Protein AF-0000000083566902 (afdb_homodimer)

Structure (mmCIF, N/CA/C/O backbone):
data_AF-0000000083566902-model_v1
#
loop_
_entity.id
_entity.type
_entity.pdbx_description
1 polymer 'Glycerophosphoryl diester phosphodiesterase'
#
loop_
_atom_site.group_PDB
_atom_site.id
_atom_site.type_symbol
_atom_site.label_atom_id
_atom_site.label_alt_id
_atom_site.label_comp_id
_atom_site.label_asym_id
_atom_site.label_entity_id
_atom_site.label_seq_id
_atom_site.pdbx_PDB_ins_code
_atom_site.Cartn_x
_atom_site.Cartn_y
_atom_site.Cartn_z
_atom_site.occupancy
_atom_site.B_iso_or_equiv
_atom_site.auth_seq_id
_atom_site.auth_comp_id
_atom_site.auth_asym_id
_atom_site.auth_atom_id
_atom_site.pdbx_PDB_model_num
ATOM 1 N N . MET A 1 1 ? -20.5 25.812 1.422 1 24.98 1 MET A N 1
ATOM 2 C CA . MET A 1 1 ? -20.891 25.234 0.144 1 24.98 1 MET A CA 1
ATOM 3 C C . MET A 1 1 ? -21.031 23.719 0.261 1 24.98 1 MET A C 1
ATOM 5 O O . MET A 1 1 ? -20.078 23.016 0.612 1 24.98 1 MET A O 1
ATOM 9 N N . TYR A 1 2 ? -22.25 23.156 0.522 1 28.8 2 TYR A N 1
ATOM 10 C CA . TYR A 1 2 ? -22.641 21.766 0.621 1 28.8 2 TYR A CA 1
ATOM 11 C C . TYR A 1 2 ? -22.219 20.984 -0.614 1 28.8 2 TYR A C 1
ATOM 13 O O . TYR A 1 2 ? -22.484 21.391 -1.744 1 28.8 2 TYR A O 1
ATOM 21 N N . ARG A 1 3 ? -21.156 20.406 -0.568 1 41.41 3 ARG A N 1
ATOM 22 C CA . ARG A 1 3 ? -20.906 19.531 -1.709 1 41.41 3 ARG A CA 1
ATOM 23 C C . ARG A 1 3 ? -22.125 18.641 -1.98 1 41.41 3 ARG A C 1
ATOM 25 O O . ARG A 1 3 ? -22.703 18.078 -1.053 1 41.41 3 ARG A O 1
ATOM 32 N N . PRO A 1 4 ? -22.609 18.672 -3.018 1 41.62 4 PRO A N 1
ATOM 33 C CA . PRO A 1 4 ? -23.656 17.703 -3.311 1 41.62 4 PRO A CA 1
ATOM 34 C C . PRO A 1 4 ? -23.281 16.281 -2.896 1 41.62 4 PRO A C 1
ATOM 36 O O . PRO A 1 4 ? -22.109 15.922 -2.896 1 41.62 4 PRO A O 1
ATOM 39 N N . SER A 1 5 ? -24.078 15.43 -2.139 1 45.94 5 SER A N 1
ATOM 40 C CA . SER A 1 5 ? -24.062 14.086 -1.563 1 45.94 5 SER A CA 1
ATOM 41 C C . SER A 1 5 ? -23.266 13.125 -2.438 1 45.94 5 SER A C 1
ATOM 43 O O . SER A 1 5 ? -22.609 12.203 -1.928 1 45.94 5 SER A O 1
ATOM 45 N N . ASN A 1 6 ? -23.234 13.227 -3.852 1 52.84 6 ASN A N 1
ATOM 46 C CA . ASN A 1 6 ? -22.781 12.195 -4.777 1 52.84 6 ASN A CA 1
ATOM 47 C C . ASN A 1 6 ? -21.391 12.492 -5.309 1 52.84 6 ASN A C 1
ATOM 49 O O . ASN A 1 6 ? -20.984 11.953 -6.34 1 52.84 6 ASN A O 1
ATOM 53 N N . SER A 1 7 ? -20.625 13.461 -4.621 1 73.81 7 SER A N 1
ATOM 54 C CA . SER A 1 7 ? -19.391 13.883 -5.258 1 73.81 7 SER A CA 1
ATOM 55 C C . SER A 1 7 ? -18.203 13.07 -4.746 1 73.81 7 SER A C 1
ATOM 57 O O . SER A 1 7 ? -18.188 12.633 -3.594 1 73.81 7 SER A O 1
ATOM 59 N N . GLN A 1 8 ? -17.297 12.602 -5.594 1 90.25 8 GLN A N 1
ATOM 60 C CA . GLN A 1 8 ? -16.047 11.922 -5.273 1 90.25 8 GLN A CA 1
ATOM 61 C C . GLN A 1 8 ? -15.18 12.773 -4.34 1 90.25 8 GLN A C 1
ATOM 63 O O . GLN A 1 8 ? -15.086 13.984 -4.508 1 90.25 8 GLN A O 1
ATOM 68 N N . PRO A 1 9 ? -14.828 12.234 -3.201 1 98.12 9 PRO A N 1
ATOM 69 C CA . PRO A 1 9 ? -13.953 12.984 -2.301 1 98.12 9 PRO A CA 1
ATOM 70 C C . PRO A 1 9 ? -12.711 13.523 -3 1 98.12 9 PRO A C 1
ATOM 72 O O . PRO A 1 9 ? -12.242 12.93 -3.977 1 98.12 9 PRO A O 1
ATOM 75 N N . ALA A 1 10 ? -12.234 14.672 -2.562 1 98.25 10 ALA A N 1
ATOM 76 C CA . ALA A 1 10 ? -10.938 15.172 -3.014 1 98.25 10 ALA A CA 1
ATOM 77 C C . ALA A 1 10 ? -9.812 14.219 -2.617 1 98.25 10 ALA A C 1
ATOM 79 O O . ALA A 1 10 ? -9.789 13.711 -1.492 1 98.25 10 ALA A O 1
ATOM 80 N N . VAL A 1 11 ? -8.922 13.961 -3.521 1 98.75 11 VAL A N 1
ATOM 81 C CA . VAL A 1 11 ? -7.785 13.109 -3.209 1 98.75 11 VAL A CA 1
ATOM 82 C C . VAL A 1 11 ? -6.594 13.969 -2.787 1 98.75 11 VAL A C 1
ATOM 84 O O . VAL A 1 11 ? -6.164 14.852 -3.531 1 98.75 11 VAL A O 1
ATOM 87 N N . ILE A 1 12 ? -6.125 13.742 -1.618 1 98.94 12 ILE A N 1
ATOM 88 C CA . ILE A 1 12 ? -5 14.453 -1.026 1 98.94 12 ILE A CA 1
ATOM 89 C C . ILE A 1 12 ? -3.789 13.523 -0.94 1 98.94 12 ILE A C 1
ATOM 91 O O . ILE A 1 12 ? -3.836 12.492 -0.266 1 98.94 12 ILE A O 1
ATOM 95 N N . ALA A 1 13 ? -2.688 13.891 -1.643 1 98.94 13 ALA A N 1
ATOM 96 C CA . ALA A 1 13 ? -1.495 13.055 -1.738 1 98.94 13 ALA A CA 1
ATOM 97 C C . ALA A 1 13 ? -0.684 13.109 -0.446 1 98.94 13 ALA A C 1
ATOM 99 O O . ALA A 1 13 ? 0.101 14.031 -0.236 1 98.94 13 ALA A O 1
ATOM 100 N N . HIS A 1 14 ? -0.835 12.109 0.378 1 98.94 14 HIS A N 1
ATOM 101 C CA . HIS A 1 14 ? -0.12 12.031 1.647 1 98.94 14 HIS A CA 1
ATOM 102 C C . HIS A 1 14 ? 1.389 12.023 1.431 1 98.94 14 HIS A C 1
ATOM 104 O O . HIS A 1 14 ? 1.937 11.07 0.868 1 98.94 14 HIS A O 1
ATOM 110 N N . ARG A 1 15 ? 2.027 13.156 1.798 1 98.94 15 ARG A N 1
ATOM 111 C CA . ARG A 1 15 ? 3.465 13.359 1.639 1 98.94 15 ARG A CA 1
ATOM 112 C C . ARG A 1 15 ? 3.891 13.148 0.189 1 98.94 15 ARG A C 1
ATOM 114 O O . ARG A 1 15 ? 4.961 12.602 -0.075 1 98.94 15 ARG A O 1
ATOM 121 N N . GLY A 1 16 ? 3.049 13.484 -0.726 1 98.81 16 GLY A N 1
ATOM 122 C CA . GLY A 1 16 ? 3.299 13.305 -2.146 1 98.81 16 GLY A CA 1
ATOM 123 C C . GLY A 1 16 ? 3.068 11.883 -2.617 1 98.81 16 GLY A C 1
ATOM 124 O O . GLY A 1 16 ? 3.773 11.391 -3.502 1 98.81 16 GLY A O 1
ATOM 125 N N . TYR A 1 17 ? 2.191 11.195 -2.055 1 98.75 17 TYR A N 1
ATOM 126 C CA . TYR A 1 17 ? 1.986 9.766 -2.262 1 98.75 17 TYR A CA 1
ATOM 127 C C . TYR A 1 17 ? 3.217 8.977 -1.838 1 98.75 17 TYR A C 1
ATOM 129 O O . TYR A 1 17 ? 3.949 8.453 -2.684 1 98.7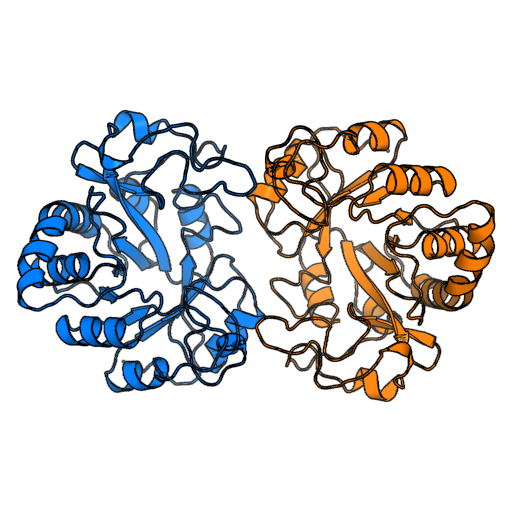5 17 TYR A O 1
ATOM 137 N N . ALA A 1 18 ? 3.287 8.68 -0.549 1 98.75 18 ALA A N 1
ATOM 138 C CA . ALA A 1 18 ? 4.477 8.078 0.045 1 98.75 18 ALA A CA 1
ATOM 139 C C . ALA A 1 18 ? 4.645 6.629 -0.406 1 98.75 18 ALA A C 1
ATOM 141 O O . ALA A 1 18 ? 5.734 6.062 -0.3 1 98.75 18 ALA A O 1
ATOM 142 N N . GLY A 1 19 ? 3.615 6.027 -0.947 1 98.69 19 GLY A N 1
ATOM 143 C CA . GLY A 1 19 ? 3.689 4.66 -1.432 1 98.69 19 GLY A CA 1
ATOM 144 C C . GLY A 1 19 ? 4.43 4.535 -2.75 1 98.69 19 GLY A C 1
ATOM 145 O O . GLY A 1 19 ? 4.938 3.461 -3.082 1 98.69 19 GLY A O 1
ATOM 146 N N . VAL A 1 20 ? 4.543 5.668 -3.562 1 98.5 20 VAL A N 1
ATOM 147 C CA . VAL A 1 20 ? 5.09 5.516 -4.906 1 98.5 20 VAL A CA 1
ATOM 148 C C . VAL A 1 20 ? 6.246 6.492 -5.105 1 98.5 20 VAL A C 1
ATOM 150 O O . VAL A 1 20 ? 6.816 6.574 -6.199 1 98.5 20 VAL A O 1
ATOM 153 N N . ALA A 1 21 ? 6.605 7.266 -4.07 1 98.44 21 ALA A N 1
ATOM 154 C CA . ALA A 1 21 ? 7.699 8.234 -4.16 1 98.44 21 ALA A CA 1
ATOM 155 C C . ALA A 1 21 ? 8.281 8.523 -2.781 1 98.44 21 ALA A C 1
ATOM 157 O O . ALA A 1 21 ? 7.637 8.281 -1.76 1 98.44 21 ALA A O 1
ATOM 158 N N . PRO A 1 22 ? 9.562 9.016 -2.758 1 98.44 22 PRO A N 1
ATOM 159 C CA . PRO A 1 22 ? 10.125 9.375 -1.453 1 98.44 22 PRO A CA 1
ATOM 160 C C . PRO A 1 22 ? 9.359 10.5 -0.771 1 98.44 22 PRO A C 1
ATOM 162 O O . PRO A 1 22 ? 9.25 11.602 -1.323 1 98.44 22 PRO A O 1
ATOM 165 N N . GLU A 1 23 ? 8.859 10.203 0.331 1 98.88 23 GLU A N 1
ATOM 166 C CA . GLU A 1 23 ? 7.949 11.086 1.056 1 98.88 23 GLU A CA 1
ATOM 167 C C . GLU A 1 23 ? 8.57 12.461 1.274 1 98.88 23 GLU A C 1
ATOM 169 O O . GLU A 1 23 ? 9.773 12.578 1.498 1 98.88 23 GLU A O 1
ATOM 174 N N . ASN A 1 24 ? 7.73 13.562 1.119 1 98.88 24 ASN A N 1
ATOM 175 C CA . ASN A 1 24 ? 8.055 14.914 1.553 1 98.88 24 ASN A CA 1
ATOM 176 C C . ASN A 1 24 ? 9.242 15.484 0.778 1 98.88 24 ASN A C 1
ATOM 178 O O . ASN A 1 24 ? 10.062 16.203 1.341 1 98.88 24 ASN A O 1
ATOM 182 N N . THR A 1 25 ? 9.336 15.094 -0.488 1 98.88 25 THR A N 1
ATOM 183 C CA . THR A 1 25 ? 10.328 15.68 -1.38 1 98.88 25 THR A CA 1
ATOM 184 C C . THR A 1 25 ? 9.656 16.516 -2.463 1 98.88 25 THR A C 1
ATOM 186 O O . THR A 1 25 ? 8.477 16.328 -2.766 1 98.88 25 THR A O 1
ATOM 189 N N . VAL A 1 26 ? 10.438 17.359 -3.057 1 98.81 26 VAL A N 1
ATOM 190 C CA . VAL A 1 26 ? 9.93 18.188 -4.145 1 98.81 26 VAL A CA 1
ATOM 191 C C . VAL A 1 26 ? 9.555 17.312 -5.332 1 98.81 26 VAL A C 1
ATOM 193 O O . VAL A 1 26 ? 8.492 17.484 -5.934 1 98.81 26 VAL A O 1
ATOM 196 N N . ALA A 1 27 ? 10.391 16.344 -5.656 1 98.5 27 ALA A N 1
ATOM 197 C CA . ALA A 1 27 ? 10.117 15.453 -6.785 1 98.5 27 ALA A CA 1
ATOM 198 C C . ALA A 1 27 ? 8.797 14.711 -6.598 1 98.5 27 ALA A C 1
ATOM 200 O O . ALA A 1 27 ? 8.008 14.586 -7.539 1 98.5 27 ALA A O 1
ATOM 201 N N . ALA A 1 28 ? 8.578 14.18 -5.387 1 98.69 28 ALA A N 1
ATOM 202 C CA . ALA A 1 28 ? 7.328 13.484 -5.098 1 98.69 28 ALA A CA 1
ATOM 203 C C . ALA A 1 28 ? 6.133 14.422 -5.27 1 98.69 28 ALA A C 1
ATOM 205 O O . ALA A 1 28 ? 5.109 14.031 -5.84 1 98.69 28 ALA A O 1
ATOM 206 N N . ALA A 1 29 ? 6.277 15.609 -4.832 1 98.62 29 ALA A N 1
ATOM 207 C CA . ALA A 1 29 ? 5.195 16.594 -4.883 1 98.62 29 ALA A CA 1
ATOM 208 C C . ALA A 1 29 ? 4.863 16.969 -6.324 1 98.62 29 ALA A C 1
ATOM 210 O O . ALA A 1 29 ? 3.691 17.031 -6.703 1 98.62 29 ALA A O 1
ATOM 211 N N . VAL A 1 30 ? 5.871 17.234 -7.059 1 98.69 30 VAL A N 1
ATOM 212 C CA . VAL A 1 30 ? 5.672 17.625 -8.453 1 98.69 30 VAL A CA 1
ATOM 213 C C . VAL A 1 30 ? 4.996 16.484 -9.211 1 98.69 30 VAL A C 1
ATOM 215 O O . VAL A 1 30 ? 4.047 16.719 -9.969 1 98.69 30 VAL A O 1
ATOM 218 N N . ARG A 1 31 ? 5.449 15.289 -9.008 1 98.12 31 ARG A N 1
ATOM 219 C CA . ARG A 1 31 ? 4.836 14.133 -9.656 1 98.12 31 ARG A CA 1
ATOM 220 C C . ARG A 1 31 ? 3.373 13.992 -9.25 1 98.12 31 ARG A C 1
ATOM 222 O O . ARG A 1 31 ? 2.521 13.68 -10.086 1 98.12 31 ARG A O 1
ATOM 229 N N . ALA A 1 32 ? 3.111 14.148 -7.977 1 98.44 32 ALA A N 1
ATOM 230 C CA . ALA A 1 32 ? 1.737 14.07 -7.488 1 98.44 32 ALA A CA 1
ATOM 231 C C . ALA A 1 32 ? 0.866 15.148 -8.125 1 98.44 32 ALA A C 1
ATOM 233 O O . ALA A 1 32 ? -0.268 14.883 -8.531 1 98.44 32 ALA A O 1
ATOM 234 N N . ALA A 1 33 ? 1.399 16.375 -8.258 1 98.56 33 ALA A N 1
ATOM 235 C CA . ALA A 1 33 ? 0.662 17.516 -8.797 1 98.56 33 ALA A CA 1
ATOM 236 C C . ALA A 1 33 ? 0.337 17.312 -10.273 1 98.56 33 ALA A C 1
ATOM 238 O O . ALA A 1 33 ? -0.617 17.891 -10.789 1 98.56 33 ALA A O 1
ATOM 239 N N . ASP A 1 34 ? 1.129 16.5 -10.914 1 97.75 34 ASP A N 1
ATOM 240 C CA . ASP A 1 34 ? 0.939 16.234 -12.344 1 97.75 34 ASP A CA 1
ATOM 241 C C . ASP A 1 34 ? -0.242 15.305 -12.578 1 97.75 34 ASP A C 1
ATOM 243 O O . ASP A 1 34 ? -0.693 15.141 -13.719 1 97.75 34 ASP A O 1
ATOM 247 N N . ARG A 1 35 ? -0.725 14.711 -11.539 1 96.94 35 ARG A N 1
ATOM 248 C CA . ARG A 1 35 ? -1.875 13.82 -11.664 1 96.94 35 ARG A CA 1
ATOM 249 C C . ARG A 1 35 ? -3.182 14.602 -11.609 1 96.94 35 ARG A C 1
ATOM 251 O O . ARG A 1 35 ? -3.416 15.359 -10.664 1 96.94 35 ARG A O 1
ATOM 258 N N . ASP A 1 36 ? -4.07 14.289 -12.453 1 94.88 36 ASP A N 1
ATOM 259 C CA . ASP A 1 36 ? -5.316 15.039 -12.578 1 94.88 36 ASP A CA 1
ATOM 260 C C . ASP A 1 36 ? -6.207 14.828 -11.352 1 94.88 36 ASP A C 1
ATOM 262 O O . ASP A 1 36 ? -6.98 15.711 -10.977 1 94.88 36 ASP A O 1
ATOM 266 N N . ASP A 1 37 ? -6.051 13.719 -10.75 1 94.5 37 ASP A N 1
ATOM 267 C CA . ASP A 1 37 ? -6.969 13.375 -9.672 1 94.5 37 ASP A CA 1
ATOM 268 C C . ASP A 1 37 ? -6.457 13.898 -8.328 1 94.5 37 ASP A C 1
ATOM 270 O O . ASP A 1 37 ? -7.141 13.781 -7.312 1 94.5 37 ASP A O 1
ATOM 274 N N . THR A 1 38 ? -5.324 14.516 -8.289 1 98.12 38 THR A N 1
ATOM 275 C CA . THR A 1 38 ? -4.762 15.031 -7.047 1 98.12 38 THR A CA 1
ATOM 276 C C . THR A 1 38 ? -5.281 16.438 -6.762 1 98.12 38 THR A C 1
ATOM 278 O O . THR A 1 38 ? -4.961 17.391 -7.488 1 98.12 38 THR A O 1
ATOM 281 N N . ALA A 1 39 ? -6.043 16.562 -5.727 1 98.44 39 ALA A N 1
ATOM 282 C CA . ALA A 1 39 ? -6.617 17.844 -5.355 1 98.44 39 ALA A CA 1
ATOM 283 C C . ALA A 1 39 ? -5.645 18.656 -4.5 1 98.44 39 ALA A C 1
ATOM 285 O O . ALA A 1 39 ? -5.57 19.875 -4.617 1 98.44 39 ALA A O 1
ATOM 286 N N . MET A 1 40 ? -4.953 18 -3.633 1 98.81 40 MET A N 1
ATOM 287 C CA . MET A 1 40 ? -4.004 18.641 -2.721 1 98.81 40 MET A CA 1
ATOM 288 C C . MET A 1 40 ? -2.809 17.734 -2.457 1 98.81 40 MET A C 1
ATOM 290 O O . MET A 1 40 ? -2.885 16.516 -2.666 1 98.81 40 MET A O 1
ATOM 294 N N . ILE A 1 41 ? -1.747 18.328 -2.072 1 98.94 41 ILE A N 1
ATOM 295 C CA . ILE A 1 41 ? -0.571 17.625 -1.562 1 98.94 41 ILE A CA 1
ATOM 296 C C . ILE A 1 41 ? -0.421 17.906 -0.066 1 98.94 41 ILE A C 1
ATOM 298 O O . ILE A 1 41 ? -0.447 19.047 0.368 1 98.94 41 ILE A O 1
ATOM 302 N N . GLU A 1 42 ? -0.392 16.859 0.674 1 98.94 42 GLU A N 1
ATOM 303 C CA . GLU A 1 42 ? -0.135 17 2.105 1 98.94 42 GLU A CA 1
ATOM 304 C C . GLU A 1 42 ? 1.357 16.891 2.408 1 98.94 42 GLU A C 1
ATOM 306 O O . GLU A 1 42 ? 2.059 16.062 1.838 1 98.94 42 GLU A O 1
ATOM 311 N N . LEU A 1 43 ? 1.898 17.734 3.227 1 98.94 43 LEU A N 1
ATOM 312 C CA . LEU A 1 43 ? 3.293 17.703 3.654 1 98.94 43 LEU A CA 1
ATOM 313 C C . LEU A 1 43 ? 3.41 18 5.145 1 98.94 43 LEU A C 1
ATOM 315 O O . LEU A 1 43 ? 2.465 18.484 5.762 1 98.94 43 LEU A O 1
ATOM 319 N N . ASP A 1 44 ? 4.59 17.656 5.734 1 98.94 44 ASP A N 1
ATOM 320 C CA . ASP A 1 44 ? 4.91 17.891 7.141 1 98.94 44 ASP A CA 1
ATOM 321 C C . ASP A 1 44 ? 5.98 18.969 7.297 1 98.94 44 ASP A C 1
ATOM 323 O O . ASP A 1 44 ? 7.02 18.906 6.629 1 98.94 44 ASP A O 1
ATOM 327 N N . VAL A 1 45 ? 5.762 19.891 8.219 1 98.94 45 VAL A N 1
ATOM 328 C CA . VAL A 1 45 ? 6.773 20.938 8.359 1 98.94 45 VAL A CA 1
ATOM 329 C C . VAL A 1 45 ? 7.27 20.984 9.797 1 98.94 45 VAL A C 1
ATOM 331 O O . VAL A 1 45 ? 6.496 20.781 10.734 1 98.94 45 VAL A O 1
ATOM 334 N N . GLN A 1 46 ? 8.523 21.219 9.938 1 98.62 46 GLN A N 1
ATOM 335 C CA . GLN A 1 46 ? 9.258 21.453 11.18 1 98.62 46 GLN A CA 1
ATOM 336 C C . GLN A 1 46 ? 10.375 22.469 10.984 1 98.62 46 GLN A C 1
ATOM 338 O O . GLN A 1 46 ? 10.766 22.75 9.852 1 98.62 46 GLN A O 1
ATOM 343 N N . PRO A 1 47 ? 10.836 23.094 12.117 1 98.88 47 PRO A N 1
ATOM 344 C CA . PRO A 1 47 ? 11.898 24.094 11.953 1 98.88 47 PRO A CA 1
ATOM 345 C C . PRO A 1 47 ? 13.289 23.484 11.883 1 98.88 47 PRO A C 1
ATOM 347 O O . PRO A 1 47 ? 13.57 22.5 12.578 1 98.88 47 PRO A O 1
ATOM 350 N N . ALA A 1 48 ? 14.117 24.031 11 1 98.94 48 ALA A N 1
ATOM 351 C CA . ALA A 1 48 ? 15.562 23.844 11.117 1 98.94 48 ALA A CA 1
ATOM 352 C C . ALA A 1 48 ? 16.109 24.562 12.344 1 98.94 48 ALA A C 1
ATOM 354 O O . ALA A 1 48 ? 15.383 25.266 13.031 1 98.94 48 ALA A O 1
ATOM 355 N N . ALA A 1 49 ? 17.406 24.422 12.562 1 98.81 49 ALA A N 1
ATOM 356 C CA . ALA A 1 49 ? 18.047 25.047 13.719 1 98.81 49 ALA A CA 1
ATOM 357 C C . ALA A 1 49 ? 17.859 26.562 13.695 1 98.81 49 ALA A C 1
ATOM 359 O O . ALA A 1 49 ? 17.719 27.203 14.742 1 98.81 49 ALA A O 1
ATOM 360 N N . CYS A 1 50 ? 17.797 27.141 12.531 1 98.69 50 CYS A N 1
ATOM 361 C CA . CYS A 1 50 ? 17.688 28.578 12.391 1 98.69 50 CYS A CA 1
ATOM 362 C C . CYS A 1 50 ? 16.219 29.016 12.375 1 98.69 50 CYS A C 1
ATOM 364 O O . CYS A 1 50 ? 15.914 30.188 12.141 1 98.69 50 CYS A O 1
ATOM 366 N N . GLY A 1 51 ? 15.281 28.031 12.461 1 98.69 51 GLY A N 1
ATOM 367 C CA . GLY A 1 51 ? 13.867 28.344 12.508 1 98.69 51 GLY A CA 1
ATOM 368 C C . GLY A 1 51 ? 13.18 28.234 11.156 1 98.69 51 GLY A C 1
ATOM 369 O O . GLY A 1 51 ? 11.953 28.266 11.078 1 98.69 51 GLY A O 1
ATOM 370 N N . THR A 1 52 ? 14.008 28.094 10.109 1 98.88 52 THR A N 1
ATOM 371 C CA . THR A 1 52 ? 13.438 27.969 8.766 1 98.88 52 THR A CA 1
ATOM 372 C C . THR A 1 52 ? 12.57 26.719 8.648 1 98.88 52 THR A C 1
ATOM 374 O O . THR A 1 52 ? 13.008 25.625 9.016 1 98.88 52 THR A O 1
ATOM 377 N N . PRO A 1 53 ? 11.305 26.875 8.18 1 98.94 53 PRO A N 1
ATOM 378 C CA . PRO A 1 53 ? 10.477 25.688 7.98 1 98.94 53 PRO A CA 1
ATOM 379 C C . PRO A 1 53 ? 11.047 24.75 6.922 1 98.94 53 PRO A C 1
ATOM 381 O O . PRO A 1 53 ? 11.383 25.188 5.816 1 98.94 53 PRO A O 1
ATOM 384 N N . VAL A 1 54 ? 11.211 23.469 7.258 1 98.94 54 VAL A N 1
ATOM 385 C CA . VAL A 1 54 ? 11.648 22.422 6.344 1 98.94 54 VAL A CA 1
ATOM 386 C C . VAL A 1 54 ? 10.609 21.297 6.301 1 98.94 54 VAL A C 1
ATOM 388 O O . VAL A 1 54 ? 9.758 21.203 7.191 1 98.94 54 VAL A O 1
ATOM 391 N N . VAL A 1 55 ? 10.594 20.547 5.223 1 98.94 55 VAL A N 1
ATOM 392 C CA . VAL A 1 55 ? 9.57 19.547 4.961 1 98.94 55 VAL A CA 1
ATOM 393 C C . VAL A 1 55 ? 10.117 18.156 5.262 1 98.94 55 VAL A C 1
ATOM 395 O O . VAL A 1 55 ? 10.906 17.609 4.488 1 98.94 55 VAL A O 1
ATOM 398 N N . ILE A 1 56 ? 9.711 17.609 6.367 1 98.94 56 ILE A N 1
ATOM 399 C CA . ILE A 1 56 ? 10.133 16.297 6.848 1 98.94 56 ILE A CA 1
ATOM 400 C C . ILE A 1 56 ? 9.195 15.836 7.965 1 98.94 56 ILE A C 1
ATOM 402 O O . ILE A 1 56 ? 8.734 16.641 8.773 1 98.94 56 ILE A O 1
ATOM 406 N N . HIS A 1 57 ? 8.938 14.562 8.031 1 98.69 57 HIS A N 1
ATOM 407 C CA . HIS A 1 57 ? 7.922 14.023 8.922 1 98.69 57 HIS A CA 1
ATOM 408 C C . HIS A 1 57 ? 8.484 13.797 10.32 1 98.69 57 HIS A C 1
ATOM 410 O O . HIS A 1 57 ? 7.922 14.289 11.305 1 98.69 57 HIS A O 1
ATOM 416 N N . ASP A 1 58 ? 9.602 13.016 10.461 1 98.38 58 ASP A N 1
ATOM 417 C CA . ASP A 1 58 ? 10.109 12.57 11.75 1 98.38 58 ASP A CA 1
ATOM 418 C C . ASP A 1 58 ? 10.961 13.656 12.414 1 98.38 58 ASP A C 1
ATOM 420 O O . ASP A 1 58 ? 11.633 14.43 11.734 1 98.38 58 ASP A O 1
ATOM 424 N N . GLU A 1 59 ? 10.953 13.633 13.695 1 98 59 GLU A N 1
ATOM 425 C CA . GLU A 1 59 ? 11.75 14.609 14.438 1 98 59 GLU A CA 1
ATOM 426 C C . GLU A 1 59 ? 13.242 14.305 14.32 1 98 59 GLU A C 1
ATOM 428 O O . GLU A 1 59 ? 14.07 15.211 14.391 1 98 59 GLU A O 1
ATOM 433 N N . HIS A 1 60 ? 13.508 13.023 14.156 1 98.38 60 HIS A N 1
ATOM 434 C CA . HIS A 1 60 ? 14.891 12.602 13.961 1 98.38 60 HIS A CA 1
ATOM 435 C C . HIS A 1 60 ? 15.188 12.352 12.484 1 98.38 60 HIS A C 1
ATOM 437 O O . HIS A 1 60 ? 14.375 11.758 11.781 1 98.38 60 HIS A O 1
ATOM 443 N N . LEU A 1 61 ? 16.359 12.75 12.078 1 98.81 61 LEU A N 1
ATOM 444 C CA . LEU A 1 61 ? 16.734 12.688 10.672 1 98.81 61 LEU A CA 1
ATOM 445 C C . LEU A 1 61 ? 16.844 11.242 10.203 1 98.81 61 LEU A C 1
ATOM 447 O O . LEU A 1 61 ? 16.578 10.945 9.031 1 98.81 61 LEU A O 1
ATOM 451 N N . GLU A 1 62 ? 17.219 10.32 11.07 1 98.19 62 GLU A N 1
ATOM 452 C CA . GLU A 1 62 ? 17.312 8.914 10.695 1 98.19 62 GLU A CA 1
ATOM 453 C C . GLU A 1 62 ? 15.938 8.258 10.695 1 98.19 62 GLU A C 1
ATOM 455 O O . GLU A 1 62 ? 15.773 7.148 10.172 1 98.19 62 GLU A O 1
ATOM 460 N N . GLY A 1 63 ? 14.977 8.891 11.242 1 97.56 63 GLY A N 1
ATOM 461 C CA . GLY A 1 63 ? 13.617 8.367 11.312 1 97.56 63 GLY A CA 1
ATOM 462 C C . GLY A 1 63 ? 13.32 7.68 12.633 1 97.56 63 GLY A C 1
ATOM 463 O O . GLY A 1 63 ? 14.227 7.184 13.297 1 97.56 63 GLY A O 1
ATOM 464 N N . THR A 1 64 ? 12.078 7.711 12.984 1 93.25 64 THR A N 1
ATOM 465 C CA . THR A 1 64 ? 11.633 7 14.18 1 93.25 64 THR A CA 1
ATOM 466 C C . THR A 1 64 ? 11.57 5.496 13.922 1 93.25 64 THR A C 1
ATOM 468 O O . THR A 1 64 ? 11.695 4.699 14.852 1 93.25 64 THR A O 1
ATOM 471 N N . ARG A 1 65 ? 11.297 5.176 12.719 1 93.62 65 ARG A N 1
ATOM 472 C CA . ARG A 1 65 ? 11.328 3.795 12.242 1 93.62 65 ARG A CA 1
ATOM 473 C C . ARG A 1 65 ? 11.859 3.721 10.812 1 93.62 65 ARG A C 1
ATOM 475 O O . ARG A 1 65 ? 11.719 4.676 10.047 1 93.62 65 ARG A O 1
ATOM 482 N N . PRO A 1 66 ? 12.445 2.588 10.57 1 95.56 66 PRO A N 1
ATOM 483 C CA . PRO A 1 66 ? 12.898 2.441 9.188 1 95.56 66 PRO A CA 1
ATOM 484 C C . PRO A 1 66 ? 11.75 2.357 8.188 1 95.56 66 PRO A C 1
ATOM 486 O O . PRO A 1 66 ? 10.656 1.902 8.531 1 95.56 66 PRO A O 1
ATOM 489 N N . ARG A 1 67 ? 12.008 2.869 7.004 1 97.56 67 ARG A N 1
ATOM 490 C CA . ARG A 1 67 ? 11.133 2.668 5.859 1 97.56 67 ARG A CA 1
ATOM 491 C C . ARG A 1 67 ? 11.688 1.599 4.922 1 97.56 67 ARG A C 1
ATOM 493 O O . ARG A 1 67 ? 12.68 1.827 4.234 1 97.56 67 ARG A O 1
ATOM 500 N N . ASP A 1 68 ? 11.055 0.448 4.926 1 97.12 68 ASP A N 1
ATOM 501 C CA . ASP A 1 68 ? 11.539 -0.656 4.105 1 97.12 68 ASP A CA 1
ATOM 502 C C . ASP A 1 68 ? 13.008 -0.951 4.395 1 97.12 68 ASP A C 1
ATOM 504 O O . ASP A 1 68 ? 13.805 -1.128 3.469 1 97.12 68 ASP A O 1
ATOM 508 N N . GLY A 1 69 ? 13.375 -0.86 5.617 1 96.81 69 GLY A N 1
ATOM 509 C CA . GLY A 1 69 ? 14.727 -1.188 6.043 1 96.81 69 GLY A CA 1
ATOM 510 C C . GLY A 1 69 ? 15.695 -0.026 5.906 1 96.81 69 GLY A C 1
ATOM 511 O O . GLY A 1 69 ? 16.844 -0.125 6.316 1 96.81 69 GLY A O 1
ATOM 512 N N . ARG A 1 70 ? 15.227 1.127 5.398 1 97.69 70 ARG A N 1
ATOM 513 C CA . ARG A 1 70 ? 16.078 2.297 5.211 1 97.69 70 ARG A CA 1
ATOM 514 C C . ARG A 1 70 ? 15.781 3.365 6.258 1 97.69 70 ARG A C 1
ATOM 516 O O . ARG A 1 70 ? 14.633 3.543 6.664 1 97.69 70 ARG A O 1
ATOM 523 N N . PRO A 1 71 ? 16.906 4.051 6.633 1 98.12 71 PRO A N 1
ATOM 524 C CA . PRO A 1 71 ? 16.641 5.262 7.414 1 98.12 71 PRO A CA 1
ATOM 525 C C . PRO A 1 71 ? 15.953 6.352 6.586 1 98.12 71 PRO A C 1
ATOM 527 O O . PRO A 1 71 ? 15.984 6.309 5.355 1 98.12 71 PRO A O 1
ATOM 530 N N . LEU A 1 72 ? 15.336 7.27 7.254 1 98.75 72 LEU A N 1
ATOM 531 C CA . LEU A 1 72 ? 14.641 8.352 6.57 1 98.75 72 LEU A CA 1
ATOM 532 C C . LEU A 1 72 ? 15.617 9.203 5.77 1 98.75 72 LEU A C 1
ATOM 534 O O . LEU A 1 72 ? 15.32 9.609 4.645 1 98.75 72 LEU A O 1
ATOM 538 N N . THR A 1 73 ? 16.703 9.508 6.336 1 98.81 73 THR A N 1
ATOM 539 C CA . THR A 1 73 ? 17.797 10.18 5.641 1 98.81 73 THR A CA 1
ATOM 540 C C . THR A 1 73 ? 19.141 9.547 6 1 98.81 73 THR A C 1
ATOM 542 O O . THR A 1 73 ? 19.203 8.625 6.809 1 98.81 73 THR A O 1
ATOM 545 N N . ASP A 1 74 ? 20.234 10.078 5.363 1 98.56 74 ASP A N 1
ATOM 546 C CA . ASP A 1 74 ? 21.578 9.578 5.637 1 98.56 74 ASP A CA 1
ATOM 547 C C . ASP A 1 74 ? 22.234 10.367 6.766 1 98.56 74 ASP A C 1
ATOM 549 O O . ASP A 1 74 ? 23.453 10.281 6.961 1 98.56 74 ASP A O 1
ATOM 553 N N . ALA A 1 75 ? 21.438 11.172 7.469 1 98.62 75 ALA A N 1
ATOM 554 C CA . ALA A 1 75 ? 21.922 11.93 8.617 1 98.62 75 ALA A CA 1
ATOM 555 C C . ALA A 1 75 ? 21.234 11.5 9.898 1 98.62 75 ALA A C 1
ATOM 557 O O . ALA A 1 75 ? 20.281 10.703 9.859 1 98.62 75 ALA A O 1
ATOM 558 N N . ASP A 1 76 ? 21.781 11.969 11.055 1 98.25 76 ASP A N 1
ATOM 559 C CA . ASP A 1 76 ? 21.203 11.672 12.359 1 98.25 76 ASP A CA 1
ATOM 560 C C . ASP A 1 76 ? 21.016 12.945 13.18 1 98.25 76 ASP A C 1
ATOM 562 O O . ASP A 1 76 ? 21.641 13.969 12.891 1 98.25 76 ASP A O 1
ATOM 566 N N . GLY A 1 77 ? 20.141 12.805 14.211 1 98.25 77 GLY A N 1
ATOM 567 C CA . GLY A 1 77 ? 19.906 13.922 15.109 1 98.25 77 GLY A CA 1
ATOM 568 C C . GLY A 1 77 ? 18.547 14.578 14.906 1 98.25 77 GLY A C 1
ATOM 569 O O . GLY A 1 77 ? 17.812 14.219 13.984 1 98.25 77 GLY A O 1
ATOM 570 N N . LEU A 1 78 ? 18.234 15.508 15.766 1 98.69 78 LEU A N 1
ATOM 571 C CA . LEU A 1 78 ? 16.969 16.234 15.719 1 98.69 78 LEU A CA 1
ATOM 572 C C . LEU A 1 78 ? 16.969 17.266 14.586 1 98.69 78 LEU A C 1
ATOM 574 O O . LEU A 1 78 ? 17.969 17.953 14.383 1 98.69 78 LEU A O 1
ATOM 578 N N . VAL A 1 79 ? 15.867 17.375 13.883 1 98.88 79 VAL A N 1
ATOM 579 C CA . VAL A 1 79 ? 15.734 18.312 12.773 1 98.88 79 VAL A CA 1
ATOM 580 C C . VAL A 1 79 ? 16.031 19.734 13.258 1 98.88 79 VAL A C 1
ATOM 582 O O . VAL A 1 79 ? 16.844 20.438 12.664 1 98.88 79 VAL A O 1
ATOM 585 N N . TRP A 1 80 ? 15.445 20.172 14.422 1 98.75 80 TRP A N 1
ATOM 586 C CA . TRP A 1 80 ? 15.484 21.562 14.867 1 98.75 80 TRP A CA 1
ATOM 587 C C . TRP A 1 80 ? 16.812 21.875 15.539 1 98.75 80 TRP A C 1
ATOM 589 O O . TRP A 1 80 ? 17.031 23.016 15.977 1 98.75 80 TRP A O 1
ATOM 599 N N . GLU A 1 81 ? 17.703 20.922 15.617 1 98.81 81 GLU A N 1
ATOM 600 C CA . GLU A 1 81 ? 19.047 21.156 16.109 1 98.81 81 GLU A CA 1
ATOM 601 C C . GLU A 1 81 ? 20.062 21.141 14.961 1 98.81 81 GLU A C 1
ATOM 603 O O . GLU A 1 81 ? 21.25 21.391 15.172 1 98.81 81 GLU A O 1
ATOM 608 N N . THR A 1 82 ? 19.594 20.875 13.773 1 98.88 82 THR A N 1
ATOM 609 C CA . THR A 1 82 ? 20.469 20.703 12.625 1 98.88 82 THR A CA 1
ATOM 610 C C . THR A 1 82 ? 20.453 21.938 11.734 1 98.88 82 THR A C 1
ATOM 612 O O . THR A 1 82 ? 19.375 22.438 11.383 1 98.88 82 THR A O 1
ATOM 615 N N . PRO A 1 83 ? 21.672 22.484 11.359 1 98.81 83 PRO A N 1
ATOM 61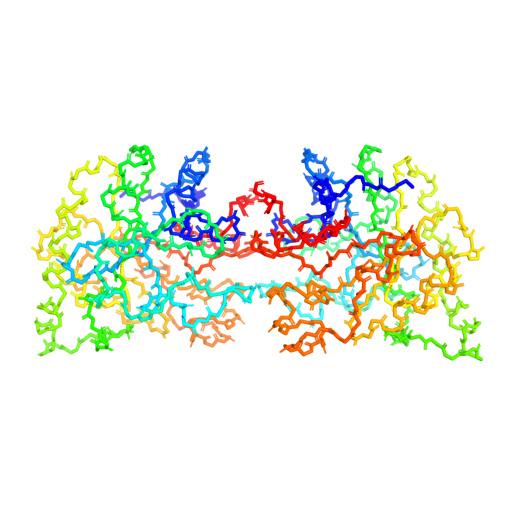6 C CA . PRO A 1 83 ? 21.734 23.641 10.469 1 98.81 83 PRO A CA 1
ATOM 617 C C . PRO A 1 83 ? 21.062 23.375 9.125 1 98.81 83 PRO A C 1
ATOM 619 O O . PRO A 1 83 ? 21.156 22.266 8.594 1 98.81 83 PRO A O 1
ATOM 622 N N . LEU A 1 84 ? 20.469 24.453 8.586 1 98.81 84 LEU A N 1
ATOM 623 C CA . LEU A 1 84 ? 19.734 24.359 7.332 1 98.81 84 LEU A CA 1
ATOM 624 C C . LEU A 1 84 ? 20.625 23.781 6.227 1 98.81 84 LEU A C 1
ATOM 626 O O . LEU A 1 84 ? 20.172 22.938 5.453 1 98.81 84 LEU A O 1
ATOM 630 N N . GLU A 1 85 ? 21.828 24.203 6.16 1 98.5 85 GLU A N 1
ATOM 631 C CA . GLU A 1 85 ? 22.75 23.766 5.117 1 98.5 85 GLU A CA 1
ATOM 632 C C . GLU A 1 85 ? 22.938 22.25 5.172 1 98.5 85 GLU A C 1
ATOM 634 O O . GLU A 1 85 ? 22.984 21.578 4.133 1 98.5 85 GLU A O 1
ATOM 639 N N . LYS A 1 86 ? 23.062 21.75 6.352 1 98.5 86 LYS A N 1
ATOM 640 C CA . LYS A 1 86 ? 23.234 20.312 6.527 1 98.5 86 LYS A CA 1
ATOM 641 C C . LYS A 1 86 ? 21.969 19.547 6.121 1 98.5 86 LYS A C 1
ATOM 643 O O . LYS A 1 86 ? 22.062 18.484 5.52 1 98.5 86 LYS A O 1
ATOM 648 N N . LEU A 1 87 ? 20.812 20.047 6.449 1 98.81 87 LEU A N 1
ATOM 649 C CA . LEU A 1 87 ? 19.547 19.422 6.055 1 98.81 87 LEU A CA 1
ATOM 650 C C . LEU A 1 87 ? 19.438 19.328 4.535 1 98.81 87 LEU A C 1
ATOM 652 O O . LEU A 1 87 ? 19 18.312 4 1 98.81 87 LEU A O 1
ATOM 656 N N . GLN A 1 88 ? 19.875 20.328 3.828 1 97.56 88 GLN A N 1
ATOM 657 C CA . GLN A 1 88 ? 19.766 20.406 2.377 1 97.56 88 GLN A CA 1
ATOM 658 C C . GLN A 1 88 ? 20.766 19.484 1.693 1 97.56 88 GLN A C 1
ATOM 660 O O . GLN A 1 88 ? 20.688 19.266 0.483 1 97.56 88 GLN A O 1
ATOM 665 N N . GLU A 1 89 ? 21.688 18.906 2.482 1 98.06 89 GLU A N 1
ATOM 666 C CA . GLU A 1 89 ? 22.672 17.969 1.945 1 98.06 89 GLU A CA 1
ATOM 667 C C . GLU A 1 89 ? 22.25 16.516 2.197 1 98.06 89 GLU A C 1
ATOM 669 O O . GLU A 1 89 ? 22.891 15.586 1.699 1 98.06 89 GLU A O 1
ATOM 674 N N . THR A 1 90 ? 21.234 16.344 2.934 1 98.5 90 THR A N 1
ATOM 675 C CA . THR A 1 90 ? 20.766 15 3.25 1 98.5 90 THR A CA 1
ATOM 676 C C . THR A 1 90 ? 20.25 14.297 2 1 98.5 90 THR A C 1
ATOM 678 O O . THR A 1 90 ? 20.047 14.93 0.962 1 98.5 90 THR A O 1
ATOM 681 N N . ARG A 1 91 ? 20.125 13.047 2.07 1 98.62 91 ARG A N 1
ATOM 682 C CA . ARG A 1 91 ? 19.484 12.211 1.063 1 98.62 91 ARG A CA 1
ATOM 683 C C . ARG A 1 91 ? 18.312 11.445 1.656 1 98.62 91 ARG A C 1
ATOM 685 O O . ARG A 1 91 ? 18.484 10.664 2.588 1 98.62 91 ARG A O 1
ATOM 692 N N . VAL A 1 92 ? 17.172 11.688 1.106 1 98.81 92 VAL A N 1
ATOM 693 C CA . VAL A 1 92 ? 15.938 11.125 1.651 1 98.81 92 VAL A CA 1
ATOM 694 C C . VAL A 1 92 ? 15.742 9.703 1.123 1 98.81 92 VAL A C 1
ATOM 696 O O . VAL A 1 92 ? 15.664 9.492 -0.089 1 98.81 92 VAL A O 1
ATOM 699 N N . LEU A 1 93 ? 15.719 8.758 1.983 1 98.25 93 LEU A N 1
ATOM 700 C CA . LEU A 1 93 ? 15.406 7.359 1.718 1 98.25 93 LEU A CA 1
ATOM 701 C C . LEU A 1 93 ? 16.297 6.801 0.613 1 98.25 93 LEU A C 1
ATOM 703 O O . LEU A 1 93 ? 15.82 6.062 -0.256 1 98.25 93 LEU A O 1
ATOM 707 N N . GLY A 1 94 ? 17.5 7.207 0.625 1 96.5 94 GLY A N 1
ATOM 708 C CA . GLY A 1 94 ? 18.5 6.668 -0.285 1 96.5 94 GLY A CA 1
ATOM 709 C C . GLY A 1 94 ? 18.422 7.273 -1.674 1 96.5 94 GLY A C 1
ATOM 710 O O . GLY A 1 94 ? 19.109 6.812 -2.592 1 96.5 94 GLY A O 1
ATOM 711 N N . THR A 1 95 ? 17.594 8.266 -1.883 1 97.94 95 THR A N 1
ATOM 712 C CA . THR A 1 95 ? 17.5 8.93 -3.18 1 97.94 95 THR A CA 1
ATOM 713 C C . THR A 1 95 ? 18.406 10.164 -3.223 1 97.94 95 THR A C 1
ATOM 715 O O . THR A 1 95 ? 19.078 10.477 -2.242 1 97.94 95 THR A O 1
ATOM 718 N N . ASP A 1 96 ? 18.297 10.891 -4.414 1 97.69 96 ASP A N 1
ATOM 719 C CA . ASP A 1 96 ? 19.094 12.109 -4.562 1 97.69 96 ASP A CA 1
ATOM 720 C C . ASP A 1 96 ? 18.312 13.328 -4.051 1 97.69 96 ASP A C 1
ATOM 722 O O . ASP A 1 96 ? 18.844 14.438 -4.035 1 97.69 96 ASP A O 1
ATOM 726 N N . GLU A 1 97 ? 17.109 13.094 -3.57 1 98.44 97 GLU A N 1
ATOM 727 C CA . GLU A 1 97 ? 16.312 14.188 -3.027 1 98.44 97 GLU A CA 1
ATOM 728 C C . GLU A 1 97 ? 16.797 14.578 -1.631 1 98.44 97 GLU A C 1
ATOM 730 O O . GLU A 1 97 ? 17.156 13.719 -0.827 1 98.44 97 GLU A O 1
ATOM 735 N N . ALA A 1 98 ? 16.734 15.844 -1.354 1 98.5 98 ALA A N 1
ATOM 736 C CA . ALA A 1 98 ? 17.078 16.375 -0.041 1 98.5 98 ALA A CA 1
ATOM 737 C C . ALA A 1 98 ? 15.836 16.875 0.691 1 98.5 98 ALA A C 1
ATOM 739 O O . ALA A 1 98 ? 14.766 16.984 0.096 1 98.5 98 ALA A O 1
ATOM 740 N N . ILE A 1 99 ? 16.047 17.109 1.961 1 98.88 99 ILE A N 1
ATOM 741 C CA . ILE A 1 99 ? 15 17.781 2.717 1 98.88 99 ILE A CA 1
ATOM 742 C C . ILE A 1 99 ? 14.82 19.203 2.188 1 98.88 99 ILE A C 1
ATOM 744 O O . ILE A 1 99 ? 15.75 20.016 2.24 1 98.88 99 ILE A O 1
ATOM 748 N N . PRO A 1 100 ? 13.719 19.5 1.662 1 98.88 100 PRO A N 1
ATOM 749 C CA . PRO A 1 100 ? 13.531 20.859 1.123 1 98.88 100 PRO A CA 1
ATOM 750 C C . PRO A 1 100 ? 13.062 21.859 2.178 1 98.88 100 PRO A C 1
ATOM 752 O O . PRO A 1 100 ? 12.523 21.453 3.215 1 98.88 100 PRO A O 1
ATOM 755 N N . THR A 1 101 ? 13.305 23.109 1.894 1 98.94 101 THR A N 1
ATOM 756 C CA . THR A 1 101 ? 12.57 24.141 2.621 1 98.94 101 THR A CA 1
ATOM 757 C C . THR A 1 101 ? 11.109 24.188 2.17 1 98.94 101 THR A C 1
ATOM 759 O O . THR A 1 101 ? 10.789 23.75 1.063 1 98.94 101 THR A O 1
ATOM 762 N N . LEU A 1 102 ? 10.281 24.688 3.047 1 98.94 102 LEU A N 1
ATOM 763 C CA . LEU A 1 102 ? 8.891 24.891 2.658 1 98.94 102 LEU A CA 1
ATOM 764 C C . LEU A 1 102 ? 8.789 25.828 1.459 1 98.94 102 LEU A C 1
ATOM 766 O O . LEU A 1 102 ? 8.023 25.562 0.527 1 98.94 102 LEU A O 1
ATOM 770 N N . ALA A 1 103 ? 9.578 26.875 1.475 1 98.81 103 ALA A N 1
ATOM 771 C CA . ALA A 1 103 ? 9.562 27.844 0.375 1 98.81 103 ALA A CA 1
ATOM 772 C C . ALA A 1 103 ? 9.875 27.156 -0.954 1 98.81 103 ALA A C 1
ATOM 774 O O . ALA A 1 103 ? 9.148 27.328 -1.933 1 98.81 103 ALA A O 1
ATOM 775 N N . ALA A 1 104 ? 10.961 26.375 -0.969 1 98.69 104 ALA A N 1
ATOM 776 C CA . ALA A 1 104 ? 11.352 25.672 -2.188 1 98.69 104 ALA A CA 1
ATOM 777 C C . ALA A 1 104 ? 10.281 24.672 -2.615 1 98.69 104 ALA A C 1
ATOM 779 O O . ALA A 1 104 ? 10.031 24.5 -3.811 1 98.69 104 ALA A O 1
ATOM 780 N N . PHE A 1 105 ? 9.719 24 -1.661 1 98.75 105 PHE A N 1
ATOM 781 C CA . PHE A 1 105 ? 8.648 23.031 -1.909 1 98.75 105 PHE A CA 1
ATOM 782 C C . PHE A 1 105 ? 7.469 23.703 -2.594 1 98.75 105 PHE A C 1
ATOM 784 O O . PHE A 1 105 ? 7.012 23.25 -3.645 1 98.75 105 PHE A O 1
ATOM 791 N N . LEU A 1 106 ? 7.02 24.812 -2.092 1 98.81 106 LEU A N 1
ATOM 792 C CA . LEU A 1 106 ? 5.859 25.516 -2.609 1 98.81 106 LEU A CA 1
ATOM 793 C C . LEU A 1 106 ? 6.16 26.141 -3.971 1 98.81 106 LEU A C 1
ATOM 795 O O . LEU A 1 106 ? 5.297 26.172 -4.848 1 98.81 106 LEU A O 1
ATOM 799 N N . GLU A 1 107 ? 7.336 26.594 -4.137 1 98.56 107 GLU A N 1
ATOM 800 C CA . GLU A 1 107 ? 7.734 27.219 -5.398 1 98.56 107 GLU A CA 1
ATOM 801 C C . GLU A 1 107 ? 7.652 26.219 -6.555 1 98.56 107 GLU A C 1
ATOM 803 O O . GLU A 1 107 ? 7.398 26.609 -7.695 1 98.56 107 GLU A O 1
ATOM 808 N N . ALA A 1 108 ? 7.836 24.984 -6.273 1 98.56 108 ALA A N 1
ATOM 809 C CA . ALA A 1 108 ? 7.883 23.953 -7.297 1 98.56 108 ALA A CA 1
ATOM 810 C C . ALA A 1 108 ? 6.477 23.531 -7.715 1 98.56 108 ALA A C 1
ATOM 812 O O . ALA A 1 108 ? 6.309 22.797 -8.695 1 98.56 108 ALA A O 1
ATOM 813 N N . LEU A 1 109 ? 5.434 23.969 -7.043 1 98.62 109 LEU A N 1
ATOM 814 C CA . LEU A 1 109 ? 4.078 23.469 -7.273 1 98.62 109 LEU A CA 1
ATOM 815 C C . LEU A 1 109 ? 3.256 24.484 -8.062 1 98.62 109 LEU A C 1
ATOM 817 O O . LEU A 1 109 ? 3.379 25.688 -7.84 1 98.62 109 LEU A O 1
ATOM 821 N N . PRO A 1 110 ? 2.412 24.016 -9.008 1 98.19 110 PRO A N 1
ATOM 822 C CA . PRO A 1 110 ? 1.438 24.922 -9.617 1 98.19 110 PRO A CA 1
ATOM 823 C C . PRO A 1 110 ? 0.344 25.359 -8.641 1 98.19 110 PRO A C 1
ATOM 825 O O . PRO A 1 110 ? 0.099 24.672 -7.645 1 98.19 110 PRO A O 1
ATOM 828 N N . ASP A 1 111 ? -0.261 26.453 -8.922 1 97.12 111 ASP A N 1
ATOM 829 C CA . ASP A 1 111 ? -1.29 26.953 -8.023 1 97.12 111 ASP A CA 1
ATOM 830 C C . ASP A 1 111 ? -2.625 26.25 -8.266 1 97.12 111 ASP A C 1
ATOM 832 O O . ASP A 1 111 ? -3.605 26.516 -7.566 1 97.12 111 ASP A O 1
ATOM 836 N N . THR A 1 112 ? -2.674 25.312 -9.156 1 97.12 112 THR A N 1
ATOM 837 C CA . THR A 1 112 ? -3.889 24.562 -9.445 1 97.12 112 THR A CA 1
ATOM 838 C C . THR A 1 112 ? -4.074 23.438 -8.438 1 97.12 112 THR A C 1
ATOM 840 O O . THR A 1 112 ? -5.164 22.859 -8.32 1 97.12 112 THR A O 1
ATOM 843 N N . VAL A 1 113 ? -3.012 23.062 -7.715 1 98.44 113 VAL A N 1
ATOM 844 C CA . VAL A 1 113 ? -3.107 22.047 -6.668 1 98.44 113 VAL A CA 1
ATOM 845 C C . VAL A 1 113 ? -3.033 22.703 -5.297 1 98.44 113 VAL A C 1
ATOM 847 O O . VAL A 1 113 ? -2.24 23.625 -5.086 1 98.44 113 VAL A O 1
ATOM 850 N N . GLY A 1 114 ? -3.916 22.328 -4.406 1 98.75 114 GLY A N 1
ATOM 851 C CA . GLY A 1 114 ? -3.824 22.812 -3.037 1 98.75 114 GLY A CA 1
ATOM 852 C C . GLY A 1 114 ? -2.715 22.141 -2.242 1 98.75 114 GLY A C 1
ATOM 853 O O . GLY A 1 114 ? -2.113 21.172 -2.699 1 98.75 114 GLY A O 1
ATOM 854 N N . VAL A 1 115 ? -2.467 22.703 -1.088 1 98.94 115 VAL A N 1
ATOM 855 C CA . VAL A 1 115 ? -1.466 22.125 -0.192 1 98.94 115 VAL A CA 1
ATOM 856 C C . VAL A 1 115 ? -2.027 22.047 1.226 1 98.94 115 VAL A C 1
ATOM 858 O O . VAL A 1 115 ? -2.586 23.016 1.734 1 98.94 115 VAL A O 1
ATOM 861 N N . ASN A 1 116 ? -2.01 20.875 1.809 1 98.94 116 ASN A N 1
ATOM 862 C CA . ASN A 1 116 ? -2.238 20.656 3.234 1 98.94 116 ASN A CA 1
ATOM 863 C C . ASN A 1 116 ? -0.931 20.672 4.02 1 98.94 116 ASN A C 1
ATOM 865 O O . ASN A 1 116 ? -0.143 19.734 3.941 1 98.94 116 ASN A O 1
ATOM 869 N N . VAL A 1 117 ? -0.703 21.719 4.734 1 99 117 VAL A N 1
ATOM 870 C CA . VAL A 1 117 ? 0.515 21.891 5.523 1 99 117 VAL A CA 1
ATOM 871 C C . VAL A 1 117 ? 0.287 21.375 6.941 1 99 117 VAL A C 1
ATOM 873 O O . VAL A 1 117 ? -0.37 22.031 7.75 1 99 117 VAL A O 1
ATOM 876 N N . GLU A 1 118 ? 0.819 20.25 7.227 1 99 118 GLU A N 1
ATOM 877 C CA . GLU A 1 118 ? 0.736 19.766 8.602 1 99 118 GLU A CA 1
ATOM 878 C C . GLU A 1 118 ? 1.803 20.422 9.477 1 99 118 GLU A C 1
ATOM 880 O O . GLU A 1 118 ? 3 20.25 9.234 1 99 118 GLU A O 1
ATOM 885 N N . LEU A 1 119 ? 1.363 21.172 10.43 1 98.94 119 LEU A N 1
ATOM 886 C CA . LEU A 1 119 ? 2.25 21.672 11.477 1 98.94 119 LEU A CA 1
ATOM 887 C C . LEU A 1 119 ? 2.654 20.547 12.422 1 98.94 119 LEU A C 1
ATOM 889 O O . LEU A 1 119 ? 1.956 20.266 13.398 1 98.94 119 LEU A O 1
ATOM 893 N N . LYS A 1 120 ? 3.832 19.969 12.109 1 98.62 120 LYS A N 1
ATOM 894 C CA . LYS A 1 120 ? 4.238 18.703 12.695 1 98.62 120 LYS A CA 1
ATOM 895 C C . LYS A 1 120 ? 4.883 18.906 14.062 1 98.62 120 LYS A C 1
ATOM 897 O O . LYS A 1 120 ? 4.578 18.203 15.023 1 98.62 120 LYS A O 1
ATOM 902 N N . ASN A 1 121 ? 5.816 19.781 14.164 1 98.5 121 ASN A N 1
ATOM 903 C CA . ASN A 1 121 ? 6.594 20.016 15.375 1 98.5 121 ASN A CA 1
ATOM 904 C C . ASN A 1 121 ? 7.184 21.422 15.398 1 98.5 121 ASN A C 1
ATOM 906 O O . ASN A 1 121 ? 7.742 21.875 14.398 1 98.5 121 ASN A O 1
ATOM 910 N N . PRO A 1 122 ? 7.035 22.125 16.547 1 98.56 122 PRO A N 1
ATOM 911 C CA . PRO A 1 122 ? 7.578 23.484 16.625 1 98.56 122 PRO A CA 1
ATOM 912 C C . PRO A 1 122 ? 9.016 23.516 17.141 1 98.56 122 PRO A C 1
ATOM 914 O O . PRO A 1 122 ? 9.523 24.578 17.5 1 98.56 122 PRO A O 1
ATOM 917 N N . GLY A 1 123 ? 9.68 22.422 17.203 1 98.19 123 GLY A N 1
ATOM 918 C CA . GLY A 1 123 ? 11.062 22.375 17.672 1 98.19 123 GLY A CA 1
ATOM 919 C C . GLY A 1 123 ? 11.18 22.078 19.156 1 98.19 123 GLY A C 1
ATOM 920 O O . GLY A 1 123 ? 11.945 22.734 19.859 1 98.19 123 GLY A O 1
ATOM 921 N N . THR A 1 124 ? 10.359 21.094 19.562 1 97.19 124 THR A N 1
ATOM 922 C CA . THR A 1 124 ? 10.406 20.719 20.984 1 97.19 124 THR A CA 1
ATOM 923 C C . THR A 1 124 ? 10.047 19.25 21.156 1 97.19 124 THR A C 1
ATOM 925 O O . THR A 1 124 ? 9.367 18.656 20.312 1 97.19 124 THR A O 1
ATOM 928 N N . THR A 1 125 ? 10.422 18.641 22.25 1 94.31 125 THR A N 1
ATOM 929 C CA . THR A 1 125 ? 10.07 17.266 22.578 1 94.31 125 THR A CA 1
ATOM 930 C C . THR A 1 125 ? 8.773 17.219 23.375 1 94.31 125 THR A C 1
ATOM 932 O O . THR A 1 125 ? 8.164 16.156 23.516 1 94.31 125 THR A O 1
ATOM 935 N N . ASP A 1 126 ? 8.375 18.359 23.891 1 94.62 126 ASP A N 1
ATOM 936 C CA . ASP A 1 126 ? 7.125 18.438 24.641 1 94.62 126 ASP A CA 1
ATOM 937 C C . ASP A 1 126 ? 5.977 18.906 23.75 1 94.62 126 ASP A C 1
ATOM 939 O O . ASP A 1 126 ? 5.523 20.047 23.859 1 94.62 126 ASP A O 1
ATOM 943 N N . LEU A 1 127 ? 5.352 18.141 22.938 1 93.94 127 LEU A N 1
ATOM 944 C CA . LEU A 1 127 ? 4.465 18.5 21.828 1 93.94 127 LEU A CA 1
ATOM 945 C C . LEU A 1 127 ? 3.012 18.531 22.297 1 93.94 127 LEU A C 1
ATOM 947 O O . LEU A 1 127 ? 2.197 19.266 21.734 1 93.94 127 LEU A O 1
ATOM 951 N N . ARG A 1 128 ? 2.553 17.812 23.406 1 94.94 128 ARG A N 1
ATOM 952 C CA . ARG A 1 128 ? 1.163 17.656 23.812 1 94.94 128 ARG A CA 1
ATOM 953 C C . ARG A 1 128 ? 0.308 17.141 22.656 1 94.94 128 ARG A C 1
ATOM 955 O O . ARG A 1 128 ? -0.668 17.781 22.266 1 94.94 128 ARG A O 1
ATOM 962 N N . PHE A 1 129 ? 0.521 16.062 22.203 1 95.81 129 PHE A N 1
ATOM 963 C CA . PHE A 1 129 ? 0.041 15.406 21 1 95.81 129 PHE A CA 1
ATOM 964 C C . PHE A 1 129 ? -1.36 14.844 21.203 1 95.81 129 PHE A C 1
ATOM 966 O O . PHE A 1 129 ? -1.608 14.125 22.172 1 95.81 129 PHE A O 1
ATOM 973 N N . GLY A 1 130 ? -2.301 15.18 20.344 1 95.44 130 GLY A N 1
ATOM 974 C CA . GLY A 1 130 ? -3.562 14.477 20.172 1 95.44 130 GLY A CA 1
ATOM 975 C C . GLY A 1 130 ? -4.551 14.742 21.281 1 95.44 130 GLY A C 1
ATOM 976 O O . GLY A 1 130 ? -5.473 13.953 21.516 1 95.44 130 GLY A O 1
ATOM 977 N N . GLU A 1 131 ? -4.367 15.875 22.031 1 95.62 131 GLU A N 1
ATOM 978 C CA . GLU A 1 131 ? -5.238 16.141 23.172 1 95.62 131 GLU A CA 1
ATOM 979 C C . GLU A 1 131 ? -5.914 17.5 23.047 1 95.62 131 GLU A C 1
ATOM 981 O O . GLU A 1 131 ? -5.359 18.422 22.453 1 95.62 131 GLU A O 1
ATOM 986 N N . ALA A 1 132 ? -7.113 17.609 23.594 1 98.12 132 ALA A N 1
ATOM 987 C CA . ALA A 1 132 ? -7.742 18.891 23.859 1 98.12 132 ALA A CA 1
ATOM 988 C C . ALA A 1 132 ? -7.227 19.5 25.156 1 98.12 132 ALA A C 1
ATOM 990 O O . ALA A 1 132 ? -7.379 18.906 26.219 1 98.12 132 ALA A O 1
ATOM 991 N N . LEU A 1 133 ? -6.691 20.625 25.062 1 98.44 133 LEU A N 1
ATOM 992 C CA . LEU A 1 133 ? -5.984 21.234 26.203 1 98.44 133 LEU A CA 1
ATOM 993 C C . LEU A 1 133 ? -6.973 21.812 27.203 1 98.44 133 LEU A C 1
ATOM 995 O O . LEU A 1 133 ? -8.016 22.344 26.812 1 98.44 133 LEU A O 1
ATOM 999 N N . ALA A 1 134 ? -6.477 21.734 28.484 1 98.12 134 ALA A N 1
ATOM 1000 C CA . ALA A 1 134 ? -7.207 22.469 29.516 1 98.12 134 ALA A CA 1
ATOM 1001 C C . ALA A 1 134 ? -7.121 23.969 29.266 1 98.12 134 ALA A C 1
ATOM 1003 O O . ALA A 1 134 ? -6.113 24.469 28.75 1 98.12 134 ALA A O 1
ATOM 1004 N N . PRO A 1 135 ? -8.18 24.656 29.672 1 97.69 135 PRO A N 1
ATOM 1005 C CA . PRO A 1 135 ? -8.219 26.094 29.391 1 97.69 135 PRO A CA 1
ATOM 1006 C C . PRO A 1 135 ? -6.992 26.828 29.922 1 97.69 135 PRO A C 1
ATOM 1008 O O . PRO A 1 135 ? -6.477 27.734 29.25 1 97.69 135 PRO A O 1
ATOM 1011 N N . ASP A 1 136 ? -6.461 26.438 31 1 97.75 136 ASP A N 1
ATOM 1012 C CA . ASP A 1 136 ? -5.375 27.172 31.641 1 97.75 136 ASP A CA 1
ATOM 1013 C C . ASP A 1 136 ? -4.031 26.828 30.984 1 97.75 136 ASP A C 1
ATOM 1015 O O . ASP A 1 136 ? -3.018 27.469 31.297 1 97.75 136 ASP A O 1
ATOM 1019 N N . GLU A 1 137 ? -4.027 25.906 30.031 1 98.06 137 GLU A N 1
ATOM 1020 C CA . GLU A 1 137 ? -2.785 25.516 29.391 1 98.06 137 GLU A CA 1
ATOM 1021 C C . GLU A 1 137 ? -2.732 26.016 27.953 1 98.06 137 GLU A C 1
ATOM 1023 O O . GLU A 1 137 ? -1.672 26.016 27.312 1 98.06 137 GLU A O 1
ATOM 1028 N N . ARG A 1 138 ? -3.816 26.469 27.422 1 98.31 138 ARG A N 1
ATOM 1029 C CA . ARG A 1 138 ? -3.973 26.734 26 1 98.31 138 ARG A CA 1
ATOM 1030 C C . ARG A 1 138 ? -3.076 27.891 25.562 1 98.31 138 ARG A C 1
ATOM 1032 O O . ARG A 1 138 ? -2.41 27.812 24.531 1 98.31 138 ARG A O 1
ATOM 1039 N N . ASP A 1 139 ? -3.014 28.938 26.391 1 98.06 139 ASP A N 1
ATOM 1040 C CA . ASP A 1 139 ? -2.197 30.078 26.031 1 98.06 139 ASP A CA 1
ATOM 1041 C C . ASP A 1 139 ? -0.715 29.719 25.969 1 98.06 139 ASP A C 1
ATOM 1043 O O . ASP A 1 139 ? -0.009 30.094 25.031 1 98.06 139 ASP A O 1
ATOM 1047 N N . ALA A 1 140 ? -0.293 29.016 26.953 1 98.12 140 ALA A N 1
ATOM 1048 C CA . ALA A 1 140 ? 1.11 28.609 27.016 1 98.12 140 ALA A CA 1
ATOM 1049 C C . ALA A 1 140 ? 1.478 27.734 25.828 1 98.12 140 ALA A C 1
ATOM 1051 O O . ALA A 1 140 ? 2.557 27.875 25.25 1 98.12 140 ALA A O 1
ATOM 1052 N N . ARG A 1 141 ? 0.61 26.844 25.484 1 98.38 141 ARG A N 1
ATOM 1053 C CA . ARG A 1 141 ? 0.889 25.938 24.375 1 98.38 141 ARG A CA 1
ATOM 1054 C C . ARG A 1 141 ? 0.824 26.656 23.047 1 98.38 141 ARG A C 1
ATOM 1056 O O . ARG A 1 141 ? 1.592 26.359 22.125 1 98.38 141 ARG A O 1
ATOM 1063 N N . ARG A 1 142 ? -0.112 27.594 22.844 1 98.56 142 ARG A N 1
ATOM 1064 C CA . ARG A 1 142 ? -0.147 28.453 21.672 1 98.56 142 ARG A CA 1
ATOM 1065 C C . ARG A 1 142 ? 1.17 29.203 21.5 1 98.56 142 ARG A C 1
ATOM 1067 O O . ARG A 1 142 ? 1.725 29.25 20.391 1 98.56 142 ARG A O 1
ATOM 1074 N N . ASP A 1 143 ? 1.713 29.688 22.656 1 98.5 143 ASP A N 1
ATOM 1075 C CA . ASP A 1 143 ? 2.936 30.484 22.625 1 98.5 143 ASP A CA 1
ATOM 1076 C C . ASP A 1 143 ? 4.129 29.641 22.172 1 98.5 143 ASP A C 1
ATOM 1078 O O . ASP A 1 143 ? 5.039 30.156 21.516 1 98.5 143 ASP A O 1
ATOM 1082 N N . VAL A 1 144 ? 4.145 28.406 22.469 1 98.38 144 VAL A N 1
ATOM 1083 C CA . VAL A 1 144 ? 5.219 27.5 22.078 1 98.38 144 VAL A CA 1
ATOM 1084 C C . VAL A 1 144 ? 5.27 27.391 20.562 1 98.38 144 VAL A C 1
ATOM 1086 O O . VAL A 1 144 ? 6.352 27.312 19.969 1 98.38 144 VAL A O 1
ATOM 1089 N N . TRP A 1 145 ? 4.148 27.453 19.875 1 98.75 145 TRP A N 1
ATOM 1090 C CA . TRP A 1 145 ? 4.043 27.219 18.438 1 98.75 145 TRP A CA 1
ATOM 1091 C C . TRP A 1 145 ? 4.191 28.531 17.672 1 98.75 145 TRP A C 1
ATOM 1093 O O . TRP A 1 145 ? 4.52 28.531 16.484 1 98.75 145 TRP A O 1
ATOM 1103 N N . GLU A 1 146 ? 3.912 29.672 18.312 1 98.75 146 GLU A N 1
ATOM 1104 C CA . GLU A 1 146 ? 3.717 30.969 17.656 1 98.75 146 GLU A CA 1
ATOM 1105 C C . GLU A 1 146 ? 4.91 31.312 16.781 1 98.75 146 GLU A C 1
ATOM 1107 O O . GLU A 1 146 ? 4.742 31.641 15.602 1 98.75 146 GLU A O 1
ATOM 1112 N N . PRO A 1 147 ? 6.223 31.219 17.312 1 98.69 147 PRO A N 1
ATOM 1113 C CA . PRO A 1 147 ? 7.344 31.625 16.453 1 98.69 147 PRO A CA 1
ATOM 1114 C C . PRO A 1 147 ? 7.441 30.781 15.188 1 98.69 147 PRO A C 1
ATOM 1116 O O . PRO A 1 147 ? 7.73 31.312 14.109 1 98.69 147 PRO A O 1
ATOM 1119 N N . PHE A 1 148 ? 7.211 29.562 15.312 1 98.88 148 PHE A N 1
ATOM 1120 C CA . PHE A 1 148 ? 7.336 28.672 14.164 1 98.88 148 PHE A CA 1
ATOM 1121 C C . PHE A 1 148 ? 6.188 28.891 13.188 1 98.88 148 PHE A C 1
ATOM 1123 O O . PHE A 1 148 ? 6.406 29 11.977 1 98.88 148 PHE A O 1
ATOM 1130 N N . VAL A 1 149 ? 4.938 28.953 13.625 1 98.94 149 VAL A N 1
ATOM 1131 C CA . VAL A 1 149 ? 3.762 29.125 12.781 1 98.94 149 VAL A CA 1
ATOM 1132 C C . VAL A 1 149 ? 3.881 30.438 12.008 1 98.94 149 VAL A C 1
ATOM 1134 O O . VAL A 1 149 ? 3.498 30.516 10.836 1 98.94 149 VAL A O 1
ATOM 1137 N N . GLU A 1 150 ? 4.418 31.484 12.672 1 98.88 150 GLU A N 1
ATOM 1138 C CA . GLU A 1 150 ? 4.637 32.75 11.984 1 98.88 150 GLU A CA 1
ATOM 1139 C C . GLU A 1 150 ? 5.527 32.562 10.758 1 98.88 150 GLU A C 1
ATOM 1141 O O . GLU A 1 150 ? 5.227 33.094 9.68 1 98.88 150 GLU A O 1
ATOM 1146 N N . ARG A 1 151 ? 6.566 31.812 10.922 1 98.88 151 ARG A N 1
ATOM 1147 C CA . ARG A 1 151 ? 7.492 31.578 9.82 1 98.88 151 ARG A CA 1
ATOM 1148 C C . ARG A 1 151 ? 6.832 30.766 8.719 1 98.88 151 ARG A C 1
ATOM 1150 O O . ARG A 1 151 ? 7.031 31.031 7.531 1 98.88 151 ARG A O 1
ATOM 1157 N N . VAL A 1 152 ? 6.098 29.75 9.078 1 98.94 152 VAL A N 1
ATOM 1158 C CA . VAL A 1 152 ? 5.41 28.906 8.102 1 98.94 152 VAL A CA 1
ATOM 1159 C C . VAL A 1 152 ? 4.422 29.75 7.297 1 98.94 152 VAL A C 1
ATOM 1161 O O . VAL A 1 152 ? 4.398 29.672 6.066 1 98.94 152 VAL A O 1
ATOM 1164 N N . VAL A 1 153 ? 3.623 30.578 7.996 1 98.94 153 VAL A N 1
ATOM 1165 C CA . VAL A 1 153 ? 2.617 31.422 7.355 1 98.94 153 VAL A CA 1
ATOM 1166 C C . VAL A 1 153 ? 3.293 32.406 6.402 1 98.94 153 VAL A C 1
ATOM 1168 O O . VAL A 1 153 ? 2.814 32.625 5.289 1 98.94 153 VAL A O 1
ATOM 1171 N N . ASP A 1 154 ? 4.387 32.969 6.855 1 98.75 154 ASP A N 1
ATOM 1172 C CA . ASP A 1 154 ? 5.117 33.906 6.016 1 98.75 154 ASP A CA 1
ATOM 1173 C C . ASP A 1 154 ? 5.539 33.25 4.699 1 98.75 154 ASP A C 1
ATOM 1175 O O . ASP A 1 154 ? 5.395 33.844 3.631 1 98.75 154 ASP A O 1
ATOM 1179 N N . GLU A 1 155 ? 6.055 32.031 4.762 1 98.5 155 GLU A N 1
ATOM 1180 C CA . GLU A 1 155 ? 6.465 31.312 3.561 1 98.5 155 GLU A CA 1
ATOM 1181 C C . GLU A 1 155 ? 5.258 30.969 2.691 1 98.5 155 GLU A C 1
ATOM 1183 O O . GLU A 1 155 ? 5.348 30.969 1.463 1 98.5 155 GLU A O 1
ATOM 1188 N N . CYS A 1 156 ? 4.164 30.688 3.312 1 98.56 156 CYS A N 1
ATOM 1189 C CA . CYS A 1 156 ? 2.971 30.234 2.607 1 98.56 156 CYS A CA 1
ATOM 1190 C C . CYS A 1 156 ? 2.287 31.406 1.893 1 98.56 156 CYS A C 1
ATOM 1192 O O . CYS A 1 156 ? 1.531 31.188 0.941 1 98.56 156 CYS A O 1
ATOM 1194 N N . ARG A 1 157 ? 2.475 32.625 2.305 1 97.44 157 ARG A N 1
ATOM 1195 C CA . ARG A 1 157 ? 1.829 33.781 1.711 1 97.44 157 ARG A CA 1
ATOM 1196 C C . ARG A 1 157 ? 2.223 33.938 0.246 1 97.44 157 ARG A C 1
ATOM 1198 O O . ARG A 1 157 ? 1.481 34.531 -0.541 1 97.44 157 ARG A O 1
ATOM 1205 N N . ALA A 1 158 ? 3.346 33.375 -0.132 1 96.06 158 ALA A N 1
ATOM 1206 C CA . ALA A 1 158 ? 3.84 33.469 -1.503 1 96.06 158 ALA A CA 1
ATOM 1207 C C . ALA A 1 158 ? 3.156 32.469 -2.412 1 96.06 158 ALA A C 1
ATOM 1209 O O . ALA A 1 158 ? 3.301 32.531 -3.637 1 96.06 158 ALA A O 1
ATOM 1210 N N . PHE A 1 159 ? 2.439 31.5 -1.861 1 98 159 PHE A N 1
ATOM 1211 C CA . PHE A 1 159 ? 1.774 30.453 -2.635 1 98 159 PHE A CA 1
ATOM 1212 C C . PHE A 1 159 ? 0.362 30.875 -3.016 1 98 159 PHE A C 1
ATOM 1214 O O . PHE A 1 159 ? -0.432 31.266 -2.152 1 98 159 PHE A O 1
ATOM 1221 N N . ASP A 1 160 ? -0.012 30.719 -4.301 1 97.31 160 ASP A N 1
ATOM 1222 C CA . ASP A 1 160 ? -1.274 31.25 -4.809 1 97.31 160 ASP A CA 1
ATOM 1223 C C . ASP A 1 160 ? -2.363 30.188 -4.789 1 97.31 160 ASP A C 1
ATOM 1225 O O . ASP A 1 160 ? -3.533 30.469 -5.043 1 97.31 160 ASP A O 1
ATOM 1229 N N . GLY A 1 161 ? -2.012 28.969 -4.543 1 97.69 161 GLY A N 1
ATOM 1230 C CA . GLY A 1 161 ? -3.008 27.906 -4.469 1 97.69 161 GLY A CA 1
ATOM 1231 C C . GLY A 1 161 ? -3.699 27.828 -3.119 1 97.69 161 GLY A C 1
ATOM 1232 O O . GLY A 1 161 ? -3.395 28.625 -2.217 1 97.69 161 GLY A O 1
ATOM 1233 N N . ASP A 1 162 ? -4.648 26.984 -3.008 1 98.19 162 ASP A N 1
ATOM 1234 C CA . ASP A 1 162 ? -5.383 26.781 -1.761 1 98.19 162 ASP A CA 1
ATOM 1235 C C . ASP A 1 162 ? -4.48 26.188 -0.684 1 98.19 162 ASP A C 1
ATOM 1237 O O . ASP A 1 162 ? -3.654 25.312 -0.97 1 98.19 162 ASP A O 1
ATOM 1241 N N . LEU A 1 163 ? -4.652 26.703 0.506 1 98.81 163 LEU A N 1
ATOM 1242 C CA . LEU A 1 163 ? -3.887 26.203 1.643 1 98.81 163 LEU A CA 1
ATOM 1243 C C . LEU A 1 163 ? -4.812 25.734 2.756 1 98.81 163 LEU A C 1
ATOM 1245 O O . LEU A 1 163 ? -5.828 26.359 3.041 1 98.81 163 LEU A O 1
ATOM 1249 N N . LEU A 1 164 ? -4.52 24.609 3.301 1 98.94 164 LEU A N 1
ATOM 1250 C CA . LEU A 1 164 ? -5.113 24.062 4.52 1 98.94 164 LEU A CA 1
ATOM 1251 C C . LEU A 1 164 ? -4.035 23.656 5.512 1 98.94 164 LEU A C 1
ATOM 1253 O O . LEU A 1 164 ? -3.086 22.953 5.148 1 98.94 164 LEU A O 1
ATOM 1257 N N . PHE A 1 165 ? -4.164 24.156 6.715 1 99 165 PHE A N 1
ATOM 1258 C CA . PHE A 1 165 ? -3.225 23.781 7.758 1 99 165 PHE A CA 1
ATOM 1259 C C . PHE A 1 165 ? -3.836 22.719 8.68 1 99 165 PHE A C 1
ATOM 1261 O O . PHE A 1 165 ? -5.012 22.812 9.039 1 99 165 PHE A O 1
ATOM 1268 N N . SER A 1 166 ? -3.09 21.719 9.039 1 98.94 166 SER A N 1
ATOM 1269 C CA . SER A 1 166 ? -3.557 20.688 9.969 1 98.94 166 SER A CA 1
ATOM 1270 C C . SER A 1 166 ? -2.512 20.406 11.047 1 98.94 166 SER A C 1
ATOM 1272 O O . SER A 1 166 ? -1.342 20.766 10.891 1 98.94 166 SER A O 1
ATOM 1274 N N . SER A 1 167 ? -2.959 19.828 12.117 1 98.94 167 SER A N 1
ATOM 1275 C CA . SER A 1 167 ? -2.043 19.469 13.195 1 98.94 167 SER A CA 1
ATOM 1276 C C . SER A 1 167 ? -2.721 18.547 14.203 1 98.94 167 SER A C 1
ATOM 1278 O O . SER A 1 167 ? -3.932 18.625 14.414 1 98.94 167 SER A O 1
ATOM 1280 N N . PHE A 1 168 ? -1.921 17.734 14.828 1 98.75 168 PHE A N 1
ATOM 1281 C CA . PHE A 1 168 ? -2.373 16.953 15.969 1 98.75 168 PHE A CA 1
ATOM 1282 C C . PHE A 1 168 ? -2.322 17.781 17.25 1 98.75 168 PHE A C 1
ATOM 1284 O O . PHE A 1 168 ? -2.793 17.344 18.297 1 98.75 168 PHE A O 1
ATOM 1291 N N . CYS A 1 169 ? -1.741 18.938 17.188 1 98.81 169 CYS A N 1
ATOM 1292 C CA . CYS A 1 169 ? -1.5 19.734 18.391 1 98.81 169 CYS A CA 1
ATOM 1293 C C . CYS A 1 169 ? -2.412 20.953 18.422 1 98.81 169 CYS A C 1
ATOM 1295 O O . CYS A 1 169 ? -2.291 21.859 17.578 1 98.81 169 CYS A O 1
ATOM 1297 N N . GLU A 1 170 ? -3.213 21.062 19.469 1 98.88 170 GLU A N 1
ATOM 1298 C CA . GLU A 1 170 ? -4.141 22.172 19.594 1 98.88 170 GLU A CA 1
ATOM 1299 C C . GLU A 1 170 ? -3.402 23.516 19.594 1 98.88 170 GLU A C 1
ATOM 1301 O O . GLU A 1 170 ? -3.879 24.484 19.031 1 98.88 170 GLU A O 1
ATOM 1306 N N . GLY A 1 171 ? -2.242 23.547 20.219 1 98.88 171 GLY A N 1
ATOM 1307 C CA . GLY A 1 171 ? -1.472 24.781 20.281 1 98.88 171 GLY A CA 1
ATOM 1308 C C . GLY A 1 171 ? -1.114 25.312 18.906 1 98.88 171 GLY A C 1
ATOM 1309 O O . GLY A 1 171 ? -1.08 26.531 18.703 1 98.88 171 GLY A O 1
ATOM 1310 N N . ALA A 1 172 ? -0.841 24.438 17.984 1 98.94 172 ALA A N 1
ATOM 1311 C CA . ALA A 1 172 ? -0.52 24.828 16.625 1 98.94 172 ALA A CA 1
ATOM 1312 C C . ALA A 1 172 ? -1.71 25.516 15.953 1 98.94 172 ALA A C 1
ATOM 1314 O O . ALA A 1 172 ? -1.557 26.562 15.312 1 98.94 172 ALA A O 1
ATOM 1315 N N . LEU A 1 173 ? -2.875 24.938 16.109 1 98.94 173 LEU A N 1
ATOM 1316 C CA . LEU A 1 173 ? -4.082 25.469 15.484 1 98.94 173 LEU A CA 1
ATOM 1317 C C . LEU A 1 173 ? -4.5 26.781 16.141 1 98.94 173 LEU A C 1
ATOM 1319 O O . LEU A 1 173 ? -4.969 27.703 15.469 1 98.94 173 LEU A O 1
ATOM 1323 N N . ALA A 1 174 ? -4.32 26.828 17.453 1 98.88 174 ALA A N 1
ATOM 1324 C CA . ALA A 1 174 ? -4.566 28.078 18.156 1 98.88 174 ALA A CA 1
ATOM 1325 C C . ALA A 1 174 ? -3.68 29.188 17.609 1 98.88 174 ALA A C 1
ATOM 1327 O O . ALA A 1 174 ? -4.152 30.297 17.359 1 98.88 174 ALA A O 1
ATOM 1328 N N . SER A 1 175 ? -2.41 28.906 17.453 1 98.88 175 SER A N 1
ATOM 1329 C CA . SER A 1 175 ? -1.46 29.875 16.922 1 98.88 175 SER A CA 1
ATOM 1330 C C . SER A 1 175 ? -1.832 30.297 15.508 1 98.88 175 SER A C 1
ATOM 1332 O O . SER A 1 175 ? -1.793 31.5 15.18 1 98.88 175 SER A O 1
ATOM 1334 N N . LEU A 1 176 ? -2.174 29.359 14.68 1 98.94 176 LEU A N 1
ATOM 1335 C CA . LEU A 1 176 ? -2.566 29.672 13.305 1 98.94 176 LEU A CA 1
ATOM 1336 C C . LEU A 1 176 ? -3.754 30.625 13.289 1 98.94 176 LEU A C 1
ATOM 1338 O O . LEU A 1 176 ? -3.754 31.609 12.531 1 98.94 176 LEU A O 1
ATOM 1342 N N . ARG A 1 177 ? -4.734 30.312 14.102 1 98.62 177 ARG A N 1
ATOM 1343 C CA . ARG A 1 177 ? -5.945 31.125 14.109 1 98.62 177 ARG A CA 1
ATOM 1344 C C . ARG A 1 177 ? -5.641 32.562 14.555 1 98.62 177 ARG A C 1
ATOM 1346 O O . ARG A 1 177 ? -6.266 33.5 14.078 1 98.62 177 ARG A O 1
ATOM 1353 N N . GLU A 1 178 ? -4.699 32.688 15.43 1 98.31 178 GLU A N 1
ATOM 1354 C CA . GLU A 1 178 ? -4.297 34.031 15.891 1 98.31 178 GLU A CA 1
ATOM 1355 C C . GLU A 1 178 ? -3.514 34.75 14.812 1 98.31 178 GLU A C 1
ATOM 1357 O O . GLU A 1 178 ? -3.752 35.938 14.562 1 98.31 178 GLU A O 1
ATOM 1362 N N . ILE A 1 179 ? -2.664 34.125 14.117 1 98.56 179 ILE A N 1
ATOM 1363 C CA . ILE A 1 179 ? -1.699 34.75 13.211 1 98.56 179 ILE A CA 1
ATOM 1364 C C . ILE A 1 179 ? -2.336 34.938 11.844 1 98.56 179 ILE A C 1
ATOM 1366 O O . ILE A 1 179 ? -2.102 35.969 11.188 1 98.56 179 ILE A O 1
ATOM 1370 N N . ALA A 1 180 ? -3.074 34 11.406 1 98.56 180 ALA A N 1
ATOM 1371 C CA . ALA A 1 180 ? -3.598 34 10.047 1 98.56 180 ALA A CA 1
ATOM 1372 C C . ALA A 1 180 ? -4.984 33.375 9.992 1 98.56 180 ALA A C 1
ATOM 1374 O O . ALA A 1 180 ? -5.172 32.312 9.375 1 98.56 180 ALA A O 1
ATOM 1375 N N . PRO A 1 181 ? -5.973 34.031 10.531 1 98.38 181 PRO A N 1
ATOM 1376 C CA . PRO A 1 181 ? -7.324 33.469 10.625 1 98.38 181 PRO A CA 1
ATOM 1377 C C . PRO A 1 181 ? -7.957 33.219 9.258 1 98.38 181 PRO A C 1
ATOM 1379 O O . PRO A 1 181 ? -8.977 32.531 9.164 1 98.38 181 PRO A O 1
ATOM 1382 N N . GLU A 1 182 ? -7.355 33.719 8.195 1 97.62 182 GLU A N 1
ATOM 1383 C CA . GLU A 1 182 ? -7.922 33.562 6.859 1 97.62 182 GLU A CA 1
ATOM 1384 C C . GLU A 1 182 ? -7.664 32.156 6.312 1 97.62 182 GLU A C 1
ATOM 1386 O O . GLU A 1 182 ? -8.32 31.734 5.359 1 97.62 182 GLU A O 1
ATOM 1391 N N . TYR A 1 183 ? -6.652 31.453 6.801 1 98.62 183 TYR A N 1
ATOM 1392 C CA . TYR A 1 183 ? -6.305 30.141 6.277 1 98.62 183 TYR A CA 1
ATOM 1393 C C . TYR A 1 183 ? -7.18 29.062 6.895 1 98.62 183 TYR A C 1
ATOM 1395 O O . TYR A 1 183 ? -7.504 29.109 8.078 1 98.62 183 TYR A O 1
ATOM 1403 N N . ALA A 1 184 ? -7.574 28.109 6.059 1 98.88 184 ALA A N 1
ATOM 1404 C CA . ALA A 1 184 ? -8.32 26.953 6.543 1 98.88 184 ALA A CA 1
ATOM 1405 C C . ALA A 1 184 ? -7.473 26.094 7.484 1 98.88 184 ALA A C 1
ATOM 1407 O O . ALA A 1 184 ? -6.258 25.984 7.305 1 98.88 184 ALA A O 1
ATOM 1408 N N . ALA A 1 185 ? -8.133 25.516 8.492 1 98.94 185 ALA A N 1
ATOM 1409 C CA . ALA A 1 185 ? -7.461 24.688 9.492 1 98.94 185 ALA A CA 1
ATOM 1410 C C . ALA A 1 185 ? -8.242 23.406 9.75 1 98.94 185 ALA A C 1
ATOM 1412 O O . ALA A 1 185 ? -9.453 23.344 9.531 1 98.94 185 ALA A O 1
ATOM 1413 N N . ALA A 1 186 ? -7.535 22.375 10.195 1 98.94 186 ALA A N 1
ATOM 1414 C CA . ALA A 1 186 ? -8.156 21.109 10.547 1 98.94 186 ALA A CA 1
ATOM 1415 C C . ALA A 1 186 ? -7.379 20.406 11.664 1 98.94 186 ALA A C 1
ATOM 1417 O O . ALA A 1 186 ? -6.168 20.203 11.547 1 98.94 186 ALA A O 1
ATOM 1418 N N . PRO A 1 187 ? -8.047 20.031 12.758 1 98.94 187 PRO A N 1
ATOM 1419 C CA . PRO A 1 187 ? -7.387 19.125 13.703 1 98.94 187 PRO A CA 1
ATOM 1420 C C . PRO A 1 187 ? -7.227 17.703 13.164 1 98.94 187 PRO A C 1
ATOM 1422 O O . PRO A 1 187 ? -8.164 17.156 12.578 1 98.94 187 PRO A O 1
ATOM 1425 N N . LEU A 1 188 ? -6.055 17.188 13.258 1 98.88 188 LEU A N 1
ATOM 1426 C CA . LEU A 1 188 ? -5.828 15.758 13.086 1 98.88 188 LEU A CA 1
ATOM 1427 C C . LEU A 1 188 ? -6.227 15 14.344 1 98.88 188 LEU A C 1
ATOM 1429 O O . LEU A 1 188 ? -5.93 15.43 15.461 1 98.88 188 LEU A O 1
ATOM 1433 N N . VAL A 1 189 ? -6.871 13.906 14.117 1 98.19 189 VAL A N 1
ATOM 1434 C CA . VAL A 1 189 ? -7.355 13.102 15.234 1 98.19 189 VAL A CA 1
ATOM 1435 C C . VAL A 1 189 ? -6.594 11.781 15.297 1 98.19 189 VAL A C 1
ATOM 1437 O O . VAL A 1 189 ? -6.406 11.117 14.273 1 98.19 189 VAL A O 1
ATOM 1440 N N . TRP A 1 190 ? -6.129 11.445 16.422 1 95.38 190 TRP A N 1
ATOM 1441 C CA . TRP A 1 190 ? -5.484 10.156 16.641 1 95.38 190 TRP A CA 1
ATOM 1442 C C . TRP A 1 190 ? -6.457 9.156 17.25 1 95.38 190 TRP A C 1
ATOM 1444 O O . TRP A 1 190 ? -7.184 8.469 16.531 1 95.38 190 TRP A O 1
ATOM 1454 N N . ASP A 1 191 ? -6.777 9.203 18.594 1 93.75 191 ASP A N 1
ATOM 1455 C CA . ASP A 1 191 ? -7.625 8.195 19.234 1 93.75 191 ASP A CA 1
ATOM 1456 C C . ASP A 1 191 ? -8.766 8.852 20 1 93.75 191 ASP A C 1
ATOM 1458 O O . ASP A 1 191 ? -9.453 8.188 20.781 1 93.75 191 ASP A O 1
ATOM 1462 N N . ASP A 1 192 ? -8.953 10.164 19.812 1 96.25 192 ASP A N 1
ATOM 1463 C CA . ASP A 1 192 ? -9.953 10.891 20.578 1 96.25 192 ASP A CA 1
ATOM 1464 C C . ASP A 1 192 ? -10.781 11.805 19.672 1 96.25 192 ASP A C 1
ATOM 1466 O O . ASP A 1 192 ? -10.43 12.977 19.484 1 96.25 192 ASP A O 1
ATOM 1470 N N . LEU A 1 193 ? -11.898 11.312 19.234 1 97.44 193 LEU A N 1
ATOM 1471 C CA . LEU A 1 193 ? -12.766 12.07 18.344 1 97.44 193 LEU A CA 1
ATOM 1472 C C . LEU A 1 193 ? -13.352 13.281 19.047 1 97.44 193 LEU A C 1
ATOM 1474 O O . LEU A 1 193 ? -13.531 14.344 18.438 1 97.44 193 LEU A O 1
ATOM 1478 N N . GLU A 1 194 ? -13.68 13.133 20.344 1 97.44 194 GLU A N 1
ATOM 1479 C CA . GLU A 1 194 ? -14.234 14.242 21.109 1 97.44 194 GLU A CA 1
ATOM 1480 C C . GLU A 1 194 ? -13.25 15.414 21.172 1 97.44 194 GLU A C 1
ATOM 1482 O O . GLU A 1 194 ? -13.648 16.578 21.031 1 97.44 194 GLU A O 1
ATOM 1487 N N . ALA A 1 195 ? -12.016 15.047 21.375 1 97.94 195 ALA A N 1
ATOM 1488 C CA . ALA A 1 195 ? -10.992 16.094 21.406 1 97.94 195 ALA A CA 1
ATOM 1489 C C . ALA A 1 195 ? -10.906 16.812 20.062 1 97.94 195 ALA A C 1
ATOM 1491 O O . ALA A 1 195 ? -10.82 18.047 20.016 1 97.94 195 ALA A O 1
ATOM 1492 N N . GLY A 1 196 ? -10.906 16.047 18.984 1 98.38 196 GLY A N 1
ATOM 1493 C CA . GLY A 1 196 ? -10.867 16.656 17.656 1 98.38 196 GLY A CA 1
ATOM 1494 C C . GLY A 1 196 ? -12.031 17.594 17.406 1 98.38 196 GLY A C 1
ATOM 1495 O O . GLY A 1 196 ? -11.836 18.703 16.891 1 98.38 196 GLY A O 1
ATOM 1496 N N . LEU A 1 197 ? -13.219 17.172 17.75 1 98.62 197 LEU A N 1
ATOM 1497 C CA . LEU A 1 197 ? -14.414 17.984 17.562 1 98.62 197 LEU A CA 1
ATOM 1498 C C . LEU A 1 197 ? -14.367 19.234 18.422 1 98.62 197 LEU A C 1
ATOM 1500 O O . LEU A 1 197 ? -14.719 20.328 17.953 1 98.62 197 LEU A O 1
ATOM 1504 N N . ALA A 1 198 ? -13.906 19.078 19.656 1 98.62 198 ALA A N 1
ATOM 1505 C CA . ALA A 1 198 ? -13.805 20.234 20.562 1 98.62 198 ALA A CA 1
ATOM 1506 C C . ALA A 1 198 ? -12.844 21.281 20.016 1 98.62 198 ALA A C 1
ATOM 1508 O O . ALA A 1 198 ? -13.133 22.484 20.062 1 98.62 198 ALA A O 1
ATOM 1509 N N . ILE A 1 199 ? -11.75 20.797 19.531 1 98.88 199 ILE A N 1
ATOM 1510 C CA . ILE A 1 199 ? -10.75 21.703 18.984 1 98.88 199 ILE A CA 1
ATOM 1511 C C . ILE A 1 199 ? -11.305 22.406 17.75 1 98.88 199 ILE A C 1
ATOM 1513 O O . ILE A 1 199 ? -11.148 23.609 17.594 1 98.88 199 ILE A O 1
ATOM 1517 N N . ALA A 1 200 ? -11.945 21.656 16.859 1 98.88 200 ALA A N 1
ATOM 1518 C CA . ALA A 1 200 ? -12.547 22.234 15.664 1 98.88 200 ALA A CA 1
ATOM 1519 C C . ALA A 1 200 ? -13.547 23.328 16.031 1 98.88 200 ALA A C 1
ATOM 1521 O O . ALA A 1 200 ? -13.578 24.391 15.406 1 98.88 200 ALA A O 1
ATOM 1522 N N . ASP A 1 201 ? -14.352 23.078 17.016 1 98.62 201 ASP A N 1
ATOM 1523 C CA . ASP A 1 201 ? -15.336 24.047 17.484 1 98.62 201 ASP A CA 1
ATOM 1524 C C . ASP A 1 201 ? -14.656 25.281 18.047 1 98.62 201 ASP A C 1
ATOM 1526 O O . ASP A 1 201 ? -15.023 26.422 17.719 1 98.62 201 ASP A O 1
ATOM 1530 N N . ARG A 1 202 ? -13.703 25.031 18.891 1 98.69 202 ARG A N 1
ATOM 1531 C CA . ARG A 1 202 ? -13.047 26.109 19.625 1 98.69 202 ARG A CA 1
ATOM 1532 C C . ARG A 1 202 ? -12.375 27.094 18.672 1 98.69 202 ARG A C 1
ATOM 1534 O O . ARG A 1 202 ? -12.375 28.297 18.922 1 98.69 202 ARG A O 1
ATOM 1541 N N . TYR A 1 203 ? -11.828 26.609 17.625 1 98.69 203 TYR A N 1
ATOM 1542 C CA . TYR A 1 203 ? -11.031 27.453 16.734 1 98.69 203 TYR A CA 1
ATOM 1543 C C . TYR A 1 203 ? -11.703 27.609 15.383 1 98.69 203 TYR A C 1
ATOM 1545 O O . TYR A 1 203 ? -11.062 28.031 14.406 1 98.69 203 TYR A O 1
ATOM 1553 N N . ASP A 1 204 ? -12.914 27.281 15.281 1 98.44 204 ASP A N 1
ATOM 1554 C CA . ASP A 1 204 ? -13.734 27.422 14.086 1 98.44 204 ASP A CA 1
ATOM 1555 C C . ASP A 1 204 ? -13.008 26.891 12.852 1 98.44 204 ASP A C 1
ATOM 1557 O O . ASP A 1 204 ? -12.867 27.594 11.852 1 98.44 204 ASP A O 1
ATOM 1561 N N . CYS A 1 205 ? -12.562 25.656 12.961 1 98.88 205 CYS A N 1
ATOM 1562 C CA . CYS A 1 205 ? -11.82 25.016 11.883 1 98.88 205 CYS A CA 1
ATOM 1563 C C . CYS A 1 205 ? -12.742 24.656 10.727 1 98.88 205 CYS A C 1
ATOM 1565 O O . CYS A 1 205 ? -13.93 24.391 10.93 1 98.88 205 CYS A O 1
ATOM 1567 N N . GLU A 1 206 ? -12.211 24.641 9.531 1 98.88 206 GLU A N 1
ATOM 1568 C CA . GLU A 1 206 ? -12.977 24.375 8.32 1 98.88 206 GLU A CA 1
ATOM 1569 C C . GLU A 1 206 ? -13.133 22.875 8.078 1 98.88 206 GLU A C 1
ATOM 1571 O O . GLU A 1 206 ? -14.023 22.453 7.332 1 98.88 206 GLU A O 1
ATOM 1576 N N . ALA A 1 207 ? -12.297 22.031 8.75 1 98.94 207 ALA A N 1
ATOM 1577 C CA . ALA A 1 207 ? -12.344 20.578 8.539 1 98.94 207 ALA A CA 1
ATOM 1578 C C . ALA A 1 207 ? -11.867 19.828 9.773 1 98.94 207 ALA A C 1
ATOM 1580 O O . ALA A 1 207 ? -11.344 20.438 10.711 1 98.94 207 ALA A O 1
ATOM 1581 N N . ILE A 1 208 ? -12.102 18.547 9.789 1 98.88 208 ILE A N 1
ATOM 1582 C CA . ILE A 1 208 ? -11.508 17.594 10.719 1 98.88 208 ILE A CA 1
ATOM 1583 C C . ILE A 1 208 ? -10.859 16.453 9.938 1 98.88 208 ILE A C 1
ATOM 1585 O O . ILE A 1 208 ? -11.398 16 8.922 1 98.88 208 ILE A O 1
ATOM 1589 N N . HIS A 1 209 ? -9.703 15.984 10.391 1 98.94 209 HIS A N 1
ATOM 1590 C CA . HIS A 1 209 ? -8.977 14.891 9.758 1 98.94 209 HIS A CA 1
ATOM 1591 C C . HIS A 1 209 ? -8.93 13.664 10.656 1 98.94 209 HIS A C 1
ATOM 1593 O O . HIS A 1 209 ? -7.941 13.445 11.367 1 98.94 209 HIS A O 1
ATOM 1599 N N . PRO A 1 210 ? -9.922 12.828 10.633 1 98.75 210 PRO A N 1
ATOM 1600 C CA . PRO A 1 210 ? -9.914 11.594 11.43 1 98.75 210 PRO A CA 1
ATOM 1601 C C . PRO A 1 210 ? -9.219 10.438 10.711 1 98.75 210 PRO A C 1
ATOM 1603 O O . PRO A 1 210 ? -9.016 10.492 9.5 1 98.75 210 PRO A O 1
ATOM 1606 N N . PRO A 1 211 ? -8.805 9.391 11.492 1 98.44 211 PRO A N 1
ATOM 1607 C CA . PRO A 1 211 ? -8.227 8.211 10.844 1 98.44 211 PRO A CA 1
ATOM 1608 C C . PRO A 1 211 ? -9.273 7.371 10.117 1 98.44 211 PRO A C 1
ATOM 1610 O O . PRO A 1 211 ? -10.469 7.48 10.398 1 98.44 211 PRO A O 1
ATOM 1613 N N . ARG A 1 212 ? -8.852 6.559 9.258 1 98.31 212 ARG A N 1
ATOM 1614 C CA . ARG A 1 212 ? -9.68 5.844 8.297 1 98.31 212 ARG A CA 1
ATOM 1615 C C . ARG A 1 212 ? -10.68 4.93 9 1 98.31 212 ARG A C 1
ATOM 1617 O O . ARG A 1 212 ? -11.734 4.605 8.453 1 98.31 212 ARG A O 1
ATOM 1624 N N . ASN A 1 213 ? -10.375 4.488 10.188 1 97.69 213 ASN A N 1
ATOM 1625 C CA . ASN A 1 213 ? -11.258 3.557 10.883 1 97.69 213 ASN A CA 1
ATOM 1626 C C . ASN A 1 213 ? -12.203 4.289 11.836 1 97.69 213 ASN A C 1
ATOM 1628 O O . ASN A 1 213 ? -12.859 3.66 12.672 1 97.69 213 ASN A O 1
ATOM 1632 N N . ALA A 1 214 ? -12.289 5.645 11.727 1 97.56 214 ALA A N 1
ATOM 1633 C CA . ALA A 1 214 ? -13.078 6.422 12.688 1 97.56 214 ALA A CA 1
ATOM 1634 C C . ALA A 1 214 ? -14.43 6.805 12.094 1 97.56 214 ALA A C 1
ATOM 1636 O O . ALA A 1 214 ? -15.25 7.43 12.773 1 97.56 214 ALA A O 1
ATOM 1637 N N . VAL A 1 215 ? -14.68 6.465 10.867 1 97.75 215 VAL A N 1
ATOM 1638 C CA . VAL A 1 215 ? -15.961 6.766 10.242 1 97.75 215 VAL A CA 1
ATOM 1639 C C . VAL A 1 215 ? -16.969 5.66 10.562 1 97.75 215 VAL A C 1
ATOM 1641 O O . VAL A 1 215 ? -16.75 4.492 10.227 1 97.75 215 VAL A O 1
ATOM 1644 N N . ALA A 1 216 ? -18.047 5.996 11.172 1 96.5 216 ALA A N 1
ATOM 1645 C CA . ALA A 1 216 ? -19.047 5.035 11.641 1 96.5 216 ALA A CA 1
ATOM 1646 C C . ALA A 1 216 ? -19.828 4.43 10.477 1 96.5 216 ALA A C 1
ATOM 1648 O O . ALA A 1 216 ? -20.016 5.082 9.445 1 96.5 216 ALA A O 1
ATOM 1649 N N . GLY A 1 217 ? -20.203 3.158 10.672 1 96.44 217 GLY A N 1
ATOM 1650 C CA . GLY A 1 217 ? -21.172 2.545 9.773 1 96.44 217 GLY A CA 1
ATOM 1651 C C . GLY A 1 217 ? -20.531 1.891 8.57 1 96.44 217 GLY A C 1
ATOM 1652 O O . GLY A 1 217 ? -21.234 1.467 7.641 1 96.44 217 GLY A O 1
ATOM 1653 N N . VAL A 1 218 ? -19.234 1.917 8.508 1 96 218 VAL A N 1
ATOM 1654 C CA . VAL A 1 218 ? -18.562 1.236 7.406 1 96 218 VAL A CA 1
ATOM 1655 C C . VAL A 1 218 ? -17.688 0.112 7.957 1 96 218 VAL A C 1
ATOM 1657 O O . VAL A 1 218 ? -17.203 0.188 9.086 1 96 218 VAL A O 1
ATOM 1660 N N . PRO A 1 219 ? -17.391 -0.948 7.137 1 96.81 219 PRO A N 1
ATOM 1661 C CA . PRO A 1 219 ? -16.609 -2.092 7.609 1 96.81 219 PRO A CA 1
ATOM 1662 C C . PRO A 1 219 ? -15.234 -1.686 8.156 1 96.81 219 PRO A C 1
ATOM 1664 O O . PRO A 1 219 ? -14.727 -2.326 9.078 1 96.81 219 PRO A O 1
ATOM 1667 N N . LEU A 1 220 ? -14.703 -0.641 7.68 1 96.75 220 LEU A N 1
ATOM 1668 C CA . LEU A 1 220 ? -13.391 -0.173 8.102 1 96.75 220 LEU A CA 1
ATOM 1669 C C . LEU A 1 220 ? -13.391 0.161 9.594 1 96.75 220 LEU A C 1
ATOM 1671 O O . LEU A 1 220 ? -12.344 0.096 10.25 1 96.75 220 LEU A O 1
ATOM 1675 N N . ALA A 1 221 ? -14.547 0.538 10.117 1 96.06 221 ALA A N 1
ATOM 1676 C CA . ALA A 1 221 ? -14.672 0.906 11.523 1 96.06 221 ALA A CA 1
ATOM 1677 C C . ALA A 1 221 ? -14.344 -0.275 12.43 1 96.06 221 ALA A C 1
ATOM 1679 O O . ALA A 1 221 ? -14.086 -0.096 13.625 1 96.06 221 ALA A O 1
ATOM 1680 N N . THR A 1 222 ? -14.359 -1.438 11.867 1 94.19 222 THR A N 1
ATOM 1681 C CA . THR A 1 222 ? -14.117 -2.639 12.656 1 94.19 222 THR A CA 1
ATOM 1682 C C . THR A 1 222 ? -12.641 -3.031 12.609 1 94.19 222 THR A C 1
ATOM 1684 O O . THR A 1 222 ? -12.273 -4.133 13.023 1 94.19 222 THR A O 1
ATOM 1687 N N . THR A 1 223 ? -11.797 -2.217 12.078 1 96.56 223 THR A N 1
ATOM 1688 C CA . THR A 1 223 ? -10.359 -2.479 12.008 1 96.56 223 THR A CA 1
ATOM 1689 C C . THR A 1 223 ? -9.609 -1.653 13.055 1 96.56 223 THR A C 1
ATOM 1691 O O . THR A 1 223 ? -10.133 -0.652 13.555 1 96.56 223 THR A O 1
ATOM 1694 N N . GLU A 1 224 ? -8.438 -2.119 13.477 1 94.38 224 GLU A N 1
ATOM 1695 C CA . GLU A 1 224 ? -7.57 -1.382 14.391 1 94.38 224 GLU A CA 1
ATOM 1696 C C . GLU A 1 224 ? -6.625 -0.453 13.633 1 94.38 224 GLU A C 1
ATOM 1698 O O . GLU A 1 224 ? -5.93 -0.886 12.711 1 94.38 224 GLU A O 1
ATOM 1703 N N . TYR A 1 225 ? -6.652 0.867 14.031 1 95.44 225 TYR A N 1
ATOM 1704 C CA . TYR A 1 225 ? -5.77 1.864 13.43 1 95.44 225 TYR A CA 1
ATOM 1705 C C . TYR A 1 225 ? -5.684 3.107 14.305 1 95.44 225 TYR A C 1
ATOM 1707 O O . TYR A 1 225 ? -6.668 3.504 14.938 1 95.44 225 TYR A O 1
ATOM 1715 N N . ALA A 1 226 ? -4.613 3.791 14.328 1 92.44 226 ALA A N 1
ATOM 1716 C CA . ALA A 1 226 ? -4.379 5.078 14.984 1 92.44 226 ALA A CA 1
ATOM 1717 C C . ALA A 1 226 ? -4.898 5.062 16.422 1 92.44 226 ALA A C 1
ATOM 1719 O O . ALA A 1 226 ? -5.598 5.992 16.844 1 92.44 226 ALA A O 1
ATOM 1720 N N . GLY A 1 227 ? -4.793 4 17.156 1 89.56 227 GLY A N 1
ATOM 1721 C CA . GLY A 1 227 ? -5.137 3.908 18.578 1 89.56 227 GLY A CA 1
ATOM 1722 C C . GLY A 1 227 ? -6.598 3.572 18.812 1 89.56 227 GLY A C 1
ATOM 1723 O O . GLY A 1 227 ? -7.023 3.408 19.953 1 89.56 227 GLY A O 1
ATOM 1724 N N . PHE A 1 228 ? -7.414 3.578 17.75 1 90.88 228 PHE A N 1
ATOM 1725 C CA . PHE A 1 228 ? -8.805 3.156 17.891 1 90.88 228 PHE A CA 1
ATOM 1726 C C . PHE A 1 228 ? -8.906 1.635 17.922 1 90.88 228 PHE A C 1
ATOM 1728 O O . PHE A 1 228 ? -8.203 0.946 17.172 1 90.88 228 PHE A O 1
ATOM 1735 N N . PRO A 1 229 ? -9.797 1.181 18.781 1 90 229 PRO A N 1
ATOM 1736 C CA . PRO A 1 229 ? -10.039 -0.264 18.766 1 90 229 PRO A CA 1
ATOM 1737 C C . PRO A 1 229 ? -10.844 -0.718 17.547 1 90 229 PRO A C 1
ATOM 1739 O O . PRO A 1 229 ? -11.406 0.112 16.844 1 90 229 PRO A O 1
ATOM 1742 N N . ALA A 1 230 ? -10.781 -1.97 17.328 1 91.81 230 ALA A N 1
ATOM 1743 C CA . ALA A 1 230 ? -11.562 -2.566 16.25 1 91.81 230 ALA A CA 1
ATOM 1744 C C . ALA A 1 230 ? -13.039 -2.67 16.625 1 91.81 230 ALA A C 1
ATOM 1746 O O . ALA A 1 230 ? -13.555 -3.768 16.844 1 91.81 230 ALA A O 1
ATOM 1747 N N . ALA A 1 231 ? -13.68 -1.525 16.734 1 93.31 231 ALA A N 1
ATOM 1748 C CA . ALA A 1 231 ? -15.086 -1.424 17.109 1 93.31 231 ALA A CA 1
ATOM 1749 C C . ALA A 1 231 ? -15.719 -0.156 16.547 1 93.31 231 ALA A C 1
ATOM 1751 O O . ALA A 1 231 ? -15.023 0.833 16.297 1 93.31 231 ALA A O 1
ATOM 1752 N N . GLU A 1 232 ? -16.938 -0.192 16.391 1 94.75 232 GLU A N 1
ATOM 1753 C CA . GLU A 1 232 ? -17.688 0.972 15.93 1 94.75 232 GLU A CA 1
ATOM 1754 C C . GLU A 1 232 ? -17.406 2.193 16.797 1 94.75 232 GLU A C 1
ATOM 1756 O O . GLU A 1 232 ? -17.438 2.105 18.031 1 94.75 232 GLU A O 1
ATOM 1761 N N . PRO A 1 233 ? -17.109 3.318 16.125 1 95.12 233 PRO A N 1
ATOM 1762 C CA . PRO A 1 233 ? -16.906 4.523 16.938 1 95.12 233 PRO A CA 1
ATOM 1763 C C . PRO A 1 233 ? -18.172 4.973 17.656 1 95.12 233 PRO A C 1
ATOM 1765 O O . PRO A 1 233 ? -19.266 4.844 17.125 1 95.12 233 PRO A O 1
ATOM 1768 N N . ALA A 1 234 ? -17.969 5.445 18.844 1 92.88 234 ALA A N 1
ATOM 1769 C CA . ALA A 1 234 ? -19.094 5.918 19.641 1 92.88 234 ALA A CA 1
ATOM 1770 C C . ALA A 1 234 ? -19.672 7.199 19.062 1 92.88 234 ALA A C 1
ATOM 1772 O O . ALA A 1 234 ? -20.844 7.504 19.281 1 92.88 234 ALA A O 1
ATOM 1773 N N . ILE A 1 235 ? -18.828 7.926 18.391 1 95.5 235 ILE A N 1
ATOM 1774 C CA . ILE A 1 235 ? -19.203 9.195 17.797 1 95.5 235 ILE A CA 1
ATOM 1775 C C . ILE A 1 235 ? -19.25 9.062 16.281 1 95.5 235 ILE A C 1
ATOM 1777 O O . ILE A 1 235 ? -18.328 8.484 15.672 1 95.5 235 ILE A O 1
ATOM 1781 N N . ASP A 1 236 ? -20.312 9.516 15.688 1 97.69 236 ASP A N 1
ATOM 1782 C CA . ASP A 1 236 ? -20.375 9.656 14.234 1 97.69 236 ASP A CA 1
ATOM 1783 C C . ASP A 1 236 ? -19.734 10.977 13.797 1 97.69 236 ASP A C 1
ATOM 1785 O O . ASP A 1 236 ? -20.422 11.984 13.633 1 97.69 236 ASP A O 1
ATOM 1789 N N . VAL A 1 237 ? -18.469 10.914 13.57 1 98.12 237 VAL A N 1
ATOM 1790 C CA . VAL A 1 237 ? -17.703 12.125 13.312 1 98.12 237 VAL A CA 1
ATOM 1791 C C . VAL A 1 237 ? -18.141 12.75 11.992 1 98.12 237 VAL A C 1
ATOM 1793 O O . VAL A 1 237 ? -18.125 13.969 11.844 1 98.12 237 VAL A O 1
ATOM 1796 N N . LEU A 1 238 ? -18.5 11.945 11.055 1 98.19 238 LEU A N 1
ATOM 1797 C CA . LEU A 1 238 ? -18.953 12.445 9.758 1 98.19 238 LEU A CA 1
ATOM 1798 C C . LEU A 1 238 ? -20.234 13.281 9.914 1 98.19 238 LEU A C 1
ATOM 1800 O O . LEU A 1 238 ? -20.281 14.43 9.469 1 98.19 238 LEU A O 1
ATOM 1804 N N . GLU A 1 239 ? -21.188 12.742 10.57 1 97.81 239 GLU A N 1
ATOM 1805 C CA . GLU A 1 239 ? -22.469 13.43 10.766 1 97.81 239 GLU A CA 1
ATOM 1806 C C . GLU A 1 239 ? -22.281 14.703 11.578 1 97.81 239 GLU A C 1
ATOM 1808 O O . GLU A 1 239 ? -22.75 15.773 11.18 1 97.81 239 GLU A O 1
ATOM 1813 N N . ARG A 1 240 ? -21.578 14.555 12.68 1 98.06 240 ARG A N 1
ATOM 1814 C CA . ARG A 1 240 ? -21.391 15.695 13.562 1 98.06 240 ARG A CA 1
ATOM 1815 C C . ARG A 1 240 ? -20.656 16.828 12.852 1 98.06 240 ARG A C 1
ATOM 1817 O O . ARG A 1 240 ? -21.047 18 12.969 1 98.06 240 ARG A O 1
ATOM 1824 N N . THR A 1 241 ? -19.641 16.516 12.172 1 98.44 241 THR A N 1
ATOM 1825 C CA . THR A 1 241 ? -18.812 17.516 11.492 1 98.44 241 THR A CA 1
ATOM 1826 C C . THR A 1 241 ? -19.594 18.172 10.367 1 98.44 241 THR A C 1
ATOM 1828 O O . THR A 1 241 ? -19.547 19.406 10.211 1 98.44 241 THR A O 1
ATOM 1831 N N . HIS A 1 242 ? -20.328 17.453 9.594 1 98.12 242 HIS A N 1
ATOM 1832 C CA . HIS A 1 242 ? -21.141 17.984 8.5 1 98.12 242 HIS A CA 1
ATOM 1833 C C . HIS A 1 242 ? -22.25 18.891 9.023 1 98.12 242 HIS A C 1
ATOM 1835 O O . HIS A 1 242 ? -22.578 19.906 8.406 1 98.12 242 HIS A O 1
ATOM 1841 N N . GLU A 1 243 ? -22.828 18.484 10.094 1 97.69 243 GLU A N 1
ATOM 1842 C CA . GLU A 1 243 ? -23.875 19.312 10.711 1 97.69 243 GLU A CA 1
ATOM 1843 C C . GLU A 1 243 ? -23.344 20.703 11.031 1 97.69 243 GLU A C 1
ATOM 1845 O O . GLU A 1 243 ? -24.094 21.688 10.992 1 97.69 243 GLU A O 1
ATOM 1850 N N . ASP A 1 244 ? -22.109 20.766 11.336 1 97.25 244 ASP A N 1
ATOM 1851 C CA . ASP A 1 244 ? -21.484 22.047 11.688 1 97.25 244 ASP A CA 1
ATOM 1852 C C . ASP A 1 244 ? -20.953 22.766 10.453 1 97.25 244 ASP A C 1
ATOM 1854 O O . ASP A 1 244 ? -20.328 23.812 10.555 1 97.25 244 ASP A O 1
ATOM 1858 N N . GLY A 1 245 ? -21.094 22.188 9.305 1 98 245 GLY A N 1
ATOM 1859 C CA . GLY A 1 245 ? -20.688 22.812 8.055 1 98 245 GLY A CA 1
ATOM 1860 C C . GLY A 1 245 ? -19.203 22.672 7.77 1 98 245 GLY A C 1
ATOM 1861 O O . GLY A 1 245 ? -18.625 23.484 7.039 1 98 245 GLY A O 1
ATOM 1862 N N . ARG A 1 246 ? -18.594 21.719 8.391 1 98.69 246 ARG A N 1
ATOM 1863 C CA . ARG A 1 246 ? -17.156 21.469 8.219 1 98.69 246 ARG A CA 1
ATOM 1864 C C . ARG A 1 246 ? -16.922 20.234 7.348 1 98.69 246 ARG A C 1
ATOM 1866 O O . ARG A 1 246 ? -17.781 19.359 7.234 1 98.69 246 ARG A O 1
ATOM 1873 N N . ALA A 1 247 ? -15.773 20.188 6.703 1 98.75 247 ALA A N 1
ATOM 1874 C CA . ALA A 1 247 ? -15.398 19.047 5.879 1 98.75 247 ALA A CA 1
ATOM 1875 C C . ALA A 1 247 ? -14.758 17.938 6.727 1 98.75 247 ALA A C 1
ATOM 1877 O O . ALA A 1 247 ? -14.203 18.219 7.789 1 98.75 247 ALA A O 1
ATOM 1878 N N . VAL A 1 248 ? -14.867 16.688 6.277 1 98.88 248 VAL A N 1
ATOM 1879 C CA . VAL A 1 248 ? -14.18 15.539 6.867 1 98.88 248 VAL A CA 1
ATOM 1880 C C . VAL A 1 248 ? -13.188 14.961 5.867 1 98.88 248 VAL A C 1
ATOM 1882 O O . VAL A 1 248 ? -13.578 14.422 4.828 1 98.88 248 VAL A O 1
ATOM 1885 N N . ASN A 1 249 ? -11.875 15.102 6.113 1 98.94 249 ASN A N 1
ATOM 1886 C CA . ASN A 1 249 ? -10.805 14.484 5.344 1 98.94 249 ASN A CA 1
ATOM 1887 C C . ASN A 1 249 ? -10.156 13.336 6.113 1 98.94 249 ASN A C 1
ATOM 1889 O O . ASN A 1 249 ? -9.625 13.539 7.207 1 98.94 249 ASN A O 1
ATOM 1893 N N . VAL A 1 250 ? -10.102 12.133 5.543 1 98.88 250 VAL A N 1
ATOM 1894 C CA . VAL A 1 250 ? -9.758 10.922 6.289 1 98.88 250 VAL A CA 1
ATOM 1895 C C . VAL A 1 250 ? -8.359 10.453 5.902 1 98.88 250 VAL A C 1
ATOM 1897 O O . VAL A 1 250 ? -8 10.461 4.723 1 98.88 250 VAL A O 1
ATOM 1900 N N . TRP A 1 251 ? -7.543 10.133 6.938 1 98.75 251 TRP A N 1
ATOM 1901 C CA . TRP A 1 251 ? -6.188 9.625 6.73 1 98.75 251 TRP A CA 1
ATOM 1902 C C . TRP A 1 251 ? -5.996 8.281 7.414 1 98.75 251 TRP A C 1
ATOM 1904 O O . TRP A 1 251 ? -6.773 7.91 8.297 1 98.75 251 TRP A O 1
ATOM 1914 N N . THR A 1 252 ? -4.91 7.578 7.098 1 98.56 252 THR A N 1
ATOM 1915 C CA . THR A 1 252 ? -4.293 7.531 5.777 1 98.56 252 THR A CA 1
ATOM 1916 C C . THR A 1 252 ? -4.812 6.34 4.98 1 98.56 252 THR A C 1
ATOM 1918 O O . THR A 1 252 ? -4.863 5.219 5.492 1 98.56 252 THR A O 1
ATOM 1921 N N . VAL A 1 253 ? -5.262 6.527 3.908 1 98.81 253 VAL A N 1
ATOM 1922 C CA . VAL A 1 253 ? -5.891 5.512 3.072 1 98.81 253 VAL A CA 1
ATOM 1923 C C . VAL A 1 253 ? -4.848 4.883 2.152 1 98.81 253 VAL A C 1
ATOM 1925 O O . VAL A 1 253 ? -4.043 5.59 1.541 1 98.81 253 VAL A O 1
ATOM 1928 N N . GLU A 1 254 ? -4.906 3.504 2.021 1 98.75 254 GLU A N 1
ATOM 1929 C CA . GLU A 1 254 ? -3.832 2.807 1.317 1 98.75 254 GLU A CA 1
ATOM 1930 C C . GLU A 1 254 ? -4.391 1.89 0.233 1 98.75 254 GLU A C 1
ATOM 1932 O O . GLU A 1 254 ? -3.654 1.443 -0.649 1 98.75 254 GLU A O 1
ATOM 1937 N N . THR A 1 255 ? -5.664 1.562 0.286 1 98.75 255 THR A N 1
ATOM 1938 C CA . THR A 1 255 ? -6.219 0.6 -0.66 1 98.75 255 THR A CA 1
ATOM 1939 C C . THR A 1 255 ? -7.5 1.14 -1.289 1 98.75 255 THR A C 1
ATOM 1941 O O . THR A 1 255 ? -8.148 2.025 -0.727 1 98.75 255 THR A O 1
ATOM 1944 N N . TRP A 1 256 ? -7.84 0.523 -2.389 1 98.5 256 TRP A N 1
ATOM 1945 C CA . TRP A 1 256 ? -9.094 0.862 -3.051 1 98.5 256 TRP A CA 1
ATOM 1946 C C . TRP A 1 256 ? -10.289 0.561 -2.148 1 98.5 256 TRP A C 1
ATOM 1948 O O . TRP A 1 256 ? -11.273 1.296 -2.15 1 98.5 256 TRP A O 1
ATOM 1958 N N . GLY A 1 257 ? -10.211 -0.561 -1.409 1 98.38 257 GLY A N 1
ATOM 1959 C CA . GLY A 1 257 ? -11.305 -0.933 -0.524 1 98.38 257 GLY A CA 1
ATOM 1960 C C . GLY A 1 257 ? -11.578 0.102 0.549 1 98.38 257 GLY A C 1
ATOM 1961 O O . GLY A 1 257 ? -12.742 0.412 0.834 1 98.38 257 GLY A O 1
ATOM 1962 N N . GLN A 1 258 ? -10.508 0.621 1.122 1 98.69 258 GLN A N 1
ATOM 1963 C CA . GLN A 1 258 ? -10.641 1.707 2.088 1 98.69 258 GLN A CA 1
ATOM 1964 C C . GLN A 1 258 ? -11.234 2.951 1.437 1 98.69 258 GLN A C 1
ATOM 1966 O O . GLN A 1 258 ? -12.188 3.533 1.956 1 98.69 258 GLN A O 1
ATOM 1971 N N . PHE A 1 259 ? -10.734 3.295 0.275 1 98.69 259 PHE A N 1
ATOM 1972 C CA . PHE A 1 259 ? -11.211 4.453 -0.466 1 98.69 259 PHE A CA 1
ATOM 1973 C C . PHE A 1 259 ? -12.695 4.32 -0.779 1 98.69 259 PHE A C 1
ATOM 1975 O O . PHE A 1 259 ? -13.477 5.238 -0.527 1 98.69 259 PHE A O 1
ATOM 1982 N N . ASP A 1 260 ? -13.039 3.162 -1.278 1 97.88 260 ASP A N 1
ATOM 1983 C CA . ASP A 1 260 ? -14.406 2.875 -1.718 1 97.88 260 ASP A CA 1
ATOM 1984 C C . ASP A 1 260 ? -15.398 3.039 -0.57 1 97.88 260 ASP A C 1
ATOM 1986 O O . ASP A 1 260 ? -16.438 3.689 -0.726 1 97.88 260 ASP A O 1
ATOM 1990 N N . GLN A 1 261 ? -15.117 2.521 0.571 1 97.69 261 GLN A N 1
ATOM 1991 C CA . GLN A 1 261 ? -15.984 2.596 1.739 1 97.69 261 GLN A CA 1
ATOM 1992 C C . GLN A 1 261 ? -16.172 4.039 2.197 1 97.69 261 GLN A C 1
ATOM 1994 O O . GLN A 1 261 ? -17.297 4.469 2.479 1 97.69 261 GLN A O 1
ATOM 1999 N N . LEU A 1 262 ? -15.055 4.746 2.227 1 98.5 262 LEU A N 1
ATOM 2000 C CA . LEU A 1 262 ? -15.07 6.113 2.736 1 98.5 262 LEU A CA 1
ATOM 2001 C C . LEU A 1 262 ? -15.773 7.047 1.757 1 98.5 262 LEU A C 1
ATOM 2003 O O . LEU A 1 262 ? -16.531 7.93 2.168 1 98.5 262 LEU A O 1
ATOM 2007 N N . ALA A 1 263 ? -15.523 6.832 0.481 1 98.19 263 ALA A N 1
ATOM 2008 C CA . ALA A 1 263 ? -16.234 7.605 -0.535 1 98.19 263 ALA A CA 1
ATOM 2009 C C . ALA A 1 263 ? -17.734 7.371 -0.446 1 98.19 263 ALA A C 1
ATOM 2011 O O . ALA A 1 263 ? -18.531 8.32 -0.493 1 98.19 263 ALA A O 1
ATOM 2012 N N . ALA A 1 264 ? -18.125 6.121 -0.289 1 96.88 264 ALA A N 1
ATOM 2013 C CA . ALA A 1 264 ? -19.531 5.773 -0.195 1 96.88 264 ALA A CA 1
ATOM 2014 C C . ALA A 1 264 ? -20.172 6.391 1.047 1 96.88 264 ALA A C 1
ATOM 2016 O O . ALA A 1 264 ? -21.344 6.762 1.031 1 96.88 264 ALA A O 1
ATOM 2017 N N . ALA A 1 265 ? -19.391 6.516 2.139 1 97.69 265 ALA A N 1
ATOM 2018 C CA . ALA A 1 265 ? -19.875 7.098 3.383 1 97.69 265 ALA A CA 1
ATOM 2019 C C . ALA A 1 265 ? -20.094 8.602 3.24 1 97.69 265 ALA A C 1
ATOM 2021 O O . ALA A 1 265 ? -20.797 9.211 4.047 1 97.69 265 ALA A O 1
ATOM 2022 N N . GLY A 1 266 ? -19.391 9.227 2.264 1 97.88 266 GLY A N 1
ATOM 2023 C CA . GLY A 1 266 ? -19.625 10.633 1.989 1 97.88 266 GLY A CA 1
ATOM 2024 C C . GLY A 1 266 ? -18.562 11.547 2.574 1 97.88 266 GLY A C 1
ATOM 2025 O O . GLY A 1 266 ? -18.812 12.719 2.832 1 97.88 266 GLY A O 1
ATOM 2026 N N . VAL A 1 267 ? -17.375 11.031 2.818 1 98.5 267 VAL A N 1
ATOM 2027 C CA . VAL A 1 267 ? -16.312 11.906 3.309 1 98.5 267 VAL A CA 1
ATOM 2028 C C . VAL A 1 267 ? -15.938 12.922 2.23 1 98.5 267 VAL A C 1
ATOM 2030 O O . VAL A 1 267 ? -16.219 12.711 1.047 1 98.5 267 VAL A O 1
ATOM 2033 N N . ASP A 1 268 ? -15.336 14.031 2.633 1 98.75 268 ASP A N 1
ATOM 2034 C CA . ASP A 1 268 ? -15.078 15.133 1.715 1 98.75 268 ASP A CA 1
ATOM 2035 C C . ASP A 1 268 ? -13.695 15.016 1.082 1 98.75 268 ASP A C 1
ATOM 2037 O O . ASP A 1 268 ? -13.477 15.453 -0.05 1 98.75 268 ASP A O 1
ATOM 2041 N N . GLY A 1 269 ? -12.734 14.492 1.74 1 98.75 269 GLY A N 1
ATOM 2042 C CA . GLY A 1 269 ? -11.375 14.297 1.274 1 98.75 269 GLY A CA 1
ATOM 2043 C C . GLY A 1 269 ? -10.75 13.016 1.792 1 98.75 269 GLY A C 1
ATOM 2044 O O . GLY A 1 269 ? -11.133 12.508 2.85 1 98.75 269 GLY A O 1
ATOM 2045 N N . ILE A 1 270 ? -9.836 12.5 1.023 1 98.88 270 ILE A N 1
ATOM 2046 C CA . ILE A 1 270 ? -9.109 11.297 1.389 1 98.88 270 ILE A CA 1
ATOM 2047 C C . ILE A 1 270 ? -7.605 11.531 1.238 1 98.88 270 ILE A C 1
ATOM 2049 O O . ILE A 1 270 ? -7.129 11.875 0.154 1 98.88 270 ILE A O 1
ATOM 2053 N N . ILE A 1 271 ? -6.914 11.438 2.305 1 98.94 271 ILE A N 1
ATOM 2054 C CA . ILE A 1 271 ? -5.457 11.516 2.334 1 98.94 271 ILE A CA 1
ATOM 2055 C C . ILE A 1 271 ? -4.867 10.125 2.08 1 98.94 271 ILE A C 1
ATOM 2057 O O . ILE A 1 271 ? -4.98 9.234 2.92 1 98.94 271 ILE A O 1
ATOM 2061 N N . ALA A 1 272 ? -4.242 9.977 0.94 1 98.88 272 ALA A N 1
ATOM 2062 C CA . ALA A 1 272 ? -3.918 8.648 0.439 1 98.88 272 ALA A CA 1
ATOM 2063 C C . ALA A 1 272 ? -2.418 8.5 0.202 1 98.88 272 ALA A C 1
ATOM 2065 O O . ALA A 1 272 ? -1.756 9.445 -0.231 1 98.88 272 ALA A O 1
ATOM 2066 N N . ASP A 1 273 ? -1.929 7.289 0.398 1 98.75 273 ASP A N 1
ATOM 2067 C CA . ASP A 1 273 ? -0.517 6.988 0.18 1 98.75 273 ASP A CA 1
ATOM 2068 C C . ASP A 1 273 ? -0.245 6.66 -1.286 1 98.75 273 ASP A C 1
ATOM 2070 O O . ASP A 1 273 ? 0.907 6.664 -1.726 1 98.75 273 ASP A O 1
ATOM 2074 N N . TYR A 1 274 ? -1.27 6.266 -2.031 1 98.69 274 TYR A N 1
ATOM 2075 C CA . TYR A 1 274 ? -1.146 5.852 -3.424 1 98.69 274 TYR A CA 1
ATOM 2076 C C . TYR A 1 274 ? -2.143 6.598 -4.305 1 98.69 274 TYR A C 1
ATOM 2078 O O . TYR A 1 274 ? -3.283 6.836 -3.9 1 98.69 274 TYR A O 1
ATOM 2086 N N . PRO A 1 275 ? -1.734 6.93 -5.52 1 98 275 PRO A N 1
ATOM 2087 C CA . PRO A 1 275 ? -2.717 7.406 -6.496 1 98 275 PRO A CA 1
ATOM 2088 C C . PRO A 1 275 ? -3.551 6.273 -7.094 1 98 275 PRO A C 1
ATOM 2090 O O . PRO A 1 275 ? -3.162 5.105 -7.012 1 98 275 PRO A O 1
ATOM 2093 N N . GLY A 1 276 ? -4.645 6.543 -7.59 1 96.69 276 GLY A N 1
ATOM 2094 C CA . GLY A 1 276 ? -5.406 5.582 -8.375 1 96.69 276 GLY A CA 1
ATOM 2095 C C . GLY A 1 276 ? -6.234 4.645 -7.52 1 96.69 276 GLY A C 1
ATOM 2096 O O . GLY A 1 276 ? -6.629 3.566 -7.973 1 96.69 276 GLY A O 1
ATOM 2097 N N . LEU A 1 277 ? -6.508 5.086 -6.305 1 97.81 277 LEU A N 1
ATOM 2098 C CA . LEU A 1 277 ? -7.301 4.219 -5.438 1 97.81 277 LEU A CA 1
ATOM 2099 C C . LEU A 1 277 ? -8.781 4.332 -5.766 1 97.81 277 LEU A C 1
ATOM 2101 O O . LEU A 1 277 ? -9.578 3.48 -5.359 1 97.81 277 LEU A O 1
ATOM 2105 N N . GLU A 1 278 ? -9.109 5.461 -6.5 1 92.19 278 GLU A N 1
ATOM 2106 C CA . GLU A 1 278 ? -10.516 5.684 -6.828 1 92.19 278 GLU A CA 1
ATOM 2107 C C . GLU A 1 278 ? -10.969 4.777 -7.973 1 92.19 278 GLU A C 1
ATOM 2109 O O . GLU A 1 278 ? -10.188 4.477 -8.875 1 92.19 278 GLU A O 1
ATOM 2114 N N . ARG A 1 279 ? -12.047 3.947 -7.867 1 72.5 279 ARG A N 1
ATOM 2115 C CA . ARG A 1 279 ? -12.539 3.041 -8.898 1 72.5 279 ARG A CA 1
ATOM 2116 C C . ARG A 1 279 ? -13.391 3.787 -9.922 1 72.5 279 ARG A C 1
ATOM 2118 O O . ARG A 1 279 ? -14.039 4.785 -9.586 1 72.5 279 ARG A O 1
ATOM 2125 N N . MET B 1 1 ? 18.391 -17.125 -21.641 1 25.02 1 MET B N 1
ATOM 2126 C CA . MET B 1 1 ? 18.609 -15.766 -22.125 1 25.02 1 MET B CA 1
ATOM 2127 C C . MET B 1 1 ? 18.859 -14.805 -20.969 1 25.02 1 MET B C 1
ATOM 2129 O O . MET B 1 1 ? 18.016 -14.664 -20.078 1 25.02 1 MET B O 1
ATOM 2133 N N . TYR B 1 2 ? 20.141 -14.531 -20.594 1 29.09 2 TYR B N 1
ATOM 2134 C CA . TYR B 1 2 ? 20.641 -13.625 -19.562 1 29.09 2 TYR B CA 1
ATOM 2135 C C . TYR B 1 2 ? 20.062 -12.227 -19.75 1 29.09 2 TYR B C 1
ATOM 2137 O O . TYR B 1 2 ? 20.125 -11.664 -20.844 1 29.09 2 TYR B O 1
ATOM 2145 N N . ARG B 1 3 ? 19.078 -11.945 -19.109 1 40.81 3 ARG B N 1
ATOM 2146 C CA . ARG B 1 3 ? 18.703 -10.539 -19.203 1 40.81 3 ARG B CA 1
ATOM 2147 C C . ARG B 1 3 ? 19.922 -9.641 -18.969 1 40.81 3 ARG B C 1
ATOM 2149 O O . ARG B 1 3 ? 20.688 -9.859 -18.031 1 40.81 3 ARG B O 1
ATOM 2156 N N . PRO B 1 4 ? 20.219 -8.852 -19.781 1 40.5 4 PRO B N 1
ATOM 2157 C CA . PRO B 1 4 ? 21.297 -7.902 -19.469 1 40.5 4 PRO B CA 1
ATOM 2158 C C . PRO B 1 4 ? 21.141 -7.254 -18.094 1 40.5 4 PRO B C 1
ATOM 2160 O O . PRO B 1 4 ? 20.016 -7.102 -17.609 1 40.5 4 PRO B O 1
ATOM 2163 N N . SER B 1 5 ? 22.125 -7.172 -17.141 1 45.91 5 SER B N 1
ATOM 2164 C CA . SER B 1 5 ? 22.328 -6.68 -15.773 1 45.91 5 SER B CA 1
ATOM 2165 C C . SER B 1 5 ? 21.469 -5.449 -15.5 1 45.91 5 SER B C 1
ATOM 2167 O O . SER B 1 5 ? 21 -5.254 -14.383 1 45.91 5 SER B O 1
ATOM 2169 N N . ASN B 1 6 ? 21.188 -4.504 -16.516 1 52.47 6 ASN B N 1
ATOM 2170 C CA . ASN B 1 6 ? 20.656 -3.162 -16.281 1 52.47 6 ASN B CA 1
ATOM 2171 C C . ASN B 1 6 ? 19.172 -3.09 -16.594 1 52.47 6 ASN B C 1
ATOM 2173 O O . ASN B 1 6 ? 18.625 -2.004 -16.812 1 52.47 6 ASN B O 1
ATOM 2177 N N . SER B 1 7 ? 18.484 -4.301 -16.703 1 73.62 7 SER B N 1
ATOM 2178 C CA . SER B 1 7 ? 17.109 -4.223 -17.203 1 73.62 7 SER B CA 1
ATOM 2179 C C . SER B 1 7 ? 16.109 -4.152 -16.062 1 73.62 7 SER B C 1
ATOM 2181 O O . SER B 1 7 ? 16.344 -4.691 -14.984 1 73.62 7 SER B O 1
ATOM 2183 N N . GLN B 1 8 ? 15.102 -3.287 -16.109 1 90.19 8 GLN B N 1
ATOM 2184 C CA . GLN B 1 8 ? 13.984 -3.168 -15.172 1 90.19 8 GLN B CA 1
ATOM 2185 C C . GLN B 1 8 ? 13.25 -4.496 -15.023 1 90.19 8 GLN B C 1
ATOM 2187 O O . GLN B 1 8 ? 13.039 -5.211 -16 1 90.19 8 GLN B O 1
ATOM 2192 N N . PRO B 1 9 ? 13.164 -4.996 -13.82 1 98.12 9 PRO B N 1
ATOM 2193 C CA . PRO B 1 9 ? 12.414 -6.234 -13.625 1 98.12 9 PRO B CA 1
ATOM 2194 C C . PRO B 1 9 ? 11.016 -6.191 -14.25 1 98.12 9 PRO B C 1
ATOM 2196 O O . PRO B 1 9 ? 10.43 -5.117 -14.375 1 98.12 9 PRO B O 1
ATOM 2199 N N . ALA B 1 10 ? 10.539 -7.332 -14.711 1 98.25 10 ALA B N 1
ATOM 2200 C CA . ALA B 1 10 ? 9.148 -7.449 -15.148 1 98.25 10 ALA B CA 1
ATOM 2201 C C . ALA B 1 10 ? 8.195 -7.184 -13.984 1 98.25 10 ALA B C 1
ATOM 2203 O O . ALA B 1 10 ? 8.406 -7.664 -12.875 1 98.25 10 ALA B O 1
ATOM 2204 N N . VAL B 1 11 ? 7.18 -6.418 -14.234 1 98.75 11 VAL B N 1
ATOM 2205 C CA . VAL B 1 11 ? 6.188 -6.156 -13.203 1 98.75 11 VAL B CA 1
ATOM 2206 C C . VAL B 1 11 ? 5.031 -7.141 -13.336 1 98.75 11 VAL B C 1
ATOM 2208 O O . VAL B 1 11 ? 4.402 -7.234 -14.391 1 98.75 11 VAL B O 1
ATOM 2211 N N . ILE B 1 12 ? 4.805 -7.875 -12.312 1 98.94 12 ILE B N 1
ATOM 2212 C CA . ILE B 1 12 ? 3.754 -8.883 -12.242 1 98.94 12 ILE B CA 1
ATOM 2213 C C . ILE B 1 12 ? 2.654 -8.414 -11.289 1 98.94 12 ILE B C 1
ATOM 2215 O O . ILE B 1 12 ? 2.904 -8.195 -10.102 1 98.94 12 ILE B O 1
ATOM 2219 N N . ALA B 1 13 ? 1.423 -8.242 -11.82 1 98.94 13 ALA B N 1
ATOM 2220 C CA . ALA B 1 13 ? 0.303 -7.695 -11.062 1 98.94 13 ALA B CA 1
ATOM 2221 C C . ALA B 1 13 ? -0.262 -8.734 -10.102 1 98.94 13 ALA B C 1
ATOM 2223 O O . ALA B 1 13 ? -1.067 -9.586 -10.492 1 98.94 13 ALA B O 1
ATOM 2224 N N . HIS B 1 14 ? 0.116 -8.641 -8.852 1 98.94 14 HIS B N 1
ATOM 2225 C CA . HIS B 1 14 ? -0.345 -9.562 -7.828 1 98.94 14 HIS B CA 1
ATOM 2226 C C . HIS B 1 14 ? -1.863 -9.523 -7.691 1 98.94 14 HIS B C 1
ATOM 2228 O O . HIS B 1 14 ? -2.428 -8.516 -7.273 1 98.94 14 HIS B O 1
ATOM 2234 N N . ARG B 1 15 ? -2.518 -10.617 -8.164 1 98.94 15 ARG B N 1
ATOM 2235 C CA . ARG B 1 15 ? -3.971 -10.758 -8.148 1 98.94 15 ARG B CA 1
ATOM 2236 C C . ARG B 1 15 ? -4.637 -9.586 -8.875 1 98.94 15 ARG B C 1
ATOM 2238 O O . ARG B 1 15 ? -5.691 -9.109 -8.453 1 98.94 15 ARG B O 1
ATOM 2245 N N . GLY B 1 16 ? -4.008 -9.086 -9.875 1 98.81 16 GLY B N 1
ATOM 2246 C CA . GLY B 1 16 ? -4.5 -7.949 -10.633 1 98.81 16 GLY B CA 1
ATOM 2247 C C . GLY B 1 16 ? -4.246 -6.621 -9.945 1 98.81 16 GLY B C 1
ATOM 2248 O O . GLY B 1 16 ? -5.059 -5.699 -10.047 1 98.81 16 GLY B O 1
ATOM 2249 N N . TYR B 1 17 ? -3.225 -6.496 -9.234 1 98.75 17 TYR B N 1
ATOM 2250 C CA . TYR B 1 17 ? -2.949 -5.355 -8.367 1 98.75 17 TYR B CA 1
ATOM 2251 C C . TYR B 1 17 ? -4.016 -5.223 -7.289 1 98.75 17 TYR B C 1
ATOM 2253 O O . TYR B 1 17 ? -4.844 -4.309 -7.332 1 98.75 17 TYR B O 1
ATOM 2261 N N . ALA B 1 18 ? -3.826 -5.969 -6.215 1 98.75 18 ALA B N 1
ATOM 2262 C CA . ALA B 1 18 ? -4.836 -6.094 -5.168 1 98.75 18 ALA B CA 1
ATOM 2263 C C . ALA B 1 18 ? -4.973 -4.793 -4.383 1 98.75 18 ALA B C 1
ATOM 2265 O O . ALA B 1 18 ? -5.977 -4.574 -3.701 1 98.75 18 ALA B O 1
ATOM 2266 N N . GLY B 1 19 ? -4.016 -3.904 -4.48 1 98.69 19 GLY B N 1
ATOM 2267 C CA . GLY B 1 19 ? -4.066 -2.625 -3.791 1 98.69 19 GLY B CA 1
ATOM 2268 C C . GLY B 1 19 ? -5.023 -1.639 -4.434 1 98.69 19 GLY B C 1
ATOM 2269 O O . GLY B 1 19 ? -5.5 -0.71 -3.775 1 98.69 19 GLY B O 1
ATOM 2270 N N . VAL B 1 20 ? -5.375 -1.831 -5.773 1 98.5 20 VAL B N 1
ATOM 2271 C CA . VAL B 1 20 ? -6.145 -0.791 -6.449 1 98.5 20 VAL B CA 1
ATOM 2272 C C . VAL B 1 20 ? -7.391 -1.4 -7.086 1 98.5 20 VAL B C 1
ATOM 2274 O O . VAL B 1 20 ? -8.148 -0.707 -7.762 1 98.5 20 VAL B O 1
ATOM 2277 N N . ALA B 1 21 ? -7.617 -2.705 -6.902 1 98.44 21 ALA B N 1
ATOM 2278 C CA . ALA B 1 21 ? -8.781 -3.381 -7.469 1 98.44 21 ALA B CA 1
ATOM 2279 C C . ALA B 1 21 ? -9.125 -4.637 -6.672 1 98.44 21 ALA B C 1
ATOM 2281 O O . ALA B 1 21 ? -8.289 -5.168 -5.941 1 98.44 21 ALA B O 1
ATOM 2282 N N . PRO B 1 22 ? -10.422 -5.086 -6.781 1 98.44 22 PRO B N 1
ATOM 2283 C CA . PRO B 1 22 ? -10.758 -6.328 -6.086 1 98.44 22 PRO B CA 1
ATOM 2284 C C . PRO B 1 22 ? -9.969 -7.527 -6.602 1 98.44 22 PRO B C 1
ATOM 2286 O O . PRO B 1 22 ? -10.047 -7.859 -7.785 1 98.44 22 PRO B O 1
ATOM 2289 N N . GLU B 1 23 ? -9.258 -8.086 -5.746 1 98.88 23 GLU B N 1
ATOM 2290 C CA . GLU B 1 23 ? -8.305 -9.141 -6.074 1 98.88 23 GLU B CA 1
ATOM 2291 C C . GLU B 1 23 ? -8.984 -10.289 -6.816 1 98.88 23 GLU B C 1
ATOM 2293 O O . GLU B 1 23 ? -10.133 -10.625 -6.535 1 98.88 23 GLU B O 1
ATOM 2298 N N . ASN B 1 24 ? -8.273 -10.852 -7.875 1 98.88 24 ASN B N 1
ATOM 2299 C CA . ASN B 1 24 ? -8.617 -12.117 -8.516 1 98.88 24 ASN B CA 1
ATOM 2300 C C . ASN B 1 24 ? -9.969 -12.039 -9.227 1 98.88 24 ASN B C 1
ATOM 2302 O O . ASN B 1 24 ? -10.734 -13 -9.227 1 98.88 24 ASN B O 1
ATOM 2306 N N . THR B 1 25 ? -10.258 -10.852 -9.758 1 98.88 25 THR B N 1
ATOM 2307 C CA . THR B 1 25 ? -11.438 -10.68 -10.594 1 98.88 25 THR B CA 1
ATOM 2308 C C . THR B 1 25 ? -11.047 -10.398 -12.047 1 98.88 25 THR B C 1
ATOM 2310 O O . THR B 1 25 ? -9.93 -9.953 -12.312 1 98.88 25 THR B O 1
ATOM 2313 N N . VAL B 1 26 ? -11.992 -10.617 -12.914 1 98.81 26 VAL B N 1
ATOM 2314 C CA . VAL B 1 26 ? -11.758 -10.352 -14.328 1 98.81 26 VAL B CA 1
ATOM 2315 C C . VAL B 1 26 ? -11.531 -8.852 -14.539 1 98.81 26 VAL B C 1
ATOM 2317 O O . VAL B 1 26 ? -10.609 -8.453 -15.258 1 98.81 26 VAL B O 1
ATOM 2320 N N . ALA B 1 27 ? -12.328 -8.016 -13.891 1 98.5 27 ALA B N 1
ATOM 2321 C CA . ALA B 1 27 ? -12.195 -6.566 -14.039 1 98.5 27 ALA B CA 1
ATOM 2322 C C . ALA B 1 27 ? -10.812 -6.098 -13.609 1 98.5 27 ALA B C 1
ATOM 2324 O O . ALA B 1 27 ? -10.195 -5.262 -14.281 1 98.5 27 ALA B O 1
ATOM 2325 N N . ALA B 1 28 ? -10.336 -6.609 -12.461 1 98.62 28 ALA B N 1
ATOM 2326 C CA . ALA B 1 28 ? -9 -6.25 -11.992 1 98.62 28 ALA B CA 1
ATOM 2327 C C . ALA B 1 28 ? -7.93 -6.66 -13 1 98.62 28 ALA B C 1
ATOM 2329 O O . ALA B 1 28 ? -7 -5.898 -13.273 1 98.62 28 ALA B O 1
ATOM 2330 N N . ALA B 1 29 ? -8.086 -7.793 -13.555 1 98.62 29 ALA B N 1
ATOM 2331 C CA . ALA B 1 29 ? -7.113 -8.336 -14.5 1 98.62 29 ALA B CA 1
ATOM 2332 C C . ALA B 1 29 ? -7.082 -7.508 -15.781 1 98.62 29 ALA B C 1
ATOM 2334 O O . ALA B 1 29 ? -6.008 -7.188 -16.297 1 98.62 29 ALA B O 1
ATOM 2335 N N . VAL B 1 30 ? -8.219 -7.242 -16.281 1 98.69 30 VAL B N 1
ATOM 2336 C CA . VAL B 1 30 ? -8.305 -6.477 -17.531 1 98.69 30 VAL B CA 1
ATOM 2337 C C . VAL B 1 30 ? -7.691 -5.094 -17.328 1 98.69 30 VAL B C 1
ATOM 2339 O O . VAL B 1 30 ? -6.914 -4.625 -18.156 1 98.69 30 VAL B O 1
ATOM 2342 N N . ARG B 1 31 ? -8.008 -4.465 -16.234 1 98.12 31 ARG B N 1
ATOM 2343 C CA . ARG B 1 31 ? -7.434 -3.162 -15.922 1 98.12 31 ARG B CA 1
ATOM 2344 C C . ARG B 1 31 ? -5.914 -3.242 -15.812 1 98.12 31 ARG B C 1
ATOM 2346 O O . ARG B 1 31 ? -5.207 -2.355 -16.297 1 98.12 31 ARG B O 1
ATOM 2353 N N . ALA B 1 32 ? -5.438 -4.258 -15.141 1 98.44 32 ALA B N 1
ATOM 2354 C CA . ALA B 1 32 ? -3.998 -4.453 -15.008 1 98.44 32 ALA B CA 1
ATOM 2355 C C . ALA B 1 32 ? -3.344 -4.652 -16.375 1 98.44 32 ALA B C 1
ATOM 2357 O O . ALA B 1 32 ? -2.283 -4.086 -16.656 1 98.44 32 ALA B O 1
ATOM 2358 N N . ALA B 1 33 ? -3.992 -5.422 -17.25 1 98.56 33 ALA B N 1
ATOM 2359 C CA . ALA B 1 33 ? -3.457 -5.746 -18.578 1 98.56 33 ALA B CA 1
ATOM 2360 C C . ALA B 1 33 ? -3.395 -4.508 -19.453 1 98.56 33 ALA B C 1
ATOM 2362 O O . ALA B 1 33 ? -2.604 -4.449 -20.406 1 98.56 33 ALA B O 1
ATOM 2363 N N . ASP B 1 34 ? -4.219 -3.553 -19.141 1 97.75 34 ASP B N 1
ATOM 2364 C CA . ASP B 1 34 ? -4.27 -2.324 -19.938 1 97.75 34 ASP B CA 1
ATOM 2365 C C . ASP B 1 34 ? -3.08 -1.421 -19.625 1 97.75 34 ASP B C 1
ATOM 2367 O O . ASP B 1 34 ? -2.83 -0.447 -20.344 1 97.75 34 ASP B O 1
ATOM 2371 N N . ARG B 1 35 ? -2.375 -1.737 -18.594 1 96.94 35 ARG B N 1
ATOM 2372 C CA . ARG B 1 35 ? -1.199 -0.947 -18.234 1 96.94 35 ARG B CA 1
ATOM 2373 C C . ARG B 1 35 ? 0.029 -1.419 -19.016 1 96.94 35 ARG B C 1
ATOM 2375 O O . ARG B 1 35 ? 0.374 -2.602 -18.984 1 96.94 35 ARG B O 1
ATOM 2382 N N . ASP B 1 36 ? 0.778 -0.512 -19.5 1 94.81 36 ASP B N 1
ATOM 2383 C CA . ASP B 1 36 ? 1.919 -0.837 -20.344 1 94.81 36 ASP B CA 1
ATOM 2384 C C . ASP B 1 36 ? 3.029 -1.508 -19.547 1 94.81 36 ASP B C 1
ATOM 2386 O O . ASP B 1 36 ? 3.791 -2.316 -20.078 1 94.81 36 ASP B O 1
ATOM 2390 N N . ASP B 1 37 ? 3.066 -1.196 -18.312 1 94.5 37 ASP B N 1
ATOM 2391 C CA . ASP B 1 37 ? 4.191 -1.675 -17.516 1 94.5 37 ASP B CA 1
ATOM 2392 C C . ASP B 1 37 ? 3.893 -3.047 -16.906 1 94.5 37 ASP B C 1
ATOM 2394 O O . ASP B 1 37 ? 4.75 -3.645 -16.25 1 94.5 37 ASP B O 1
ATOM 2398 N N . THR B 1 38 ? 2.752 -3.596 -17.141 1 98.12 38 THR B N 1
ATOM 2399 C CA . THR B 1 38 ? 2.385 -4.895 -16.594 1 98.12 38 THR B CA 1
ATOM 2400 C C . THR B 1 38 ? 2.828 -6.02 -17.516 1 98.12 38 THR B C 1
ATOM 2402 O O . THR B 1 38 ? 2.309 -6.156 -18.625 1 98.12 38 THR B O 1
ATOM 2405 N N . ALA B 1 39 ? 3.76 -6.801 -17.062 1 98.44 39 ALA B N 1
ATOM 2406 C CA . ALA B 1 39 ? 4.281 -7.906 -17.859 1 98.44 39 ALA B CA 1
ATOM 2407 C C . ALA B 1 39 ? 3.418 -9.156 -17.703 1 98.44 39 ALA B C 1
ATOM 2409 O O . ALA B 1 39 ? 3.223 -9.898 -18.672 1 98.44 39 ALA B O 1
ATOM 2410 N N . MET B 1 40 ? 2.955 -9.398 -16.547 1 98.81 40 MET B N 1
ATOM 2411 C CA . MET B 1 40 ? 2.143 -10.57 -16.234 1 98.81 40 MET B CA 1
ATOM 2412 C C . MET B 1 40 ? 1.088 -10.242 -15.188 1 98.81 40 MET B C 1
ATOM 2414 O O . MET B 1 40 ? 1.222 -9.258 -14.453 1 98.81 40 MET B O 1
ATOM 2418 N N . ILE B 1 41 ? 0.063 -11.008 -15.164 1 98.94 41 ILE B N 1
ATOM 2419 C CA . ILE B 1 41 ? -0.942 -11 -14.109 1 98.94 41 ILE B CA 1
ATOM 2420 C C . ILE B 1 41 ? -0.838 -12.289 -13.297 1 98.94 41 ILE B C 1
ATOM 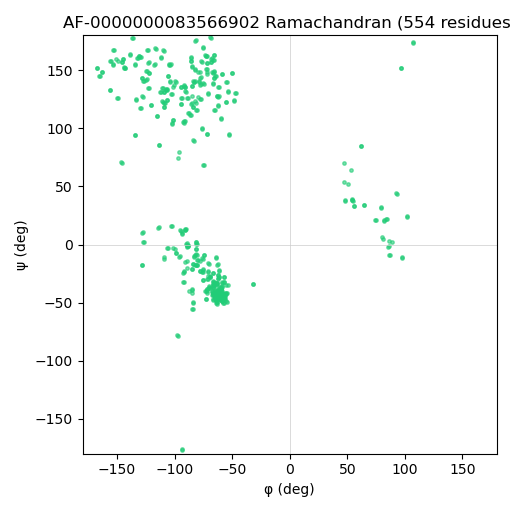2422 O O . ILE B 1 41 ? -0.824 -13.391 -13.859 1 98.94 41 ILE B O 1
ATOM 2426 N N . GLU B 1 42 ? -0.642 -12.125 -12.039 1 98.94 42 GLU B N 1
ATOM 2427 C CA . GLU B 1 42 ? -0.643 -13.281 -11.148 1 98.94 42 GLU B CA 1
ATOM 2428 C C . GLU B 1 42 ? -2.041 -13.555 -10.602 1 98.94 42 GLU B C 1
ATOM 2430 O O . GLU B 1 42 ? -2.77 -12.633 -10.242 1 98.94 42 GLU B O 1
ATOM 2435 N N . LEU B 1 43 ? -2.488 -14.766 -10.57 1 98.94 43 LEU B N 1
ATOM 2436 C CA . LEU B 1 43 ? -3.777 -15.172 -10.016 1 98.94 43 LEU B CA 1
ATOM 2437 C C . LEU B 1 43 ? -3.648 -16.469 -9.227 1 98.94 43 LEU B C 1
ATOM 2439 O O . LEU B 1 43 ? -2.65 -17.172 -9.352 1 98.94 43 LEU B O 1
ATOM 2443 N N . ASP B 1 44 ? -4.672 -16.766 -8.391 1 98.94 44 ASP B N 1
ATOM 2444 C CA . ASP B 1 44 ? -4.75 -17.969 -7.562 1 98.94 44 ASP B CA 1
ATOM 2445 C C . ASP B 1 44 ? -5.855 -18.891 -8.055 1 98.94 44 ASP B C 1
ATOM 2447 O O . ASP B 1 44 ? -6.988 -18.453 -8.273 1 98.94 44 ASP B O 1
ATOM 2451 N N . VAL B 1 45 ? -5.555 -20.172 -8.156 1 98.94 45 VAL B N 1
ATOM 2452 C CA . VAL B 1 45 ? -6.602 -21.078 -8.641 1 98.94 45 VAL B CA 1
ATOM 2453 C C . VAL B 1 45 ? -6.832 -22.203 -7.633 1 98.94 45 VAL B C 1
ATOM 2455 O O . VAL B 1 45 ? -5.887 -22.688 -7.008 1 98.94 45 VAL B O 1
ATOM 2458 N N . GLN B 1 46 ? -8.055 -22.547 -7.5 1 98.62 46 GLN B N 1
ATOM 2459 C CA . GLN B 1 46 ? -8.562 -23.672 -6.715 1 98.62 46 GLN B CA 1
ATOM 2460 C C . GLN B 1 46 ? -9.773 -24.312 -7.387 1 98.62 46 GLN B C 1
ATOM 2462 O O . GLN B 1 46 ? -10.383 -23.719 -8.281 1 98.62 46 GLN B O 1
ATOM 2467 N N . PRO B 1 47 ? -10.078 -25.609 -7 1 98.88 47 PRO B N 1
ATOM 2468 C CA . PRO B 1 47 ? -11.219 -26.25 -7.648 1 98.88 47 PRO B CA 1
ATOM 2469 C C . PRO B 1 47 ? -12.547 -25.891 -6.996 1 98.88 47 PRO B C 1
ATOM 2471 O O . PRO B 1 47 ? -12.625 -25.766 -5.77 1 98.88 47 PRO B O 1
ATOM 2474 N N . ALA B 1 48 ? -13.562 -25.688 -7.836 1 98.94 48 ALA B N 1
ATOM 2475 C CA . ALA B 1 48 ? -14.938 -25.75 -7.352 1 98.94 48 ALA B CA 1
ATOM 2476 C C . ALA B 1 48 ? -15.312 -27.188 -6.973 1 98.94 48 ALA B C 1
ATOM 2478 O O . ALA B 1 48 ? -14.523 -28.109 -7.172 1 98.94 48 ALA B O 1
ATOM 2479 N N . ALA B 1 49 ? -16.531 -27.359 -6.492 1 98.81 49 ALA B N 1
ATOM 2480 C CA . ALA B 1 49 ? -17 -28.688 -6.074 1 98.81 49 ALA B CA 1
ATOM 2481 C C . ALA B 1 49 ? -16.938 -29.672 -7.23 1 98.81 49 ALA B C 1
ATOM 2483 O O . ALA B 1 49 ? -16.656 -30.859 -7.027 1 98.81 49 ALA B O 1
ATOM 2484 N N . CYS B 1 50 ? -17.156 -29.203 -8.422 1 98.69 50 CYS B N 1
ATOM 2485 C CA . CYS B 1 50 ? -17.172 -30.078 -9.594 1 98.69 50 CYS B CA 1
ATOM 2486 C C . CYS B 1 50 ? -15.781 -30.234 -10.18 1 98.69 50 CYS B C 1
ATOM 2488 O O . CYS B 1 50 ? -15.609 -30.844 -11.242 1 98.69 50 CYS B O 1
ATOM 2490 N N . GLY B 1 51 ? -14.758 -29.562 -9.586 1 98.69 51 GLY B N 1
ATOM 2491 C CA . GLY B 1 51 ? -13.383 -29.703 -10.031 1 98.69 51 GLY B CA 1
ATOM 2492 C C . GLY B 1 51 ? -12.953 -28.578 -10.961 1 98.69 51 GLY B C 1
ATOM 2493 O O . GLY B 1 51 ? -11.766 -28.438 -11.258 1 98.69 51 GLY B O 1
ATOM 2494 N N . THR B 1 52 ? -13.938 -27.797 -11.406 1 98.88 52 THR B N 1
ATOM 2495 C CA . THR B 1 52 ? -13.625 -26.688 -12.312 1 98.88 52 THR B CA 1
ATOM 2496 C C . THR B 1 52 ? -12.695 -25.688 -11.633 1 98.88 52 THR B C 1
ATOM 2498 O O . THR B 1 52 ? -12.969 -25.234 -10.516 1 98.88 52 THR B O 1
ATOM 2501 N N . PRO B 1 53 ? -11.547 -25.344 -12.289 1 98.94 53 PRO B N 1
ATOM 2502 C CA . PRO B 1 53 ? -10.672 -24.312 -11.695 1 98.94 53 PRO B CA 1
ATOM 2503 C C . PRO B 1 53 ? -11.352 -22.953 -11.609 1 98.94 53 PRO B C 1
ATOM 2505 O O . PRO B 1 53 ? -11.922 -22.469 -12.594 1 98.94 53 PRO B O 1
ATOM 2508 N N . VAL B 1 54 ? -11.352 -22.344 -10.414 1 98.94 54 VAL B N 1
ATOM 2509 C CA . VAL B 1 54 ? -11.859 -21 -10.18 1 98.94 54 VAL B CA 1
ATOM 2510 C C . VAL B 1 54 ? -10.758 -20.125 -9.578 1 98.94 54 VAL B C 1
ATOM 2512 O O . VAL B 1 54 ? -9.758 -20.641 -9.078 1 98.94 54 VAL B O 1
ATOM 2515 N N . VAL B 1 55 ? -10.883 -18.828 -9.742 1 98.94 55 VAL B N 1
ATOM 2516 C CA . VAL B 1 55 ? -9.844 -17.875 -9.367 1 98.94 55 VAL B CA 1
ATOM 2517 C C . VAL B 1 55 ? -10.219 -17.203 -8.055 1 98.94 55 VAL B C 1
ATOM 2519 O O . VAL B 1 55 ? -11.094 -16.328 -8.023 1 98.94 55 VAL B O 1
ATOM 2522 N N . ILE B 1 56 ? -9.586 -17.609 -7.004 1 98.94 56 ILE B N 1
ATOM 2523 C CA . ILE B 1 56 ? -9.805 -17.094 -5.656 1 98.94 56 ILE B CA 1
ATOM 2524 C C . ILE B 1 56 ? -8.648 -17.516 -4.75 1 98.94 56 ILE B C 1
ATOM 2526 O O . ILE B 1 56 ? -8.109 -18.625 -4.891 1 98.94 56 ILE B O 1
ATOM 2530 N N . HIS B 1 57 ? -8.273 -16.672 -3.828 1 98.69 57 HIS B N 1
ATOM 2531 C CA . HIS B 1 57 ? -7.074 -16.875 -3.029 1 98.69 57 HIS B CA 1
ATOM 2532 C C . HIS B 1 57 ? -7.352 -17.781 -1.838 1 98.69 57 HIS B C 1
ATOM 2534 O O . HIS B 1 57 ? -6.668 -18.797 -1.651 1 98.69 57 HIS B O 1
ATOM 2540 N N . ASP B 1 58 ? -8.359 -17.438 -0.973 1 98.38 58 ASP B N 1
ATOM 2541 C CA . ASP B 1 58 ? -8.586 -18.125 0.298 1 98.38 58 ASP B CA 1
ATOM 2542 C C . ASP B 1 58 ? -9.391 -19.406 0.098 1 98.38 58 ASP B C 1
ATOM 2544 O O . ASP B 1 58 ? -10.227 -19.484 -0.799 1 98.38 58 ASP B O 1
ATOM 2548 N N . GLU B 1 59 ? -9.141 -20.328 0.955 1 98 59 GLU B N 1
ATOM 2549 C CA . GLU B 1 59 ? -9.867 -21.594 0.871 1 98 59 GLU B CA 1
ATOM 2550 C C . GLU B 1 59 ? -11.328 -21.422 1.282 1 98 59 GLU B C 1
ATOM 2552 O O . GLU B 1 59 ? -12.203 -22.156 0.811 1 98 59 GLU B O 1
ATOM 2557 N N . HIS B 1 60 ? -11.523 -20.469 2.17 1 98.38 60 HIS B N 1
ATOM 2558 C CA . HIS B 1 60 ? -12.883 -20.141 2.598 1 98.38 60 HIS B CA 1
ATOM 2559 C C . HIS B 1 60 ? -13.422 -18.922 1.861 1 98.38 60 HIS B C 1
ATOM 2561 O O . HIS B 1 60 ? -12.703 -17.938 1.676 1 98.38 60 HIS B O 1
ATOM 2567 N N . LEU B 1 61 ? -14.68 -19 1.508 1 98.75 61 LEU B N 1
ATOM 2568 C CA . LEU B 1 61 ? -15.297 -17.953 0.698 1 98.75 61 LEU B CA 1
ATOM 2569 C C . LEU B 1 61 ? -15.359 -16.641 1.462 1 98.75 61 LEU B C 1
ATOM 2571 O O . LEU B 1 61 ? -15.289 -15.562 0.861 1 98.75 61 LEU B O 1
ATOM 2575 N N . GLU B 1 62 ? -15.508 -16.672 2.771 1 98.19 62 GLU B N 1
ATOM 2576 C CA . GLU B 1 62 ? -15.547 -15.461 3.574 1 98.19 62 GLU B CA 1
ATOM 2577 C C . GLU B 1 62 ? -14.148 -14.898 3.799 1 98.19 62 GLU B C 1
ATOM 2579 O O . GLU B 1 62 ? -13.992 -13.758 4.234 1 98.19 62 GLU B O 1
ATOM 2584 N N . GLY B 1 63 ? -13.156 -15.664 3.521 1 97.56 63 GLY B N 1
ATOM 2585 C CA . GLY B 1 63 ? -11.773 -15.25 3.703 1 97.56 63 GLY B CA 1
ATOM 2586 C C . GLY B 1 63 ? -11.18 -15.711 5.02 1 97.56 63 GLY B C 1
ATOM 2587 O O . GLY B 1 63 ? -11.906 -15.93 5.992 1 97.56 63 GLY B O 1
ATOM 2588 N N . THR B 1 64 ? -9.898 -15.883 5 1 93.19 64 THR B N 1
ATOM 2589 C CA . THR B 1 64 ? -9.188 -16.234 6.227 1 93.19 64 THR B CA 1
ATOM 2590 C C . THR B 1 64 ? -9.062 -15.016 7.145 1 93.19 64 THR B C 1
ATOM 2592 O O . THR B 1 64 ? -8.961 -15.164 8.359 1 93.19 64 THR B O 1
ATOM 2595 N N . ARG B 1 65 ? -8.992 -13.898 6.531 1 93.56 65 ARG B N 1
ATOM 2596 C CA . ARG B 1 65 ? -9 -12.617 7.23 1 93.56 65 ARG B CA 1
ATOM 2597 C C . ARG B 1 65 ? -9.781 -11.57 6.438 1 93.56 65 ARG B C 1
ATOM 2599 O O . ARG B 1 65 ? -9.852 -11.641 5.211 1 93.56 65 ARG B O 1
ATOM 2606 N N . PRO B 1 66 ? -10.312 -10.672 7.207 1 95.56 66 PRO B N 1
ATOM 2607 C CA . PRO B 1 66 ? -11 -9.602 6.484 1 95.56 66 PRO B CA 1
ATOM 2608 C C . PRO B 1 66 ? -10.047 -8.719 5.684 1 95.56 66 PRO B C 1
ATOM 2610 O O . PRO B 1 66 ? -8.875 -8.57 6.051 1 95.56 66 PRO B O 1
ATOM 2613 N N . ARG B 1 67 ? -10.555 -8.227 4.582 1 97.56 67 ARG B N 1
ATOM 2614 C CA . ARG B 1 67 ? -9.883 -7.18 3.816 1 97.56 67 ARG B CA 1
ATOM 2615 C C . ARG B 1 67 ? -10.516 -5.816 4.078 1 97.56 67 ARG B C 1
ATOM 2617 O O . ARG B 1 67 ? -11.633 -5.547 3.633 1 97.56 67 ARG B O 1
ATOM 2624 N N . ASP B 1 68 ? -9.812 -4.984 4.809 1 97.12 68 ASP B N 1
ATOM 2625 C CA . ASP B 1 68 ? -10.344 -3.674 5.164 1 97.12 68 ASP B CA 1
ATOM 2626 C C . ASP B 1 68 ? -11.711 -3.801 5.828 1 97.12 68 ASP B C 1
ATOM 2628 O O . ASP B 1 68 ? -12.641 -3.068 5.492 1 97.12 68 ASP B O 1
ATOM 2632 N N . GLY B 1 69 ? -11.852 -4.781 6.641 1 96.88 69 GLY B N 1
ATOM 2633 C CA . GLY B 1 69 ? -13.078 -4.977 7.402 1 96.88 69 GLY B CA 1
ATOM 2634 C C . GLY B 1 69 ? -14.141 -5.746 6.641 1 96.88 69 GLY B C 1
ATOM 2635 O O . GLY B 1 69 ? -15.195 -6.074 7.195 1 96.88 69 GLY B O 1
ATOM 2636 N N . ARG B 1 70 ? -13.867 -6.117 5.375 1 97.69 70 ARG B N 1
ATOM 2637 C CA . ARG B 1 70 ? -14.828 -6.844 4.551 1 97.69 70 ARG B CA 1
ATOM 2638 C C . ARG B 1 70 ? -14.43 -8.312 4.414 1 97.69 70 ARG B C 1
ATOM 2640 O O . ARG B 1 70 ? -13.242 -8.633 4.34 1 97.69 70 ARG B O 1
ATOM 2647 N N . PRO B 1 71 ? -15.516 -9.148 4.371 1 98.12 71 PRO B N 1
ATOM 2648 C CA . PRO B 1 71 ? -15.203 -10.516 3.951 1 98.12 71 PRO B CA 1
ATOM 2649 C C . PRO B 1 71 ? -14.781 -10.609 2.488 1 98.12 71 PRO B C 1
ATOM 2651 O O . PRO B 1 71 ? -15.031 -9.68 1.713 1 98.12 71 PRO B O 1
ATOM 2654 N N . LEU B 1 72 ? -14.117 -11.672 2.148 1 98.75 72 LEU B N 1
ATOM 2655 C CA . LEU B 1 72 ? -13.648 -11.859 0.78 1 98.75 72 LEU B CA 1
ATOM 2656 C C . LEU B 1 72 ? -14.82 -11.93 -0.192 1 98.75 72 LEU B C 1
ATOM 2658 O O . LEU B 1 72 ? -14.758 -11.359 -1.286 1 98.75 72 LEU B O 1
ATOM 2662 N N . THR B 1 73 ? -15.805 -12.633 0.165 1 98.81 73 THR B N 1
ATOM 2663 C CA . THR B 1 73 ? -17.047 -12.672 -0.589 1 98.81 73 THR B CA 1
ATOM 2664 C C . THR B 1 73 ? -18.25 -12.609 0.351 1 98.81 73 THR B C 1
ATOM 2666 O O . THR B 1 73 ? -18.094 -12.578 1.572 1 98.81 73 THR B O 1
ATOM 2669 N N . ASP B 1 74 ? -19.484 -12.594 -0.262 1 98.56 74 ASP B N 1
ATOM 2670 C CA . ASP B 1 74 ? -20.703 -12.562 0.528 1 98.56 74 ASP B CA 1
ATOM 2671 C C . ASP B 1 74 ? -21.219 -13.969 0.822 1 98.56 74 ASP B C 1
ATOM 2673 O O . ASP B 1 74 ? -22.359 -14.156 1.234 1 98.56 74 ASP B O 1
ATOM 2677 N N . ALA B 1 75 ? -20.375 -14.961 0.551 1 98.56 75 ALA B N 1
ATOM 2678 C CA . ALA B 1 75 ? -20.703 -16.344 0.841 1 98.56 75 ALA B CA 1
ATOM 2679 C C . ALA B 1 75 ? -19.75 -16.938 1.877 1 98.56 75 ALA B C 1
ATOM 2681 O O . ALA B 1 75 ? -18.766 -16.297 2.26 1 98.56 75 ALA B O 1
ATOM 2682 N N . ASP B 1 76 ? -20.109 -18.156 2.391 1 98.25 76 ASP B N 1
ATOM 2683 C CA . ASP B 1 76 ? -19.281 -18.859 3.361 1 98.25 76 ASP B CA 1
ATOM 2684 C C . ASP B 1 76 ? -19.062 -20.297 2.939 1 98.25 76 ASP B C 1
ATOM 2686 O O . ASP B 1 76 ? -19.797 -20.844 2.109 1 98.25 76 ASP B O 1
ATOM 2690 N N . GLY B 1 77 ? -18 -20.891 3.566 1 98.19 77 GLY B N 1
ATOM 2691 C CA . GLY B 1 77 ? -17.688 -22.281 3.299 1 98.19 77 GLY B CA 1
ATOM 2692 C C . GLY B 1 77 ? -16.453 -22.469 2.441 1 98.19 77 GLY B C 1
ATOM 2693 O O . GLY B 1 77 ? -15.867 -21.484 1.964 1 98.19 77 GLY B O 1
ATOM 2694 N N . LEU B 1 78 ? -16.047 -23.703 2.275 1 98.69 78 LEU B N 1
ATOM 2695 C CA . LEU B 1 78 ? -14.883 -24.062 1.482 1 98.69 78 LEU B CA 1
ATOM 2696 C C . LEU B 1 78 ? -15.172 -23.938 -0.009 1 98.69 78 LEU B C 1
ATOM 2698 O O . LEU B 1 78 ? -16.25 -24.344 -0.47 1 98.69 78 LEU B O 1
ATOM 2702 N N . VAL B 1 79 ? -14.227 -23.406 -0.758 1 98.88 79 VAL B N 1
ATOM 2703 C CA . VAL B 1 79 ? -14.383 -23.219 -2.197 1 98.88 79 VAL B CA 1
ATOM 2704 C C . VAL B 1 79 ? -14.688 -24.562 -2.861 1 98.88 79 VAL B C 1
ATOM 2706 O O . VAL B 1 79 ? -15.656 -24.688 -3.617 1 98.88 79 VAL B O 1
ATOM 2709 N N . TRP B 1 80 ? -13.938 -25.672 -2.514 1 98.75 80 TRP B N 1
ATOM 2710 C CA . TRP B 1 80 ? -14 -26.938 -3.227 1 98.75 80 TRP B CA 1
ATOM 2711 C C . TRP B 1 80 ? -15.203 -27.75 -2.777 1 98.75 80 TRP B C 1
ATOM 2713 O O . TRP B 1 80 ? -15.43 -28.859 -3.27 1 98.75 80 TRP B O 1
ATOM 2723 N N . GLU B 1 81 ? -15.984 -27.234 -1.862 1 98.81 81 GLU B N 1
ATOM 2724 C CA . GLU B 1 81 ? -17.25 -27.859 -1.466 1 98.81 81 GLU B CA 1
ATOM 2725 C C . GLU B 1 81 ? -18.438 -27.094 -2.029 1 98.81 81 GLU B C 1
ATOM 2727 O O . GLU B 1 81 ? -19.594 -27.516 -1.854 1 98.81 81 GLU B O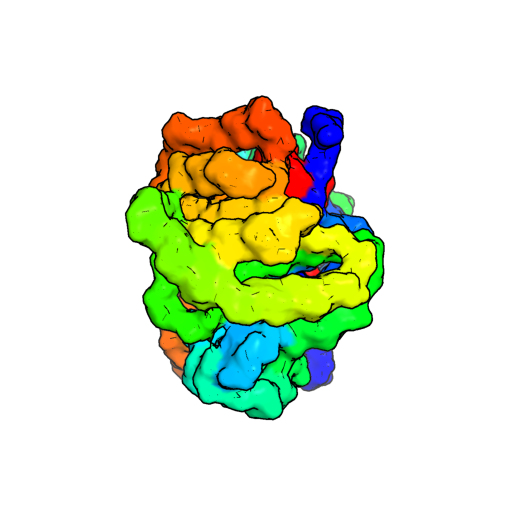 1
ATOM 2732 N N . THR B 1 82 ? -18.188 -26.016 -2.703 1 98.81 82 THR B N 1
ATOM 2733 C CA . THR B 1 82 ? -19.234 -25.125 -3.182 1 98.81 82 THR B CA 1
ATOM 2734 C C . THR B 1 82 ? -19.484 -25.328 -4.676 1 98.81 82 THR B C 1
ATOM 2736 O O . THR B 1 82 ? -18.531 -25.312 -5.465 1 98.81 82 THR B O 1
ATOM 2739 N N . PRO B 1 83 ? -20.781 -25.516 -5.094 1 98.81 83 PRO B N 1
ATOM 2740 C CA . PRO B 1 83 ? -21.094 -25.656 -6.52 1 98.81 83 PRO B CA 1
ATOM 2741 C C . PRO B 1 83 ? -20.656 -24.438 -7.34 1 98.81 83 PRO B C 1
ATOM 2743 O O . PRO B 1 83 ? -20.75 -23.312 -6.859 1 98.81 83 PRO B O 1
ATOM 2746 N N . LEU B 1 84 ? -20.266 -24.734 -8.578 1 98.75 84 LEU B N 1
ATOM 2747 C CA . LEU B 1 84 ? -19.766 -23.688 -9.469 1 98.75 84 LEU B CA 1
ATOM 2748 C C . LEU B 1 84 ? -20.797 -22.562 -9.617 1 98.75 84 LEU B C 1
ATOM 2750 O O . LEU B 1 84 ? -20.438 -21.391 -9.586 1 98.75 84 LEU B O 1
ATOM 2754 N N . GLU B 1 85 ? -22.016 -22.906 -9.75 1 98.5 85 GLU B N 1
ATOM 2755 C CA . GLU B 1 85 ? -23.078 -21.922 -9.938 1 98.5 85 GLU B CA 1
ATOM 2756 C C . GLU B 1 85 ? -23.141 -20.938 -8.766 1 98.5 85 GLU B C 1
ATOM 2758 O O . GLU B 1 85 ? -23.328 -19.734 -8.961 1 98.5 85 GLU B O 1
ATOM 2763 N N . LYS B 1 86 ? -23 -21.469 -7.609 1 98.5 86 LYS B N 1
ATOM 2764 C CA . LYS B 1 86 ? -23.031 -20.641 -6.41 1 98.5 86 LYS B CA 1
ATOM 2765 C C . LYS B 1 86 ? -21.812 -19.719 -6.355 1 98.5 86 LYS B C 1
ATOM 2767 O O . LYS B 1 86 ? -21.922 -18.562 -5.961 1 98.5 86 LYS B O 1
ATOM 2772 N N . LEU B 1 87 ? -20.641 -20.188 -6.707 1 98.81 87 LEU B N 1
ATOM 2773 C CA . LEU B 1 87 ? -19.422 -19.375 -6.75 1 98.81 87 LEU B CA 1
ATOM 2774 C C . LEU B 1 87 ? -19.594 -18.203 -7.703 1 98.81 87 LEU B C 1
ATOM 2776 O O . LEU B 1 87 ? -19.172 -17.094 -7.398 1 98.81 87 LEU B O 1
ATOM 2780 N N . GLN B 1 88 ? -20.234 -18.406 -8.82 1 97.5 88 GLN B N 1
ATOM 2781 C CA . GLN B 1 88 ? -20.391 -17.391 -9.852 1 97.5 88 GLN B CA 1
ATOM 2782 C C . GLN B 1 88 ? -21.422 -16.344 -9.445 1 97.5 88 GLN B C 1
ATOM 2784 O O . GLN B 1 88 ? -21.562 -15.312 -10.086 1 97.5 88 GLN B O 1
ATOM 2789 N N . GLU B 1 89 ? -22.141 -16.609 -8.328 1 98.06 89 GLU B N 1
ATOM 2790 C CA . GLU B 1 89 ? -23.125 -15.656 -7.816 1 98.06 89 GLU B CA 1
ATOM 2791 C C . GLU B 1 89 ? -22.547 -14.828 -6.672 1 98.06 89 GLU B C 1
ATOM 2793 O O . GLU B 1 89 ? -23.188 -13.883 -6.203 1 98.06 89 GLU B O 1
ATOM 2798 N N . THR B 1 90 ? -21.406 -15.172 -6.254 1 98.5 90 THR B N 1
ATOM 2799 C CA . THR B 1 90 ? -20.781 -14.453 -5.148 1 98.5 90 THR B CA 1
ATOM 2800 C C . THR B 1 90 ? -20.453 -13.016 -5.555 1 98.5 90 THR B C 1
ATOM 2802 O O . THR B 1 90 ? -20.5 -12.68 -6.738 1 98.5 90 THR B O 1
ATOM 2805 N N . ARG B 1 91 ? -20.219 -12.203 -4.613 1 98.62 91 ARG B N 1
ATOM 2806 C CA . ARG B 1 91 ? -19.703 -10.844 -4.789 1 98.62 91 ARG B CA 1
ATOM 2807 C C . ARG B 1 91 ? -18.375 -10.664 -4.055 1 98.62 91 ARG B C 1
ATOM 2809 O O . ARG B 1 91 ? -18.312 -10.828 -2.836 1 98.62 91 ARG B O 1
ATOM 2816 N N . VAL B 1 92 ? -17.375 -10.336 -4.801 1 98.81 92 VAL B N 1
ATOM 2817 C CA . VAL B 1 92 ? -16.031 -10.25 -4.25 1 98.81 92 VAL B CA 1
ATOM 2818 C C . VAL B 1 92 ? -15.82 -8.883 -3.6 1 98.81 92 VAL B C 1
ATOM 2820 O O . VAL B 1 92 ? -15.945 -7.848 -4.258 1 98.81 92 VAL B O 1
ATOM 2823 N N . LEU B 1 93 ? -15.57 -8.859 -2.352 1 98.25 93 LEU B N 1
ATOM 2824 C CA . LEU B 1 93 ? -15.203 -7.691 -1.561 1 98.25 93 LEU B CA 1
ATOM 2825 C C . LEU B 1 93 ? -16.234 -6.578 -1.717 1 98.25 93 LEU B C 1
ATOM 2827 O O . LEU B 1 93 ? -15.875 -5.406 -1.836 1 98.25 93 LEU B O 1
ATOM 2831 N N . GLY B 1 94 ? -17.438 -6.961 -1.792 1 96.5 94 GLY B N 1
ATOM 2832 C CA . GLY B 1 94 ? -18.531 -6.012 -1.817 1 96.5 94 GLY B CA 1
ATOM 2833 C C . GLY B 1 94 ? -18.781 -5.41 -3.189 1 96.5 94 GLY B C 1
ATOM 2834 O O . GLY B 1 94 ? -19.578 -4.488 -3.336 1 96.5 94 GLY B O 1
ATOM 2835 N N . THR B 1 95 ? -18.078 -5.867 -4.191 1 97.94 95 THR B N 1
ATOM 2836 C CA . THR B 1 95 ? -18.281 -5.363 -5.547 1 97.94 95 THR B CA 1
ATOM 2837 C C . THR B 1 95 ? -19.266 -6.242 -6.312 1 97.94 95 THR B C 1
ATOM 2839 O O . THR B 1 95 ? -19.766 -7.23 -5.777 1 97.94 95 THR B O 1
ATOM 2842 N N . ASP B 1 96 ? -19.438 -5.844 -7.648 1 97.69 96 ASP B N 1
ATOM 2843 C CA . ASP B 1 96 ? -20.328 -6.633 -8.5 1 97.69 96 ASP B CA 1
ATOM 2844 C C . ASP B 1 96 ? -19.562 -7.766 -9.188 1 97.69 96 ASP B C 1
ATOM 2846 O O . ASP B 1 96 ? -20.172 -8.578 -9.891 1 97.69 96 ASP B O 1
ATOM 2850 N N . GLU B 1 97 ? -18.297 -7.879 -8.922 1 98.44 97 GLU B N 1
ATOM 2851 C CA . GLU B 1 97 ? -17.5 -8.953 -9.508 1 98.44 97 GLU B CA 1
ATOM 2852 C C . GLU B 1 97 ? -17.734 -10.273 -8.789 1 98.44 97 GLU B C 1
ATOM 2854 O O . GLU B 1 97 ? -17.875 -10.305 -7.562 1 98.44 97 GLU B O 1
ATOM 2859 N N . ALA B 1 98 ? -17.734 -11.328 -9.531 1 98.5 98 ALA B N 1
ATOM 2860 C CA . ALA B 1 98 ? -17.875 -12.68 -9 1 98.5 98 ALA B CA 1
ATOM 2861 C C . ALA B 1 98 ? -16.562 -13.453 -9.109 1 98.5 98 ALA B C 1
ATOM 2863 O O . ALA B 1 98 ? -15.633 -13 -9.773 1 98.5 98 ALA B O 1
ATOM 2864 N N . ILE B 1 99 ? -16.562 -14.555 -8.391 1 98.88 99 ILE B N 1
ATOM 2865 C CA . ILE B 1 99 ? -15.453 -15.477 -8.578 1 98.88 99 ILE B CA 1
ATOM 2866 C C . ILE B 1 99 ? -15.477 -16.047 -9.992 1 98.88 99 ILE B C 1
ATOM 2868 O O . ILE B 1 99 ? -16.438 -16.719 -10.383 1 98.88 99 ILE B O 1
ATOM 2872 N N . PRO B 1 100 ? -14.516 -15.773 -10.766 1 98.88 100 PRO B N 1
ATOM 2873 C CA . PRO B 1 100 ? -14.531 -16.281 -12.141 1 98.88 100 PRO B CA 1
ATOM 2874 C C . PRO B 1 100 ? -13.961 -17.688 -12.258 1 98.88 100 PRO B C 1
ATOM 2876 O O . PRO B 1 100 ? -13.219 -18.141 -11.383 1 98.88 100 PRO B O 1
ATOM 2879 N N . THR B 1 101 ? -14.352 -18.359 -13.32 1 98.94 101 THR B N 1
ATOM 2880 C CA . THR B 1 101 ? -13.586 -19.531 -13.719 1 98.94 101 THR B CA 1
ATOM 2881 C C . THR B 1 101 ? -12.242 -19.109 -14.312 1 98.94 101 THR B C 1
ATOM 2883 O O . THR B 1 101 ? -12.086 -17.984 -14.789 1 98.94 101 THR B O 1
ATOM 2886 N N . LEU B 1 102 ? -11.305 -20.031 -14.25 1 98.94 102 LEU B N 1
ATOM 2887 C CA . LEU B 1 102 ? -10.023 -19.766 -14.906 1 98.94 102 LEU B CA 1
ATOM 2888 C C . LEU B 1 102 ? -10.219 -19.531 -16.391 1 98.94 102 LEU B C 1
ATOM 2890 O O . LEU B 1 102 ? -9.617 -18.609 -16.953 1 98.94 102 LEU B O 1
ATOM 2894 N N . ALA B 1 103 ? -11.07 -20.312 -17.016 1 98.81 103 ALA B N 1
ATOM 2895 C CA . ALA B 1 103 ? -11.336 -20.156 -18.438 1 98.81 103 ALA B CA 1
ATOM 2896 C C . ALA B 1 103 ? -11.828 -18.75 -18.766 1 98.81 103 ALA B C 1
ATOM 2898 O O . ALA B 1 103 ? -11.297 -18.094 -19.672 1 98.81 103 ALA B O 1
ATOM 2899 N N . ALA B 1 104 ? -12.828 -18.297 -18.016 1 98.69 104 ALA B N 1
ATOM 2900 C CA . ALA B 1 104 ? -13.383 -16.969 -18.234 1 98.69 104 ALA B CA 1
ATOM 2901 C C . ALA B 1 104 ? -12.328 -15.883 -17.969 1 98.69 104 ALA B C 1
ATOM 2903 O O . ALA B 1 104 ? -12.289 -14.875 -18.688 1 98.69 104 ALA B O 1
ATOM 2904 N N . PHE B 1 105 ? -11.547 -16.078 -16.953 1 98.75 105 PHE B N 1
ATOM 2905 C CA . PHE B 1 105 ? -10.469 -15.164 -16.609 1 98.75 105 PHE B CA 1
ATOM 2906 C C . PHE B 1 105 ? -9.484 -15.031 -17.766 1 98.75 105 PHE B C 1
ATOM 2908 O O . PHE B 1 105 ? -9.188 -13.914 -18.219 1 98.75 105 PHE B O 1
ATOM 2915 N N . LEU B 1 106 ? -9.047 -16.109 -18.328 1 98.81 106 LEU B N 1
ATOM 2916 C CA . LEU B 1 106 ? -8.062 -16.125 -19.391 1 98.81 106 LEU B CA 1
ATOM 2917 C C . LEU B 1 106 ? -8.648 -15.57 -20.688 1 98.81 106 LEU B C 1
ATOM 2919 O O . LEU B 1 106 ? -7.965 -14.883 -21.453 1 98.81 106 LEU B O 1
ATOM 2923 N N . GLU B 1 107 ? -9.859 -15.852 -20.922 1 98.56 107 GLU B N 1
ATOM 2924 C CA . GLU B 1 107 ? -10.531 -15.383 -22.141 1 98.56 107 GLU B CA 1
ATOM 2925 C C . GLU B 1 107 ? -10.578 -13.859 -22.188 1 98.56 107 GLU B C 1
ATOM 2927 O O . GLU B 1 107 ? -10.57 -13.266 -23.266 1 98.56 107 GLU B O 1
ATOM 2932 N N . ALA B 1 108 ? -10.617 -13.25 -21.062 1 98.56 108 ALA B N 1
ATOM 2933 C CA . ALA B 1 108 ? -10.766 -11.797 -20.969 1 98.56 108 ALA B CA 1
ATOM 2934 C C . ALA B 1 108 ? -9.43 -11.094 -21.203 1 98.56 108 ALA B C 1
ATOM 2936 O O . ALA B 1 108 ? -9.383 -9.867 -21.344 1 98.56 108 ALA B O 1
ATOM 2937 N N . LEU B 1 109 ? -8.312 -11.797 -21.266 1 98.62 109 LEU B N 1
ATOM 2938 C CA . LEU B 1 109 ? -6.992 -11.188 -21.297 1 98.62 109 LEU B CA 1
ATOM 2939 C C . LEU B 1 109 ? -6.406 -11.234 -22.703 1 98.62 109 LEU B C 1
ATOM 2941 O O . LEU B 1 109 ? -6.582 -12.227 -23.422 1 98.62 109 LEU B O 1
ATOM 2945 N N . PRO B 1 110 ? -5.723 -10.141 -23.141 1 98.19 110 PRO B N 1
ATOM 2946 C CA . PRO B 1 110 ? -4.949 -10.234 -24.391 1 98.19 110 PRO B CA 1
ATOM 2947 C C . PRO B 1 110 ? -3.73 -11.148 -24.25 1 98.19 110 PRO B C 1
ATOM 2949 O O . PRO B 1 110 ? -3.254 -11.391 -23.141 1 98.19 110 PRO B O 1
ATOM 2952 N N . ASP B 1 111 ? -3.277 -11.641 -25.344 1 97.19 111 ASP B N 1
ATOM 2953 C CA . ASP B 1 111 ? -2.143 -12.562 -25.297 1 97.19 111 ASP B CA 1
ATOM 2954 C C . ASP B 1 111 ? -0.824 -11.805 -25.188 1 97.19 111 ASP B C 1
ATOM 2956 O O . ASP B 1 111 ? 0.244 -12.414 -25.094 1 97.19 111 ASP B O 1
ATOM 2960 N N . THR B 1 112 ? -0.861 -10.508 -25.109 1 97.12 112 THR B N 1
ATOM 2961 C CA . THR B 1 112 ? 0.338 -9.695 -24.953 1 97.12 112 THR B CA 1
ATOM 2962 C C . THR B 1 112 ? 0.789 -9.648 -23.5 1 97.12 112 THR B C 1
ATOM 2964 O O . THR B 1 112 ? 1.919 -9.25 -23.203 1 97.12 112 THR B O 1
ATOM 2967 N N . VAL B 1 113 ? -0.094 -10.008 -22.562 1 98.38 113 VAL B N 1
ATOM 2968 C CA . VAL B 1 113 ? 0.268 -10.078 -21.156 1 98.38 113 VAL B CA 1
ATOM 2969 C C . VAL B 1 113 ? 0.393 -11.531 -20.719 1 98.38 113 VAL B C 1
ATOM 2971 O O . VAL B 1 113 ? -0.419 -12.375 -21.109 1 98.38 113 VAL B O 1
ATOM 2974 N N . GLY B 1 114 ? 1.448 -11.844 -20.016 1 98.75 114 GLY B N 1
ATOM 2975 C CA . GLY B 1 114 ? 1.57 -13.18 -19.453 1 98.75 114 GLY B CA 1
ATOM 2976 C C . GLY B 1 114 ? 0.68 -13.398 -18.234 1 98.75 114 GLY B C 1
ATOM 2977 O O . GLY B 1 114 ? 0.083 -12.453 -17.719 1 98.75 114 GLY B O 1
ATOM 2978 N N . VAL B 1 115 ? 0.6 -14.648 -17.828 1 98.94 115 VAL B N 1
ATOM 2979 C CA . VAL B 1 115 ? -0.173 -14.992 -16.641 1 98.94 115 VAL B CA 1
ATOM 2980 C C . VAL B 1 115 ? 0.641 -15.93 -15.758 1 98.94 115 VAL B C 1
ATOM 2982 O O . VAL B 1 115 ? 1.202 -16.922 -16.234 1 98.94 115 VAL B O 1
ATOM 2985 N N . ASN B 1 116 ? 0.833 -15.547 -14.516 1 98.94 116 ASN B N 1
ATOM 2986 C CA . ASN B 1 116 ? 1.333 -16.422 -13.461 1 98.94 116 ASN B CA 1
ATOM 2987 C C . ASN B 1 116 ? 0.192 -17.109 -12.711 1 98.94 116 ASN B C 1
ATOM 2989 O O . ASN B 1 116 ? -0.516 -16.469 -11.938 1 98.94 116 ASN B O 1
ATOM 2993 N N . VAL B 1 117 ? 0.018 -18.359 -12.953 1 99 117 VAL B N 1
ATOM 2994 C CA . VAL B 1 117 ? -1.045 -19.141 -12.336 1 99 117 VAL B CA 1
ATOM 2995 C C . VAL B 1 117 ? -0.524 -19.812 -11.062 1 99 117 VAL B C 1
ATOM 2997 O O . VAL B 1 117 ? 0.216 -20.797 -11.133 1 99 117 VAL B O 1
ATOM 3000 N N . GLU B 1 118 ? -0.908 -19.297 -9.969 1 99 118 GLU B N 1
ATOM 3001 C CA . GLU B 1 118 ? -0.539 -19.969 -8.727 1 99 118 GLU B CA 1
ATOM 3002 C C . GLU B 1 118 ? -1.478 -21.141 -8.43 1 99 118 GLU B C 1
ATOM 3004 O O . GLU B 1 118 ? -2.682 -20.938 -8.242 1 99 118 GLU B O 1
ATOM 3009 N N . LEU B 1 119 ? -0.938 -22.312 -8.43 1 98.94 119 LEU B N 1
ATOM 3010 C CA . LEU B 1 119 ? -1.656 -23.484 -7.941 1 98.94 119 LEU B CA 1
ATOM 3011 C C . LEU B 1 119 ? -1.791 -23.438 -6.426 1 98.94 119 LEU B C 1
ATOM 3013 O O . LEU B 1 119 ? -0.905 -23.906 -5.703 1 98.94 119 LEU B O 1
ATOM 3017 N N . LYS B 1 120 ? -2.965 -22.906 -6.004 1 98.62 120 LYS B N 1
ATOM 3018 C CA . LYS B 1 120 ? -3.154 -22.516 -4.613 1 98.62 120 LYS B CA 1
ATOM 3019 C C . LYS B 1 120 ? -3.561 -23.703 -3.75 1 98.62 120 LYS B C 1
ATOM 3021 O O . LYS B 1 120 ? -3.031 -23.891 -2.652 1 98.62 120 LYS B O 1
ATOM 3026 N N . ASN B 1 121 ? -4.52 -24.438 -4.148 1 98.5 121 ASN B N 1
ATOM 3027 C CA . ASN B 1 121 ? -5.078 -25.547 -3.383 1 98.5 121 ASN B CA 1
ATOM 3028 C C . ASN B 1 121 ? -5.766 -26.562 -4.289 1 98.5 121 ASN B C 1
ATOM 3030 O O . ASN B 1 121 ? -6.527 -26.188 -5.184 1 98.5 121 ASN B O 1
ATOM 3034 N N . PRO B 1 122 ? -5.469 -27.859 -4.066 1 98.62 122 PRO B N 1
ATOM 3035 C CA . PRO B 1 122 ? -6.094 -28.891 -4.906 1 98.62 122 PRO B CA 1
ATOM 3036 C C . PRO B 1 122 ? -7.41 -29.406 -4.328 1 98.62 122 PRO B C 1
ATOM 3038 O O . PRO B 1 122 ? -7.922 -30.438 -4.777 1 98.62 122 PRO B O 1
ATOM 3041 N N . GLY B 1 123 ? -7.969 -28.766 -3.389 1 98.19 123 GLY B N 1
ATOM 3042 C CA . GLY B 1 123 ? -9.227 -29.172 -2.797 1 98.19 123 GLY B CA 1
ATOM 3043 C C . GLY B 1 123 ? -9.055 -30.062 -1.582 1 98.19 123 GLY B C 1
ATOM 3044 O O . GLY B 1 123 ? -9.727 -31.094 -1.457 1 98.19 123 GLY B O 1
ATOM 3045 N N . THR B 1 124 ? -8.102 -29.641 -0.738 1 97.25 124 THR B N 1
ATOM 3046 C CA . THR B 1 124 ? -7.855 -30.422 0.468 1 97.25 124 THR B CA 1
ATOM 3047 C C . THR B 1 124 ? -7.371 -29.516 1.605 1 97.25 124 THR B C 1
ATOM 3049 O O . THR B 1 124 ? -6.809 -28.453 1.364 1 97.25 124 THR B O 1
ATOM 3052 N N . THR B 1 125 ? -7.512 -29.938 2.83 1 94.38 125 THR B N 1
ATOM 3053 C CA . THR B 1 125 ? -7.008 -29.234 4 1 94.38 125 THR B CA 1
ATOM 3054 C C . THR B 1 125 ? -5.582 -29.672 4.332 1 94.38 125 THR B C 1
ATOM 3056 O O . THR B 1 125 ? -4.887 -29.016 5.105 1 94.38 125 THR B O 1
ATOM 3059 N N . ASP B 1 126 ? -5.184 -30.766 3.73 1 94.69 126 ASP B N 1
ATOM 3060 C CA . ASP B 1 126 ? -3.834 -31.281 3.947 1 94.69 126 ASP B CA 1
ATOM 3061 C C . ASP B 1 126 ? -2.891 -30.844 2.83 1 94.69 126 ASP B C 1
ATOM 3063 O O . ASP B 1 126 ? -2.473 -31.672 2.006 1 94.69 126 ASP B O 1
ATOM 3067 N N . LEU B 1 127 ? -2.412 -29.688 2.67 1 93.81 127 LEU B N 1
ATOM 3068 C CA . LEU B 1 127 ? -1.741 -29.047 1.548 1 93.81 127 LEU B CA 1
ATOM 3069 C C . LEU B 1 127 ? -0.235 -29.266 1.61 1 93.81 127 LEU B C 1
ATOM 3071 O O . LEU B 1 127 ? 0.434 -29.312 0.575 1 93.81 127 LEU B O 1
ATOM 3075 N N . ARG B 1 128 ? 0.474 -29.609 2.727 1 95 128 ARG B N 1
ATOM 3076 C CA . ARG B 1 128 ? 1.921 -29.656 2.91 1 95 128 ARG B CA 1
ATOM 3077 C C . ARG B 1 128 ? 2.59 -28.406 2.371 1 95 128 ARG B C 1
ATOM 3079 O O . ARG B 1 128 ? 3.395 -28.469 1.439 1 95 128 ARG B O 1
ATOM 3086 N N . PHE B 1 129 ? 2.451 -27.375 2.908 1 95.94 129 PHE B N 1
ATOM 3087 C CA . PHE B 1 129 ? 2.748 -26 2.504 1 95.94 129 PHE B CA 1
ATOM 3088 C C . PHE B 1 129 ? 4.199 -25.641 2.803 1 95.94 129 PHE B C 1
ATOM 3090 O O . PHE B 1 129 ? 4.676 -25.844 3.924 1 95.94 129 PHE B O 1
ATOM 3097 N N . GLY B 1 130 ? 4.941 -25.141 1.822 1 95.56 130 GLY B N 1
ATOM 3098 C CA . GLY B 1 130 ? 6.199 -24.438 2 1 95.56 130 GLY B CA 1
ATOM 3099 C C . GLY B 1 130 ? 7.355 -25.359 2.361 1 95.56 130 GLY B C 1
ATOM 3100 O O . GLY B 1 130 ? 8.352 -24.906 2.934 1 95.56 130 GLY B O 1
ATOM 3101 N N . GLU B 1 131 ? 7.23 -26.672 2.047 1 95.81 131 GLU B N 1
ATOM 3102 C CA . GLU B 1 131 ? 8.266 -27.625 2.449 1 95.81 131 GLU B CA 1
ATOM 3103 C C . GLU B 1 131 ? 8.797 -28.406 1.251 1 95.81 131 GLU B C 1
ATOM 3105 O O . GLU B 1 131 ? 8.062 -28.641 0.288 1 95.81 131 GLU B O 1
ATOM 3110 N N . ALA B 1 132 ? 10.055 -28.797 1.306 1 98.19 132 ALA B N 1
ATOM 3111 C CA . ALA B 1 132 ? 10.602 -29.812 0.422 1 98.19 132 ALA B CA 1
ATOM 3112 C C . ALA B 1 132 ? 10.281 -31.219 0.937 1 98.19 132 ALA B C 1
ATOM 3114 O O . ALA B 1 132 ? 10.664 -31.578 2.051 1 98.19 132 ALA B O 1
ATOM 3115 N N . LEU B 1 133 ? 9.664 -31.984 0.158 1 98.5 133 LEU B N 1
ATOM 3116 C CA . LEU B 1 133 ? 9.133 -33.25 0.594 1 98.5 133 LEU B CA 1
ATOM 3117 C C . LEU B 1 133 ? 10.234 -34.312 0.658 1 98.5 133 LEU B C 1
ATOM 3119 O O . LEU B 1 133 ? 11.148 -34.312 -0.164 1 98.5 133 LEU B O 1
ATOM 3123 N N . ALA B 1 134 ? 9.977 -35.219 1.662 1 98.19 134 ALA B N 1
ATOM 3124 C CA . ALA B 1 134 ? 10.82 -36.406 1.666 1 98.19 134 ALA B CA 1
ATOM 3125 C C . ALA B 1 134 ? 10.586 -37.281 0.419 1 98.19 134 ALA B C 1
ATOM 3127 O O . ALA B 1 134 ? 9.461 -37.312 -0.098 1 98.19 134 ALA B O 1
ATOM 3128 N N . PRO B 1 135 ? 11.648 -37.938 -0.008 1 97.81 135 PRO B N 1
ATOM 3129 C CA . PRO B 1 135 ? 11.531 -38.719 -1.245 1 97.81 135 PRO B CA 1
ATOM 3130 C C . PRO B 1 135 ? 10.367 -39.719 -1.216 1 97.81 135 PRO B C 1
ATOM 3132 O O . PRO B 1 135 ? 9.672 -39.875 -2.223 1 97.81 135 PRO B O 1
ATOM 3135 N N . ASP B 1 136 ? 10.078 -40.281 -0.13 1 97.81 136 ASP B N 1
ATOM 3136 C CA . ASP B 1 136 ? 9.078 -41.312 -0.046 1 97.81 136 ASP B CA 1
ATOM 3137 C C . ASP B 1 136 ? 7.668 -40.75 0.012 1 97.81 136 ASP B C 1
ATOM 3139 O O . ASP B 1 136 ? 6.68 -41.469 -0.051 1 97.81 136 ASP B O 1
ATOM 3143 N N . GLU B 1 137 ? 7.562 -39.406 0.064 1 98.12 137 GLU B N 1
ATOM 3144 C CA . GLU B 1 137 ? 6.254 -38.781 0.148 1 98.12 137 GLU B CA 1
ATOM 3145 C C . GLU B 1 137 ? 5.898 -38.062 -1.16 1 98.12 137 GLU B C 1
ATOM 3147 O O . GLU B 1 137 ? 4.746 -37.688 -1.375 1 98.12 137 GLU B O 1
ATOM 3152 N N . ARG B 1 138 ? 6.828 -37.906 -2.039 1 98.31 138 ARG B N 1
ATOM 3153 C CA . ARG B 1 138 ? 6.695 -37.031 -3.207 1 98.31 138 ARG B CA 1
ATOM 3154 C C . ARG B 1 138 ? 5.645 -37.562 -4.172 1 98.31 138 ARG B C 1
ATOM 3156 O O . ARG B 1 138 ? 4.809 -36.812 -4.672 1 98.31 138 ARG B O 1
ATOM 3163 N N . ASP B 1 139 ? 5.656 -38.875 -4.379 1 98.12 139 ASP B N 1
ATOM 3164 C CA . ASP B 1 139 ? 4.699 -39.469 -5.312 1 98.12 139 ASP B CA 1
ATOM 3165 C C . ASP B 1 139 ? 3.27 -39.281 -4.805 1 98.12 139 ASP B C 1
ATOM 3167 O O . ASP B 1 139 ? 2.377 -38.906 -5.566 1 98.12 139 ASP B O 1
ATOM 3171 N N . ALA B 1 140 ? 3.092 -39.594 -3.576 1 98.19 140 ALA B N 1
ATOM 3172 C CA . ALA B 1 140 ? 1.757 -39.469 -2.992 1 98.19 140 ALA B CA 1
ATOM 3173 C C . ALA B 1 140 ? 1.249 -38.031 -3.059 1 98.19 140 ALA B C 1
ATOM 3175 O O . ALA B 1 140 ? 0.073 -37.781 -3.35 1 98.19 140 ALA B O 1
ATOM 3176 N N . ARG B 1 141 ? 2.096 -37.125 -2.789 1 98.44 141 ARG B N 1
ATOM 3177 C CA . ARG B 1 141 ? 1.69 -35.719 -2.797 1 98.44 141 ARG B CA 1
ATOM 3178 C C . ARG B 1 141 ? 1.452 -35.219 -4.219 1 98.44 141 ARG B C 1
ATOM 3180 O O . ARG B 1 141 ? 0.558 -34.406 -4.457 1 98.44 141 ARG B O 1
ATOM 3187 N N . ARG B 1 142 ? 2.262 -35.625 -5.195 1 98.56 142 ARG B N 1
ATOM 3188 C CA . ARG B 1 142 ? 2.012 -35.344 -6.605 1 98.56 142 ARG B CA 1
ATOM 3189 C C . ARG B 1 142 ? 0.631 -35.812 -7.027 1 98.56 142 ARG B C 1
ATOM 3191 O O . ARG B 1 142 ? -0.117 -35.094 -7.688 1 98.56 142 ARG B O 1
ATOM 3198 N N . ASP B 1 143 ? 0.271 -37.031 -6.523 1 98.5 143 ASP B N 1
ATOM 3199 C CA . ASP B 1 143 ? -0.994 -37.656 -6.895 1 98.5 143 ASP B CA 1
ATOM 3200 C C . ASP B 1 143 ? -2.18 -36.844 -6.367 1 98.5 143 ASP B C 1
ATOM 3202 O O . ASP B 1 143 ? -3.23 -36.812 -7.008 1 98.5 143 ASP B O 1
ATOM 3206 N N . VAL B 1 144 ? -2.037 -36.25 -5.266 1 98.44 144 VAL B N 1
ATOM 3207 C CA . VAL B 1 144 ? -3.09 -35.438 -4.668 1 98.44 144 VAL B CA 1
ATOM 3208 C C . VAL B 1 144 ? -3.408 -34.25 -5.578 1 98.44 144 VAL B C 1
ATOM 3210 O O . VAL B 1 144 ? -4.57 -33.844 -5.719 1 98.44 144 VAL B O 1
ATOM 3213 N N . TRP B 1 145 ? -2.451 -33.688 -6.277 1 98.81 145 TRP B N 1
ATOM 3214 C CA . TRP B 1 145 ? -2.592 -32.469 -7.078 1 98.81 145 TRP B CA 1
ATOM 3215 C C . TRP B 1 145 ? -2.975 -32.812 -8.516 1 98.81 145 TRP B C 1
ATOM 3217 O O . TRP B 1 145 ? -3.512 -31.969 -9.234 1 98.81 145 TRP B O 1
ATOM 3227 N N . GLU B 1 146 ? -2.676 -34.031 -8.977 1 98.75 146 GLU B N 1
ATOM 3228 C CA . GLU B 1 146 ? -2.703 -34.406 -10.383 1 98.75 146 GLU B CA 1
ATOM 3229 C C . GLU B 1 146 ? -4.059 -34.125 -11.008 1 98.75 146 GLU B C 1
ATOM 3231 O O . GLU B 1 146 ? -4.137 -33.469 -12.055 1 98.75 146 GLU B O 1
ATOM 3236 N N . PRO B 1 147 ? -5.238 -34.562 -10.352 1 98.69 147 PRO B N 1
ATOM 3237 C CA . PRO B 1 147 ? -6.523 -34.281 -11 1 98.69 147 PRO B CA 1
ATOM 3238 C C . PRO B 1 147 ? -6.785 -32.781 -11.203 1 98.69 147 PRO B C 1
ATOM 3240 O O . PRO B 1 147 ? -7.305 -32.406 -12.25 1 98.69 147 PRO B O 1
ATOM 3243 N N . PHE B 1 148 ? -6.438 -32.062 -10.281 1 98.88 148 PHE B N 1
ATOM 3244 C CA . PHE B 1 148 ? -6.699 -30.625 -10.367 1 98.88 148 PHE B CA 1
ATOM 3245 C C . PHE B 1 148 ? -5.77 -29.953 -11.375 1 98.88 148 PHE B C 1
ATOM 3247 O O . PHE B 1 148 ? -6.211 -29.156 -12.203 1 98.88 148 PHE B O 1
ATOM 3254 N N . VAL B 1 149 ? -4.473 -30.219 -11.344 1 98.94 149 VAL B N 1
ATOM 3255 C CA . VAL B 1 149 ? -3.49 -29.625 -12.25 1 98.94 149 VAL B CA 1
ATOM 3256 C C . VAL B 1 149 ? -3.85 -29.969 -13.695 1 98.94 149 VAL B C 1
ATOM 3258 O O . VAL B 1 149 ? -3.693 -29.125 -14.594 1 98.94 149 VAL B O 1
ATOM 3261 N N . GLU B 1 150 ? -4.332 -31.203 -13.93 1 98.88 150 GLU B N 1
ATOM 3262 C CA . GLU B 1 150 ? -4.777 -31.578 -15.266 1 98.88 150 GLU B CA 1
ATOM 3263 C C . GLU B 1 150 ? -5.855 -30.625 -15.781 1 98.88 150 GLU B C 1
ATOM 3265 O O . GLU B 1 150 ? -5.793 -30.172 -16.922 1 98.88 150 GLU B O 1
ATOM 3270 N N . ARG B 1 151 ? -6.785 -30.328 -14.945 1 98.88 151 ARG B N 1
ATOM 3271 C CA . ARG B 1 151 ? -7.875 -29.438 -15.328 1 98.88 151 ARG B CA 1
ATOM 3272 C C . ARG B 1 151 ? -7.363 -28.016 -15.578 1 98.88 151 ARG B C 1
ATOM 3274 O O . ARG B 1 151 ? -7.797 -27.359 -16.516 1 98.88 151 ARG B O 1
ATOM 3281 N N . VAL B 1 152 ? -6.496 -27.531 -14.727 1 98.94 152 VAL B N 1
ATOM 3282 C CA . VAL B 1 152 ? -5.938 -26.188 -14.875 1 98.94 152 VAL B CA 1
ATOM 3283 C C . VAL B 1 152 ? -5.18 -26.094 -16.203 1 98.94 152 VAL B C 1
ATOM 3285 O O . VAL B 1 152 ? -5.371 -25.141 -16.969 1 98.94 152 VAL B O 1
ATOM 3288 N N . VAL B 1 153 ? -4.34 -27.109 -16.484 1 98.94 153 VAL B N 1
ATOM 3289 C CA . VAL B 1 153 ? -3.537 -27.125 -17.703 1 98.94 153 VAL B CA 1
ATOM 3290 C C . VAL B 1 153 ? -4.453 -27.156 -18.938 1 98.94 153 VAL B C 1
ATOM 3292 O O . VAL B 1 153 ? -4.203 -26.469 -19.922 1 98.94 153 VAL B O 1
ATOM 3295 N N . ASP B 1 154 ? -5.473 -27.953 -18.844 1 98.75 154 ASP B N 1
ATOM 3296 C CA . ASP B 1 154 ? -6.422 -28.031 -19.953 1 98.75 154 ASP B CA 1
ATOM 3297 C C . ASP B 1 154 ? -7.023 -26.672 -20.266 1 98.75 154 ASP B C 1
ATOM 3299 O O . ASP B 1 154 ? -7.113 -26.281 -21.438 1 98.75 154 ASP B O 1
ATOM 3303 N N . GLU B 1 155 ? -7.43 -25.938 -19.25 1 98.5 155 GLU B N 1
ATOM 3304 C CA . GLU B 1 155 ? -7.988 -24.594 -19.438 1 98.5 155 GLU B CA 1
ATOM 3305 C C . GLU B 1 155 ? -6.938 -23.641 -19.984 1 98.5 155 GLU B C 1
ATOM 3307 O O . GLU B 1 155 ? -7.25 -22.75 -20.781 1 98.5 155 GLU B O 1
ATOM 3312 N N . CYS B 1 156 ? -5.73 -23.812 -19.578 1 98.56 156 CYS B N 1
ATOM 3313 C CA . CYS B 1 156 ? -4.652 -22.891 -19.922 1 98.56 156 CYS B CA 1
ATOM 3314 C C . CYS 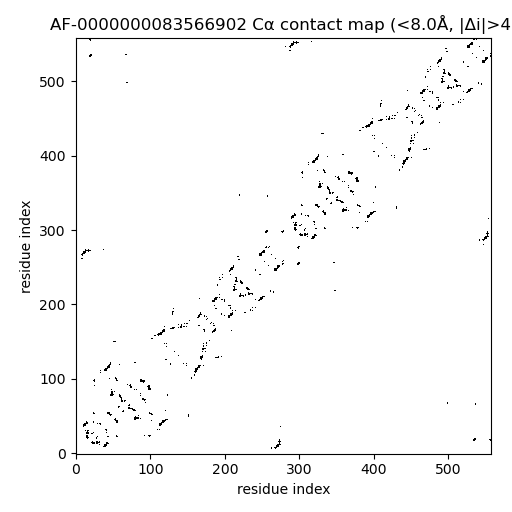B 1 156 ? -4.203 -23.109 -21.375 1 98.56 156 CYS B C 1
ATOM 3316 O O . CYS B 1 156 ? -3.617 -22.203 -21.984 1 98.56 156 CYS B O 1
ATOM 3318 N N . ARG B 1 157 ? -4.41 -24.25 -21.953 1 97.38 157 ARG B N 1
ATOM 3319 C CA . ARG B 1 157 ? -3.977 -24.562 -23.312 1 97.38 157 ARG B CA 1
ATOM 3320 C C . ARG B 1 157 ? -4.637 -23.625 -24.328 1 97.38 157 ARG B C 1
ATOM 3322 O O . ARG B 1 157 ? -4.098 -23.406 -25.406 1 97.38 157 ARG B O 1
ATOM 3329 N N . ALA B 1 158 ? -5.754 -23.047 -23.953 1 96 158 ALA B N 1
ATOM 3330 C CA . ALA B 1 158 ? -6.496 -22.156 -24.844 1 96 158 ALA B CA 1
ATOM 3331 C C . ALA B 1 158 ? -5.914 -20.75 -24.812 1 96 158 ALA B C 1
ATOM 3333 O O . ALA B 1 158 ? -6.289 -19.906 -25.625 1 96 158 ALA B O 1
ATOM 3334 N N . PHE B 1 159 ? -5.031 -20.453 -23.891 1 98 159 PHE B N 1
ATOM 3335 C CA . PHE B 1 159 ? -4.438 -19.125 -23.75 1 98 159 PHE B CA 1
ATOM 3336 C C . PHE B 1 159 ? -3.158 -19.031 -24.578 1 98 159 PHE B C 1
ATOM 3338 O O . PHE B 1 159 ? -2.252 -19.844 -24.422 1 98 159 PHE B O 1
ATOM 3345 N N . ASP B 1 160 ? -3.014 -17.938 -25.375 1 97.25 160 ASP B N 1
ATOM 3346 C CA . ASP B 1 160 ? -1.911 -17.828 -26.312 1 97.25 160 ASP B CA 1
ATOM 3347 C C . ASP B 1 160 ? -0.753 -17.031 -25.719 1 97.25 160 ASP B C 1
ATOM 3349 O O . ASP B 1 160 ? 0.324 -16.953 -26.312 1 97.25 160 ASP B O 1
ATOM 3353 N N . GLY B 1 161 ? -0.963 -16.406 -24.609 1 97.69 161 GLY B N 1
ATOM 3354 C CA . GLY B 1 161 ? 0.111 -15.664 -23.969 1 97.69 161 GLY B CA 1
ATOM 3355 C C . GLY B 1 161 ? 1.037 -16.547 -23.156 1 97.69 161 GLY B C 1
ATOM 3356 O O . GLY B 1 161 ? 0.842 -17.766 -23.078 1 97.69 161 GLY B O 1
ATOM 3357 N N . ASP B 1 162 ? 2.062 -15.961 -22.625 1 98.19 162 ASP B N 1
ATOM 3358 C CA . ASP B 1 162 ? 3.021 -16.688 -21.781 1 98.19 162 ASP B CA 1
ATOM 3359 C C . ASP B 1 162 ? 2.379 -17.141 -20.469 1 98.19 162 ASP B C 1
ATOM 3361 O O . ASP B 1 162 ? 1.591 -16.406 -19.875 1 98.19 162 ASP B O 1
ATOM 3365 N N . LEU B 1 163 ? 2.721 -18.359 -20.109 1 98.81 163 LEU B N 1
ATOM 3366 C CA . LEU B 1 163 ? 2.213 -18.906 -18.859 1 98.81 163 LEU B CA 1
ATOM 3367 C C . LEU B 1 163 ? 3.359 -19.312 -17.938 1 98.81 163 LEU B C 1
ATOM 3369 O O . LEU B 1 163 ? 4.359 -19.875 -18.406 1 98.81 163 LEU B O 1
ATOM 3373 N N . LEU B 1 164 ? 3.262 -18.969 -16.703 1 98.94 164 LEU B N 1
ATOM 3374 C CA . LEU B 1 164 ? 4.109 -19.453 -15.617 1 98.94 164 LEU B CA 1
ATOM 3375 C C . LEU B 1 164 ? 3.264 -19.984 -14.461 1 98.94 164 LEU B C 1
ATOM 3377 O O . LEU B 1 164 ? 2.324 -19.312 -14.016 1 98.94 164 LEU B O 1
ATOM 3381 N N . PHE B 1 165 ? 3.576 -21.188 -14.07 1 99 165 PHE B N 1
ATOM 3382 C CA . PHE B 1 165 ? 2.873 -21.766 -12.93 1 99 165 PHE B CA 1
ATOM 3383 C C . PHE B 1 165 ? 3.723 -21.688 -11.664 1 99 165 PHE B C 1
ATOM 3385 O O . PHE B 1 165 ? 4.93 -21.922 -11.711 1 99 165 PHE B O 1
ATOM 3392 N N . SER B 1 166 ? 3.137 -21.297 -10.555 1 98.94 166 SER B N 1
ATOM 3393 C CA . SER B 1 166 ? 3.842 -21.25 -9.281 1 98.94 166 SER B CA 1
ATOM 3394 C C . SER B 1 166 ? 3.037 -21.922 -8.172 1 98.94 166 SER B C 1
ATOM 3396 O O . SER B 1 166 ? 1.834 -22.141 -8.32 1 98.94 166 SER B O 1
ATOM 3398 N N . SER B 1 167 ? 3.717 -22.281 -7.125 1 98.94 167 SER B N 1
ATOM 3399 C CA . SER B 1 167 ? 3.045 -22.891 -5.977 1 98.94 167 SER B CA 1
ATOM 3400 C C . SER B 1 167 ? 3.967 -22.953 -4.762 1 98.94 167 SER B C 1
ATOM 3402 O O . SER B 1 167 ? 5.184 -23.078 -4.906 1 98.94 167 SER B O 1
ATOM 3404 N N . PHE B 1 168 ? 3.363 -22.922 -3.621 1 98.75 168 PHE B N 1
ATOM 3405 C CA . PHE B 1 168 ? 4.074 -23.172 -2.377 1 98.75 168 PHE B CA 1
ATOM 3406 C C . PHE B 1 168 ? 4.195 -24.672 -2.129 1 98.75 168 PHE B C 1
ATOM 3408 O O . PHE B 1 168 ? 4.891 -25.109 -1.204 1 98.75 168 PHE B O 1
ATOM 3415 N N . CYS B 1 169 ? 3.512 -25.469 -2.904 1 98.81 169 CYS B N 1
ATOM 3416 C CA . CYS B 1 169 ? 3.43 -26.906 -2.656 1 98.81 169 CYS B CA 1
ATOM 3417 C C . CYS B 1 169 ? 4.234 -27.672 -3.691 1 98.81 169 CYS B C 1
ATOM 3419 O O . CYS B 1 169 ? 3.885 -27.688 -4.875 1 98.81 169 CYS B O 1
ATOM 3421 N N . GLU B 1 170 ? 5.207 -28.453 -3.215 1 98.88 170 GLU B N 1
ATOM 3422 C CA . GLU B 1 170 ? 6.051 -29.234 -4.113 1 98.88 170 GLU B CA 1
ATOM 3423 C C . GLU B 1 170 ? 5.219 -30.203 -4.949 1 98.88 170 GLU B C 1
ATOM 3425 O O . GLU B 1 170 ? 5.5 -30.406 -6.129 1 98.88 170 GLU B O 1
ATOM 3430 N N . GLY B 1 171 ? 4.199 -30.766 -4.348 1 98.88 171 GLY B N 1
ATOM 3431 C CA . GLY B 1 171 ? 3.355 -31.703 -5.066 1 98.88 171 GLY B CA 1
ATOM 3432 C C . GLY B 1 171 ? 2.713 -31.109 -6.301 1 98.88 171 GLY B C 1
ATOM 3433 O O . GLY B 1 171 ? 2.547 -31.781 -7.316 1 98.88 171 GLY B O 1
ATOM 3434 N N . ALA B 1 172 ? 2.344 -29.859 -6.211 1 98.94 172 ALA B N 1
ATOM 3435 C CA . ALA B 1 172 ? 1.745 -29.156 -7.348 1 98.94 172 ALA B CA 1
ATOM 3436 C C . ALA B 1 172 ? 2.734 -29.047 -8.5 1 98.94 172 ALA B C 1
ATOM 3438 O O . ALA B 1 172 ? 2.383 -29.297 -9.656 1 98.94 172 ALA B O 1
ATOM 3439 N N . LEU B 1 173 ? 3.947 -28.656 -8.195 1 98.94 173 LEU B N 1
ATOM 3440 C CA . LEU B 1 173 ? 4.973 -28.469 -9.219 1 98.94 173 LEU B CA 1
ATOM 3441 C C . LEU B 1 173 ? 5.398 -29.812 -9.805 1 98.94 173 LEU B C 1
ATOM 3443 O O . LEU B 1 173 ? 5.66 -29.906 -11.008 1 98.94 173 LEU B O 1
ATOM 3447 N N . ALA B 1 174 ? 5.465 -30.812 -8.945 1 98.88 174 ALA B N 1
ATOM 3448 C CA . ALA B 1 174 ? 5.734 -32.156 -9.445 1 98.88 174 ALA B CA 1
ATOM 3449 C C . ALA B 1 174 ? 4.68 -32.594 -10.453 1 98.88 174 ALA B C 1
ATOM 3451 O O . ALA B 1 174 ? 5.008 -33.125 -11.516 1 98.88 174 ALA B O 1
ATOM 3452 N N . SER B 1 175 ? 3.432 -32.375 -10.125 1 98.94 175 SER B N 1
ATOM 3453 C CA . SER B 1 175 ? 2.326 -32.75 -11.008 1 98.94 175 SER B CA 1
ATOM 3454 C C . SER B 1 175 ? 2.398 -31.969 -12.32 1 98.94 175 SER B C 1
ATOM 3456 O O . SER B 1 175 ? 2.207 -32.531 -13.391 1 98.94 175 SER B O 1
ATOM 3458 N N . LEU B 1 176 ? 2.65 -30.688 -12.242 1 98.94 176 LEU B N 1
ATOM 3459 C CA . LEU B 1 176 ? 2.762 -29.859 -13.445 1 98.94 176 LEU B CA 1
ATOM 3460 C C . LEU B 1 176 ? 3.844 -30.406 -14.375 1 98.94 176 LEU B C 1
ATOM 3462 O O . LEU B 1 176 ? 3.631 -30.516 -15.586 1 98.94 176 LEU B O 1
ATOM 3466 N N . ARG B 1 177 ? 4.98 -30.703 -13.773 1 98.62 177 ARG B N 1
ATOM 3467 C CA . ARG B 1 177 ? 6.102 -31.156 -14.586 1 98.62 177 ARG B CA 1
ATOM 3468 C C . ARG B 1 177 ? 5.777 -32.469 -15.281 1 98.62 177 ARG B C 1
ATOM 3470 O O . ARG B 1 177 ? 6.227 -32.719 -16.406 1 98.62 177 ARG B O 1
ATOM 3477 N N . GLU B 1 178 ? 5.012 -33.281 -14.633 1 98.31 178 GLU B N 1
ATOM 3478 C CA . GLU B 1 178 ? 4.598 -34.562 -15.227 1 98.31 178 GLU B CA 1
ATOM 3479 C C . GLU B 1 178 ? 3.576 -34.344 -16.344 1 98.31 178 GLU B C 1
ATOM 3481 O O . GLU B 1 178 ? 3.672 -34.938 -17.406 1 98.31 178 GLU B O 1
ATOM 3486 N N . ILE B 1 179 ? 2.664 -33.5 -16.188 1 98.56 179 ILE B N 1
ATOM 3487 C CA . ILE B 1 179 ? 1.505 -33.312 -17.047 1 98.56 179 ILE B CA 1
ATOM 3488 C C . ILE B 1 179 ? 1.863 -32.406 -18.219 1 98.56 179 ILE B C 1
ATOM 3490 O O . ILE B 1 179 ? 1.434 -32.625 -19.359 1 98.56 179 ILE B O 1
ATOM 3494 N N . ALA B 1 180 ? 2.582 -31.391 -17.953 1 98.62 180 ALA B N 1
ATOM 3495 C CA . ALA B 1 180 ? 2.852 -30.344 -18.953 1 98.62 180 ALA B CA 1
ATOM 3496 C C . ALA B 1 180 ? 4.25 -29.766 -18.766 1 98.62 180 ALA B C 1
ATOM 3498 O O . ALA B 1 180 ? 4.406 -28.594 -18.453 1 98.62 180 ALA B O 1
ATOM 3499 N N . PRO B 1 181 ? 5.273 -30.531 -19.078 1 98.38 181 PRO B N 1
ATOM 3500 C CA . PRO B 1 181 ? 6.66 -30.109 -18.859 1 98.38 181 PRO B CA 1
ATOM 3501 C C . PRO B 1 181 ? 7.051 -28.891 -19.688 1 98.38 181 PRO B C 1
ATOM 3503 O O . PRO B 1 181 ? 8.086 -28.266 -19.438 1 98.38 181 PRO B O 1
ATOM 3506 N N . GLU B 1 182 ? 6.23 -28.5 -20.656 1 97.62 182 GLU B N 1
ATOM 3507 C CA . GLU B 1 182 ? 6.559 -27.375 -21.516 1 97.62 182 GLU B CA 1
ATOM 3508 C C . GLU B 1 182 ? 6.309 -26.047 -20.812 1 97.62 182 GLU B C 1
ATOM 3510 O O . GLU B 1 182 ? 6.809 -25.016 -21.234 1 97.62 182 GLU B O 1
ATOM 3515 N N . TYR B 1 183 ? 5.445 -26.016 -19.781 1 98.62 183 TYR B N 1
ATOM 3516 C CA . TYR B 1 183 ? 5.113 -24.766 -19.109 1 98.62 183 TYR B CA 1
ATOM 3517 C C . TYR B 1 183 ? 6.168 -24.406 -18.062 1 98.62 183 TYR B C 1
ATOM 3519 O O . TYR B 1 183 ? 6.699 -25.281 -17.391 1 98.62 183 TYR B O 1
ATOM 3527 N N . ALA B 1 184 ? 6.488 -23.125 -18 1 98.88 184 ALA B N 1
ATOM 3528 C CA . ALA B 1 184 ? 7.402 -22.625 -16.969 1 98.88 184 ALA B CA 1
ATOM 3529 C C . ALA B 1 184 ? 6.805 -22.812 -15.578 1 98.88 184 ALA B C 1
ATOM 3531 O O . ALA B 1 184 ? 5.59 -22.703 -15.398 1 98.88 184 ALA B O 1
ATOM 3532 N N . ALA B 1 185 ? 7.68 -23.094 -14.602 1 98.94 185 ALA B N 1
ATOM 3533 C CA . ALA B 1 185 ? 7.27 -23.312 -13.219 1 98.94 185 ALA B CA 1
ATOM 3534 C C . ALA B 1 185 ? 8.18 -22.562 -12.25 1 98.94 185 ALA B C 1
ATOM 3536 O O . ALA B 1 185 ? 9.336 -22.281 -12.57 1 98.94 185 ALA B O 1
ATOM 3537 N N . ALA B 1 186 ? 7.66 -22.25 -11.078 1 98.94 186 ALA B N 1
ATOM 3538 C CA . ALA B 1 186 ? 8.43 -21.594 -10.023 1 98.94 186 ALA B CA 1
ATOM 3539 C C . ALA B 1 186 ? 7.926 -21.984 -8.641 1 98.94 186 ALA B C 1
ATOM 3541 O O . ALA B 1 186 ? 6.738 -21.859 -8.344 1 98.94 186 ALA B O 1
ATOM 3542 N N . PRO B 1 187 ? 8.812 -22.469 -7.766 1 98.94 187 PRO B N 1
ATOM 3543 C CA . PRO B 1 187 ? 8.406 -22.609 -6.367 1 98.94 187 PRO B CA 1
ATOM 3544 C C . PRO B 1 187 ? 8.258 -21.266 -5.656 1 98.94 187 PRO B C 1
ATOM 3546 O O . PRO B 1 187 ? 9.117 -20.391 -5.812 1 98.94 187 PRO B O 1
ATOM 3549 N N . LEU B 1 188 ? 7.172 -21.078 -5.016 1 98.88 188 LEU B N 1
ATOM 3550 C CA . LEU B 1 188 ? 7.031 -20 -4.039 1 98.88 188 LEU B CA 1
ATOM 3551 C C . LEU B 1 188 ? 7.711 -20.359 -2.725 1 98.88 188 LEU B C 1
ATOM 3553 O O . LEU B 1 188 ? 7.594 -21.5 -2.256 1 98.88 188 LEU B O 1
ATOM 3557 N N . VAL B 1 189 ? 8.383 -19.391 -2.184 1 98.25 189 VAL B N 1
ATOM 3558 C CA . VAL B 1 189 ? 9.125 -19.625 -0.951 1 98.25 189 VAL B CA 1
ATOM 3559 C C . VAL B 1 189 ? 8.492 -18.828 0.191 1 98.25 189 VAL B C 1
ATOM 3561 O O . VAL B 1 189 ? 8.18 -17.656 0.035 1 98.25 189 VAL B O 1
ATOM 3564 N N . TRP B 1 190 ? 8.266 -19.469 1.261 1 95.38 190 TRP B N 1
ATOM 3565 C CA . TRP B 1 190 ? 7.777 -18.797 2.461 1 95.38 190 TRP B CA 1
ATOM 3566 C C . TRP B 1 190 ? 8.93 -18.484 3.416 1 95.38 190 TRP B C 1
ATOM 3568 O O . TRP B 1 190 ? 9.586 -17.453 3.293 1 95.38 190 TRP B O 1
ATOM 3578 N N . ASP B 1 191 ? 9.469 -19.469 4.227 1 93.69 191 ASP B N 1
ATOM 3579 C CA . ASP B 1 191 ? 10.492 -19.172 5.223 1 93.69 191 ASP B CA 1
ATOM 3580 C C . ASP B 1 191 ? 11.703 -20.094 5.047 1 93.69 191 ASP B C 1
ATOM 3582 O O . ASP B 1 191 ? 12.57 -20.156 5.918 1 93.69 191 ASP B O 1
ATOM 3586 N N . ASP B 1 192 ? 11.742 -20.828 3.918 1 96.19 192 ASP B N 1
ATOM 3587 C CA . ASP B 1 192 ? 12.812 -21.812 3.715 1 96.19 192 ASP B CA 1
ATOM 3588 C C . ASP B 1 192 ? 13.383 -21.703 2.303 1 96.19 192 ASP B C 1
ATOM 3590 O O . ASP B 1 192 ? 12.914 -22.391 1.386 1 96.19 192 ASP B O 1
ATOM 3594 N N . LEU B 1 193 ? 14.422 -20.969 2.174 1 97.44 193 LEU B N 1
ATOM 3595 C CA . LEU B 1 193 ? 15.055 -20.75 0.874 1 97.44 193 LEU B CA 1
ATOM 3596 C C . LEU B 1 193 ? 15.664 -22.047 0.354 1 97.44 193 LEU B C 1
ATOM 3598 O O . LEU B 1 193 ? 15.641 -22.312 -0.851 1 97.44 193 LEU B O 1
ATOM 3602 N N . GLU B 1 194 ? 16.234 -22.859 1.251 1 97.44 194 GLU B N 1
ATOM 3603 C CA . GLU B 1 194 ? 16.828 -24.125 0.845 1 97.44 194 GLU B CA 1
ATOM 3604 C C . GLU B 1 194 ? 15.789 -25.047 0.213 1 97.44 194 GLU B C 1
ATOM 3606 O O . GLU B 1 194 ? 16.062 -25.703 -0.8 1 97.44 194 GLU B O 1
ATOM 3611 N N . ALA B 1 195 ? 14.648 -25.047 0.832 1 97.94 195 ALA B N 1
ATOM 3612 C CA . ALA B 1 195 ? 13.562 -25.859 0.276 1 97.94 195 ALA B CA 1
ATOM 3613 C C . ALA B 1 195 ? 13.188 -25.391 -1.122 1 97.94 195 ALA B C 1
ATOM 3615 O O . ALA B 1 195 ? 13 -26.203 -2.031 1 97.94 195 ALA B O 1
ATOM 3616 N N . GLY B 1 196 ? 13.031 -24.078 -1.276 1 98.38 196 GLY B N 1
ATOM 3617 C CA . GLY B 1 196 ? 12.711 -23.531 -2.584 1 98.38 196 GLY B CA 1
ATOM 3618 C C . GLY B 1 196 ? 13.727 -23.891 -3.648 1 98.38 196 GLY B C 1
ATOM 3619 O O . GLY B 1 196 ? 13.359 -24.281 -4.758 1 98.38 196 GLY B O 1
ATOM 3620 N N . LEU B 1 197 ? 14.992 -23.766 -3.318 1 98.62 197 LEU B N 1
ATOM 3621 C CA . LEU B 1 197 ? 16.062 -24.078 -4.246 1 98.62 197 LEU B CA 1
ATOM 3622 C C . LEU B 1 197 ? 16.078 -25.562 -4.59 1 98.62 197 LEU B C 1
ATOM 3624 O O . LEU B 1 197 ? 16.266 -25.938 -5.75 1 98.62 197 LEU B O 1
ATOM 3628 N N . ALA B 1 198 ? 15.875 -26.406 -3.584 1 98.69 198 ALA B N 1
ATOM 3629 C CA . ALA B 1 198 ? 15.852 -27.844 -3.805 1 98.69 198 ALA B CA 1
ATOM 3630 C C . ALA B 1 198 ? 14.727 -28.234 -4.762 1 98.69 198 ALA B C 1
ATOM 3632 O O . ALA B 1 198 ? 14.922 -29.062 -5.656 1 98.69 198 ALA B O 1
ATOM 3633 N N . ILE B 1 199 ? 13.594 -27.641 -4.527 1 98.88 199 ILE B N 1
ATOM 3634 C CA . ILE B 1 199 ? 12.438 -27.938 -5.367 1 98.88 199 ILE B CA 1
ATOM 3635 C C . ILE B 1 199 ? 12.703 -27.469 -6.793 1 98.88 199 ILE B C 1
ATOM 3637 O O . ILE B 1 199 ? 12.43 -28.188 -7.758 1 98.88 199 ILE B O 1
ATOM 3641 N N . ALA B 1 200 ? 13.227 -26.25 -6.949 1 98.88 200 ALA B N 1
ATOM 3642 C CA . ALA B 1 200 ? 13.547 -25.734 -8.273 1 98.88 200 ALA B CA 1
ATOM 3643 C C . ALA B 1 200 ? 14.516 -26.656 -9.008 1 98.88 200 ALA B C 1
ATOM 3645 O O . ALA B 1 200 ? 14.352 -26.922 -10.203 1 98.88 200 ALA B O 1
ATOM 3646 N N . ASP B 1 201 ? 15.516 -27.141 -8.312 1 98.69 201 ASP B N 1
ATOM 3647 C CA . ASP B 1 201 ? 16.484 -28.062 -8.898 1 98.69 201 ASP B CA 1
ATOM 3648 C C . ASP B 1 201 ? 15.828 -29.375 -9.297 1 98.69 201 ASP B C 1
ATOM 3650 O O . ASP B 1 201 ? 16.031 -29.875 -10.406 1 98.69 201 ASP B O 1
ATOM 3654 N N . ARG B 1 202 ? 15.062 -29.891 -8.398 1 98.69 202 ARG B N 1
ATOM 3655 C CA . ARG B 1 202 ? 14.477 -31.203 -8.57 1 98.69 202 ARG B CA 1
ATOM 3656 C C . ARG B 1 202 ? 13.562 -31.25 -9.797 1 98.69 202 ARG B C 1
ATOM 3658 O O . ARG B 1 202 ? 13.516 -32.25 -10.508 1 98.69 202 ARG B O 1
ATOM 3665 N N . TYR B 1 203 ? 12.875 -30.188 -10.039 1 98.69 203 TYR B N 1
ATOM 3666 C CA . TYR B 1 203 ? 11.875 -30.203 -11.102 1 98.69 203 TYR B CA 1
ATOM 3667 C C . TYR B 1 203 ? 12.266 -29.266 -12.234 1 98.69 203 TYR B C 1
ATOM 3669 O O . TYR B 1 203 ? 11.43 -28.891 -13.062 1 98.69 203 TYR B O 1
ATOM 3677 N N . ASP B 1 204 ? 13.461 -28.844 -12.266 1 98.44 204 ASP B N 1
ATOM 3678 C CA . ASP B 1 204 ? 14.031 -28.016 -13.32 1 98.44 204 ASP B CA 1
ATOM 3679 C C . ASP B 1 204 ? 13.141 -26.797 -13.602 1 98.44 204 ASP B C 1
ATOM 3681 O O . ASP B 1 204 ? 12.766 -26.562 -14.75 1 98.44 204 ASP B O 1
ATOM 3685 N N . CYS B 1 205 ? 12.82 -26.094 -12.547 1 98.88 205 CYS B N 1
ATOM 3686 C CA . CYS B 1 205 ? 11.945 -24.922 -12.664 1 98.88 205 CYS B CA 1
ATOM 3687 C C . CYS B 1 205 ? 12.664 -23.766 -13.328 1 98.88 205 CYS B C 1
ATOM 3689 O O . CYS B 1 205 ? 13.891 -23.641 -13.219 1 98.88 205 CYS B O 1
ATOM 3691 N N . GLU B 1 206 ? 11.938 -22.922 -14.008 1 98.88 206 GLU B N 1
ATOM 3692 C CA . GLU B 1 206 ? 12.492 -21.812 -14.758 1 98.88 206 GLU B CA 1
ATOM 3693 C C . GLU B 1 206 ? 12.727 -20.594 -13.859 1 98.88 206 GLU B C 1
ATOM 3695 O O . GLU B 1 206 ? 13.492 -19.703 -14.203 1 98.88 206 GLU B O 1
ATOM 3700 N N . ALA B 1 207 ? 12.094 -20.578 -12.633 1 98.94 207 ALA B N 1
ATOM 3701 C CA . ALA B 1 207 ? 12.211 -19.438 -11.734 1 98.94 207 ALA B CA 1
ATOM 3702 C C . ALA B 1 207 ? 12.023 -19.859 -10.281 1 98.94 207 ALA B C 1
ATOM 3704 O O . ALA B 1 207 ? 11.633 -21 -10.008 1 98.94 207 ALA B O 1
ATOM 3705 N N . ILE B 1 208 ? 12.352 -18.969 -9.375 1 98.88 208 ILE B N 1
ATOM 3706 C CA . ILE B 1 208 ? 12.016 -19.047 -7.953 1 98.88 208 ILE B CA 1
ATOM 3707 C C . ILE B 1 208 ? 11.328 -17.75 -7.52 1 98.88 208 ILE B C 1
ATOM 3709 O O . ILE B 1 208 ? 11.703 -16.672 -7.961 1 98.88 208 ILE B O 1
ATOM 3713 N N . HIS B 1 209 ? 10.305 -17.875 -6.672 1 98.94 209 HIS B N 1
ATOM 3714 C CA . HIS B 1 209 ? 9.57 -16.719 -6.168 1 98.94 209 HIS B CA 1
ATOM 3715 C C . HIS B 1 209 ? 9.781 -16.547 -4.664 1 98.94 209 HIS B C 1
ATOM 3717 O O . HIS B 1 209 ? 8.961 -17 -3.863 1 98.94 209 HIS B O 1
ATOM 3723 N N . PRO B 1 210 ? 10.812 -15.891 -4.25 1 98.75 210 PRO B N 1
ATOM 3724 C CA . PRO B 1 210 ? 11.055 -15.625 -2.826 1 98.75 210 PRO B CA 1
ATOM 3725 C C . PRO B 1 210 ? 10.336 -14.375 -2.328 1 98.75 210 PRO B C 1
ATOM 3727 O O . PRO B 1 210 ? 9.906 -13.539 -3.131 1 98.75 210 PRO B O 1
ATOM 3730 N N . PRO B 1 211 ? 10.156 -14.273 -0.979 1 98.44 211 PRO B N 1
ATOM 3731 C CA . PRO B 1 211 ? 9.562 -13.047 -0.441 1 98.44 211 PRO B CA 1
ATOM 3732 C C . PRO B 1 211 ? 10.523 -11.852 -0.5 1 98.44 211 PRO B C 1
ATOM 3734 O O . PRO B 1 211 ? 11.734 -12.039 -0.614 1 98.44 211 PRO B O 1
ATOM 3737 N N . ARG B 1 212 ? 10.016 -10.711 -0.388 1 98.31 212 ARG B N 1
ATOM 3738 C CA . ARG B 1 212 ? 10.711 -9.461 -0.656 1 98.31 212 ARG B CA 1
ATOM 3739 C C . ARG B 1 212 ? 11.891 -9.273 0.294 1 98.31 212 ARG B C 1
ATOM 3741 O O . ARG B 1 212 ? 12.852 -8.57 -0.029 1 98.31 212 ARG B O 1
ATOM 3748 N N . ASN B 1 213 ? 11.844 -9.852 1.457 1 97.69 213 ASN B N 1
ATOM 3749 C CA . ASN B 1 213 ? 12.914 -9.656 2.43 1 97.69 213 ASN B CA 1
ATOM 3750 C C . ASN B 1 213 ? 13.953 -10.766 2.35 1 97.69 213 ASN B C 1
ATOM 3752 O O . ASN B 1 213 ? 14.797 -10.898 3.236 1 97.69 213 ASN B O 1
ATOM 3756 N N . ALA B 1 214 ? 13.906 -11.617 1.283 1 97.56 214 ALA B N 1
ATOM 3757 C CA . ALA B 1 214 ? 14.789 -12.773 1.197 1 97.56 214 ALA B CA 1
ATOM 3758 C C . ALA B 1 214 ? 15.984 -12.492 0.291 1 97.56 214 ALA B C 1
ATOM 3760 O O . ALA B 1 214 ? 16.875 -13.336 0.136 1 97.56 214 ALA B O 1
ATOM 3761 N N . VAL B 1 215 ? 16.031 -11.352 -0.323 1 97.69 215 VAL B N 1
ATOM 3762 C CA . VAL B 1 215 ? 17.156 -10.992 -1.186 1 97.69 215 VAL B CA 1
ATOM 3763 C C . VAL B 1 215 ? 18.281 -10.398 -0.346 1 97.69 215 VAL B C 1
ATOM 3765 O O . VAL B 1 215 ? 18.094 -9.383 0.333 1 97.69 215 VAL B O 1
ATOM 3768 N N . ALA B 1 216 ? 19.438 -10.969 -0.385 1 96.5 216 ALA B N 1
ATOM 3769 C CA . ALA B 1 216 ? 20.578 -10.578 0.446 1 96.5 216 ALA B CA 1
ATOM 3770 C C . ALA B 1 216 ? 21.156 -9.25 -0.02 1 96.5 216 ALA B C 1
ATOM 3772 O O . ALA B 1 216 ? 21.109 -8.922 -1.208 1 96.5 216 ALA B O 1
ATOM 3773 N N . GLY B 1 217 ? 21.688 -8.516 0.966 1 96.38 217 GLY B N 1
ATOM 3774 C CA . GLY B 1 217 ? 22.516 -7.359 0.646 1 96.38 217 GLY B CA 1
ATOM 3775 C C . GLY B 1 217 ? 21.703 -6.09 0.44 1 96.38 217 GLY B C 1
ATOM 3776 O O . GLY B 1 217 ? 22.25 -5.074 0.002 1 96.38 217 GLY B O 1
ATOM 3777 N N . VAL B 1 218 ? 20.422 -6.172 0.624 1 96 218 VAL B N 1
ATOM 3778 C CA . VAL B 1 218 ? 19.609 -4.965 0.518 1 96 218 VAL B CA 1
ATOM 3779 C C . VAL B 1 218 ? 18.938 -4.672 1.857 1 96 218 VAL B C 1
ATOM 3781 O O . VAL B 1 218 ? 18.656 -5.59 2.635 1 96 218 VAL B O 1
ATOM 3784 N N . PRO B 1 219 ? 18.578 -3.377 2.154 1 96.81 219 PRO B N 1
ATOM 3785 C CA . PRO B 1 219 ? 18 -3.01 3.443 1 96.81 219 PRO B CA 1
ATOM 3786 C C . PRO B 1 219 ? 16.719 -3.791 3.756 1 96.81 219 PRO B C 1
ATOM 3788 O O . PRO B 1 219 ? 16.438 -4.07 4.922 1 96.81 219 PRO B O 1
ATOM 3791 N N . LEU B 1 220 ? 16.031 -4.195 2.768 1 96.69 220 LEU B N 1
ATOM 3792 C CA . LEU B 1 220 ? 14.781 -4.93 2.945 1 96.69 220 LEU B CA 1
ATOM 3793 C C . LEU B 1 220 ? 15.023 -6.242 3.68 1 96.69 220 LEU B C 1
ATOM 3795 O O . LEU B 1 220 ? 14.125 -6.762 4.348 1 96.69 220 LEU B O 1
ATOM 3799 N N . ALA B 1 221 ? 16.219 -6.785 3.537 1 96.06 221 ALA B N 1
ATOM 3800 C CA . ALA B 1 221 ? 16.562 -8.055 4.168 1 96.06 221 ALA B CA 1
ATOM 3801 C C . ALA B 1 221 ? 16.5 -7.945 5.691 1 96.06 221 ALA B C 1
ATOM 3803 O O . ALA B 1 221 ? 16.453 -8.961 6.391 1 96.06 221 ALA B O 1
ATOM 3804 N N . THR B 1 222 ? 16.516 -6.738 6.176 1 94.19 222 THR B N 1
ATOM 3805 C CA . THR B 1 222 ? 16.531 -6.531 7.617 1 94.19 222 THR B CA 1
ATOM 3806 C C . THR B 1 222 ? 15.102 -6.344 8.141 1 94.19 222 THR B C 1
ATOM 3808 O O . THR B 1 222 ? 14.906 -5.934 9.289 1 94.19 222 THR B O 1
ATOM 3811 N N . THR B 1 223 ? 14.102 -6.57 7.352 1 96.5 223 THR B N 1
ATOM 3812 C CA . THR B 1 223 ? 12.703 -6.461 7.762 1 96.5 223 THR B CA 1
ATOM 3813 C C . THR B 1 223 ? 12.094 -7.84 7.988 1 96.5 223 THR B C 1
ATOM 3815 O O . THR B 1 223 ? 12.625 -8.844 7.504 1 96.5 223 THR B O 1
ATOM 3818 N N . GLU B 1 224 ? 11.055 -7.918 8.805 1 94.38 224 GLU B N 1
ATOM 3819 C CA . GLU B 1 224 ? 10.32 -9.156 9.031 1 94.38 224 GLU B CA 1
ATOM 3820 C C . GLU B 1 224 ? 9.18 -9.312 8.023 1 94.38 224 GLU B C 1
ATOM 3822 O O . GLU B 1 224 ? 8.359 -8.406 7.867 1 94.38 224 GLU B O 1
ATOM 3827 N N . TYR B 1 225 ? 9.18 -10.492 7.324 1 95.31 225 TYR B N 1
ATOM 3828 C CA . TYR B 1 225 ? 8.125 -10.805 6.363 1 95.31 225 TYR B CA 1
ATOM 3829 C C . TYR B 1 225 ? 8.102 -12.289 6.043 1 95.31 225 TYR B C 1
ATOM 3831 O O . TYR B 1 225 ? 9.156 -12.938 5.984 1 95.31 225 TYR B O 1
ATOM 3839 N N . ALA B 1 226 ? 7.008 -12.852 5.758 1 92.56 226 ALA B N 1
ATOM 3840 C CA . ALA B 1 226 ? 6.805 -14.219 5.289 1 92.56 226 ALA B CA 1
ATOM 3841 C C . ALA B 1 226 ? 7.582 -15.211 6.145 1 92.56 226 ALA B C 1
ATOM 3843 O O . ALA B 1 226 ? 8.273 -16.078 5.617 1 92.56 226 ALA B O 1
ATOM 3844 N N . GLY B 1 227 ? 7.684 -15.055 7.434 1 89.44 227 GLY B N 1
ATOM 3845 C CA . GLY B 1 227 ? 8.289 -16 8.367 1 89.44 227 GLY B CA 1
ATOM 3846 C C . GLY B 1 227 ? 9.789 -15.82 8.5 1 89.44 227 GLY B C 1
ATOM 3847 O O . GLY B 1 227 ? 10.438 -16.5 9.297 1 89.44 227 G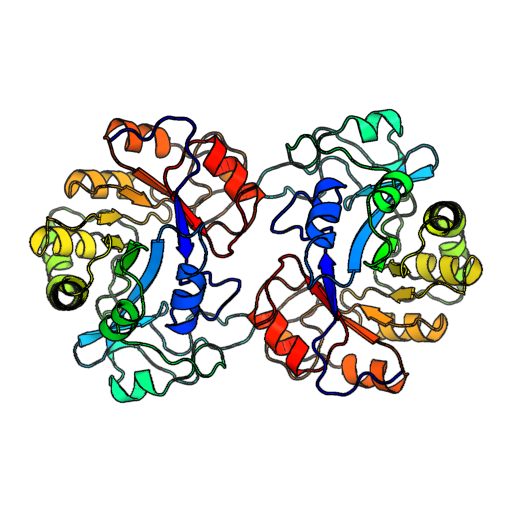LY B O 1
ATOM 3848 N N . PHE B 1 228 ? 10.398 -14.977 7.648 1 90.56 228 PHE B N 1
ATOM 3849 C CA . PHE B 1 228 ? 11.82 -14.672 7.793 1 90.56 228 PHE B CA 1
ATOM 3850 C C . PHE B 1 228 ? 12.039 -13.656 8.906 1 90.56 228 PHE B C 1
ATOM 3852 O O . PHE B 1 228 ? 11.266 -12.711 9.055 1 90.56 228 PHE B O 1
ATOM 3859 N N . PRO B 1 229 ? 13.094 -13.914 9.648 1 89.75 229 PRO B N 1
ATOM 3860 C C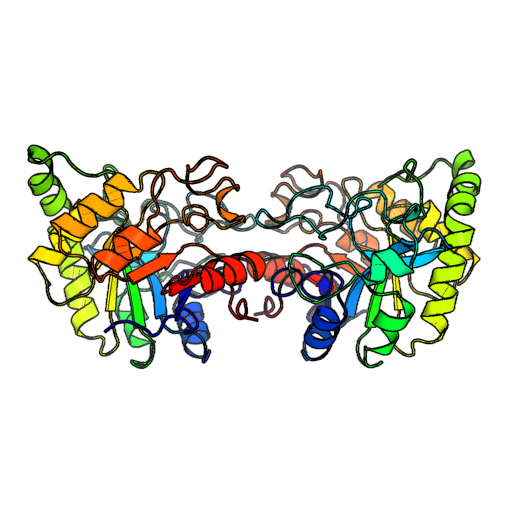A . PRO B 1 229 ? 13.445 -12.906 10.656 1 89.75 229 PRO B CA 1
ATOM 3861 C C . PRO B 1 229 ? 14.047 -11.641 10.047 1 89.75 229 PRO B C 1
ATOM 3863 O O . PRO B 1 229 ? 14.414 -11.633 8.875 1 89.75 229 PRO B O 1
ATOM 3866 N N . ALA B 1 230 ? 14.031 -10.641 10.836 1 91.56 230 ALA B N 1
ATOM 3867 C CA . ALA B 1 230 ? 14.656 -9.383 10.422 1 91.56 230 ALA B CA 1
ATOM 3868 C C . ALA B 1 230 ? 16.172 -9.477 10.484 1 91.56 230 ALA B C 1
ATOM 3870 O O . ALA B 1 230 ? 16.812 -8.859 11.344 1 91.56 230 ALA B O 1
ATOM 3871 N N . ALA B 1 231 ? 16.734 -10.273 9.602 1 93.19 231 ALA B N 1
ATOM 3872 C CA . ALA B 1 231 ? 18.172 -10.516 9.523 1 93.19 231 ALA B CA 1
ATOM 3873 C C . ALA B 1 231 ? 18.594 -10.906 8.109 1 93.19 231 ALA B C 1
ATOM 3875 O O . ALA B 1 231 ? 17.797 -11.453 7.344 1 93.19 231 ALA B O 1
ATOM 3876 N N . GLU B 1 232 ? 19.766 -10.664 7.812 1 94.56 232 GLU B N 1
ATOM 3877 C CA . GLU B 1 232 ? 20.328 -11.047 6.516 1 94.56 232 GLU B CA 1
ATOM 3878 C C . GLU B 1 232 ? 20.109 -12.539 6.25 1 94.56 232 GLU B C 1
ATOM 3880 O O . GLU B 1 232 ? 20.375 -13.375 7.117 1 94.56 232 GLU B O 1
ATOM 3885 N N . PRO B 1 233 ? 19.625 -12.836 5.035 1 95.06 233 PRO B N 1
ATOM 3886 C CA . PRO B 1 233 ? 19.469 -14.258 4.719 1 95.06 233 PRO B CA 1
ATOM 3887 C C . PRO B 1 233 ? 20.812 -14.992 4.645 1 95.06 233 PRO B C 1
ATOM 3889 O O . PRO B 1 233 ? 21.797 -14.422 4.188 1 95.06 233 PRO B O 1
ATOM 3892 N N . ALA B 1 234 ? 20.781 -16.188 5.098 1 92.69 234 ALA B N 1
ATOM 3893 C CA . ALA B 1 234 ? 22 -17 5.078 1 92.69 234 ALA B CA 1
ATOM 3894 C C . ALA B 1 234 ? 22.359 -17.406 3.65 1 92.69 234 ALA B C 1
ATOM 3896 O O . ALA B 1 234 ? 23.531 -17.656 3.354 1 92.69 234 ALA B O 1
ATOM 3897 N N . ILE B 1 235 ? 21.359 -17.484 2.838 1 95.44 235 ILE B N 1
ATOM 3898 C CA . ILE B 1 235 ? 21.516 -17.891 1.442 1 95.44 235 ILE B CA 1
ATOM 3899 C C . ILE B 1 235 ? 21.281 -16.672 0.535 1 95.44 235 ILE B C 1
ATOM 3901 O O . ILE B 1 235 ? 20.328 -15.922 0.727 1 95.44 235 ILE B O 1
ATOM 3905 N N . ASP B 1 236 ? 22.203 -16.484 -0.382 1 97.69 236 ASP B N 1
ATOM 3906 C CA . ASP B 1 236 ? 21.969 -15.516 -1.455 1 97.69 236 ASP B CA 1
ATOM 3907 C C . ASP B 1 236 ? 21.156 -16.141 -2.592 1 97.69 236 ASP B C 1
ATOM 3909 O O . ASP B 1 236 ? 21.734 -16.656 -3.555 1 97.69 236 ASP B O 1
ATOM 3913 N N . VAL B 1 237 ? 19.891 -16.031 -2.471 1 98.06 237 VAL B N 1
ATOM 3914 C CA . VAL B 1 237 ? 18.984 -16.734 -3.385 1 98.06 237 VAL B CA 1
ATOM 3915 C C . VAL B 1 237 ? 19.141 -16.156 -4.793 1 98.06 237 VAL B C 1
ATOM 3917 O O . VAL B 1 237 ? 19 -16.875 -5.781 1 98.06 237 VAL B O 1
ATOM 3920 N N . LEU B 1 238 ? 19.391 -14.891 -4.891 1 98.19 238 LEU B N 1
ATOM 3921 C CA . LEU B 1 238 ? 19.547 -14.258 -6.191 1 98.19 238 LEU B CA 1
ATOM 3922 C C . LEU B 1 238 ? 20.766 -14.828 -6.926 1 98.19 238 LEU B C 1
ATOM 3924 O O . LEU B 1 238 ? 20.641 -15.281 -8.07 1 98.19 238 LEU B O 1
ATOM 3928 N N . GLU B 1 239 ? 21.875 -14.859 -6.266 1 97.75 239 GLU B N 1
ATOM 3929 C CA . GLU B 1 239 ? 23.109 -15.367 -6.867 1 97.75 239 GLU B CA 1
ATOM 3930 C C . GLU B 1 239 ? 22.969 -16.844 -7.23 1 97.75 239 GLU B C 1
ATOM 3932 O O . GLU B 1 239 ? 23.266 -17.234 -8.359 1 97.75 239 GLU B O 1
ATOM 3937 N N . ARG B 1 240 ? 22.5 -17.594 -6.281 1 98.06 240 ARG B N 1
ATOM 3938 C CA . ARG B 1 240 ? 22.391 -19.031 -6.5 1 98.06 240 ARG B CA 1
ATOM 3939 C C . ARG B 1 240 ? 21.453 -19.344 -7.664 1 98.06 240 ARG B C 1
ATOM 3941 O O . ARG B 1 240 ? 21.75 -20.188 -8.508 1 98.06 240 ARG B O 1
ATOM 3948 N N . THR B 1 241 ? 20.344 -18.719 -7.688 1 98.44 241 THR B N 1
ATOM 3949 C CA . THR B 1 241 ? 19.328 -18.969 -8.711 1 98.44 241 THR B CA 1
ATOM 3950 C C . THR B 1 241 ? 19.844 -18.531 -10.086 1 98.44 241 THR B C 1
ATOM 3952 O O . THR B 1 241 ? 19.656 -19.25 -11.07 1 98.44 241 THR B O 1
ATOM 3955 N N . HIS B 1 242 ? 20.484 -17.406 -10.195 1 98.12 242 HIS B N 1
ATOM 3956 C CA . HIS B 1 242 ? 21.016 -16.922 -11.453 1 98.12 242 HIS B CA 1
ATOM 3957 C C . HIS B 1 242 ? 22.141 -17.812 -11.969 1 98.12 242 HIS B C 1
ATOM 3959 O O . HIS B 1 242 ? 22.266 -18.031 -13.18 1 98.12 242 HIS B O 1
ATOM 3965 N N . GLU B 1 243 ? 22.938 -18.297 -11.078 1 97.69 243 GLU B N 1
ATOM 3966 C CA . GLU B 1 243 ? 24 -19.219 -11.453 1 97.69 243 GLU B CA 1
ATOM 3967 C C . GLU B 1 243 ? 23.438 -20.438 -12.164 1 97.69 243 GLU B C 1
ATOM 3969 O O . GLU B 1 243 ? 24.094 -21.016 -13.039 1 97.69 243 GLU B O 1
ATOM 3974 N N . ASP B 1 244 ? 22.281 -20.797 -11.789 1 97.25 244 ASP B N 1
ATOM 3975 C CA . ASP B 1 244 ? 21.625 -21.969 -12.367 1 97.25 244 ASP B CA 1
ATOM 3976 C C . ASP B 1 244 ? 20.828 -21.594 -13.617 1 97.25 244 ASP B C 1
ATOM 3978 O O . ASP B 1 244 ? 20.156 -22.453 -14.203 1 97.25 244 ASP B O 1
ATOM 3982 N N . GLY B 1 245 ? 20.797 -20.359 -13.984 1 98 245 GLY B N 1
ATOM 3983 C CA . GLY B 1 245 ? 20.125 -19.906 -15.188 1 98 245 GLY B CA 1
ATOM 3984 C C . GLY B 1 245 ? 18.641 -19.719 -15.008 1 98 245 GLY B C 1
ATOM 398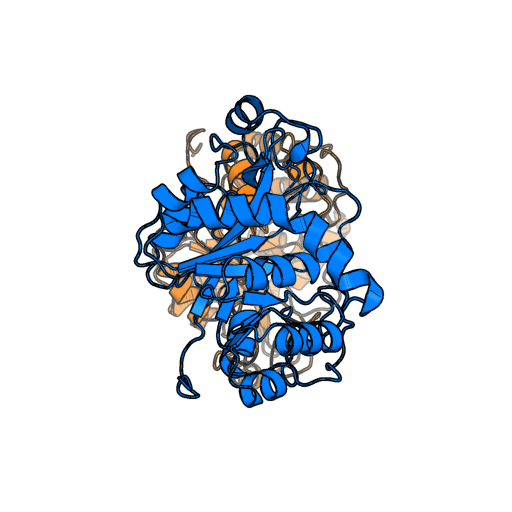5 O O . GLY B 1 245 ? 17.875 -19.781 -15.977 1 98 245 GLY B O 1
ATOM 3986 N N . ARG B 1 246 ? 18.203 -19.578 -13.789 1 98.69 246 ARG B N 1
ATOM 3987 C CA . ARG B 1 246 ? 16.797 -19.406 -13.461 1 98.69 246 ARG B CA 1
ATOM 3988 C C . ARG B 1 246 ? 16.5 -17.953 -13.094 1 98.69 246 ARG B C 1
ATOM 3990 O O . ARG B 1 246 ? 17.406 -17.219 -12.688 1 98.69 246 ARG B O 1
ATOM 3997 N N . ALA B 1 247 ? 15.266 -17.547 -13.266 1 98.75 247 ALA B N 1
ATOM 3998 C CA . ALA B 1 247 ? 14.836 -16.203 -12.906 1 98.75 247 ALA B CA 1
ATOM 3999 C C . ALA B 1 247 ? 14.453 -16.125 -11.43 1 98.75 247 ALA B C 1
ATOM 4001 O O . ALA B 1 247 ? 14.07 -17.125 -10.828 1 98.75 247 ALA B O 1
ATOM 4002 N N . VAL B 1 248 ? 14.57 -14.93 -10.828 1 98.88 248 VAL B N 1
ATOM 4003 C CA . VAL B 1 248 ? 14.102 -14.641 -9.484 1 98.88 248 VAL B CA 1
ATOM 4004 C C . VAL B 1 248 ? 12.984 -13.594 -9.539 1 98.88 248 VAL B C 1
ATOM 4006 O O . VAL B 1 248 ? 13.227 -12.438 -9.898 1 98.88 248 VAL B O 1
ATOM 4009 N N . ASN B 1 249 ? 11.742 -13.977 -9.242 1 98.94 249 ASN B N 1
ATOM 4010 C CA . ASN B 1 249 ? 10.594 -13.078 -9.109 1 98.94 249 ASN B CA 1
ATOM 4011 C C . ASN B 1 249 ? 10.188 -12.914 -7.648 1 98.94 249 ASN B C 1
ATOM 4013 O O . ASN B 1 249 ? 9.836 -13.891 -6.98 1 98.94 249 ASN B O 1
ATOM 4017 N N . VAL B 1 250 ? 10.125 -11.68 -7.137 1 98.88 250 VAL B N 1
ATOM 4018 C CA . VAL B 1 250 ? 10.016 -11.438 -5.699 1 98.88 250 VAL B CA 1
ATOM 4019 C C . VAL B 1 250 ? 8.609 -10.945 -5.363 1 98.88 250 VAL B C 1
ATOM 4021 O O . VAL B 1 250 ? 8.047 -10.117 -6.082 1 98.88 250 VAL B O 1
ATOM 4024 N N . TRP B 1 251 ? 8.031 -11.547 -4.293 1 98.75 251 TRP B N 1
ATOM 4025 C CA . TRP B 1 251 ? 6.703 -11.164 -3.816 1 98.75 251 TRP B CA 1
ATOM 4026 C C . TRP B 1 251 ? 6.75 -10.766 -2.346 1 98.75 251 TRP B C 1
ATOM 4028 O O . TRP B 1 251 ? 7.703 -11.094 -1.636 1 98.75 251 TRP B O 1
ATOM 4038 N N . THR B 1 252 ? 5.688 -10.148 -1.846 1 98.56 252 THR B N 1
ATOM 4039 C CA . THR B 1 252 ? 4.844 -9.203 -2.564 1 98.56 252 THR B CA 1
ATOM 4040 C C . THR B 1 252 ? 5.305 -7.77 -2.314 1 98.56 252 THR B C 1
ATOM 4042 O O . THR B 1 252 ? 5.539 -7.379 -1.169 1 98.56 252 THR B O 1
ATOM 4045 N N . VAL B 1 253 ? 5.539 -7.082 -3.242 1 98.81 253 VAL B N 1
ATOM 4046 C CA . VAL B 1 253 ? 6.082 -5.73 -3.162 1 98.81 253 VAL B CA 1
ATOM 4047 C C . VAL B 1 253 ? 4.941 -4.715 -3.123 1 98.81 253 VAL B C 1
ATOM 4049 O O . VAL B 1 253 ? 3.988 -4.812 -3.898 1 98.81 253 VAL B O 1
ATOM 4052 N N . GLU B 1 254 ? 5.078 -3.676 -2.215 1 98.75 254 GLU B N 1
ATOM 4053 C CA . GLU B 1 254 ? 3.957 -2.773 -1.977 1 98.75 254 GLU B CA 1
ATOM 4054 C C . GLU B 1 254 ? 4.379 -1.314 -2.119 1 98.75 254 GLU B C 1
ATOM 4056 O O . GLU B 1 254 ? 3.533 -0.426 -2.238 1 98.75 254 GLU B O 1
ATOM 4061 N N . THR B 1 255 ? 5.664 -1.03 -2.072 1 98.81 255 THR B N 1
ATOM 4062 C CA . THR B 1 255 ? 6.113 0.356 -2.096 1 98.81 255 THR B CA 1
ATOM 4063 C C . THR B 1 255 ? 7.211 0.551 -3.137 1 98.81 255 THR B C 1
ATOM 4065 O O . THR B 1 255 ? 7.879 -0.408 -3.529 1 98.81 255 THR B O 1
ATOM 4068 N N . TRP B 1 256 ? 7.391 1.802 -3.471 1 98.5 256 TRP B N 1
ATOM 4069 C CA . TRP B 1 256 ? 8.477 2.156 -4.383 1 98.5 256 TRP B CA 1
ATOM 4070 C C . TRP B 1 256 ? 9.828 1.798 -3.785 1 98.5 256 TRP B C 1
ATOM 4072 O O . TRP B 1 256 ? 10.742 1.38 -4.504 1 98.5 256 TRP B O 1
ATOM 4082 N N . GLY B 1 257 ? 9.969 2.01 -2.465 1 98.38 257 GLY B N 1
ATOM 4083 C CA . GLY B 1 257 ? 11.234 1.707 -1.811 1 98.38 257 GLY B CA 1
ATOM 4084 C C . GLY B 1 257 ? 11.617 0.243 -1.907 1 98.38 257 GLY B C 1
ATOM 4085 O O . GLY B 1 257 ? 12.781 -0.081 -2.15 1 98.38 257 GLY B O 1
ATOM 4086 N N . GLN B 1 258 ? 10.625 -0.609 -1.717 1 98.69 258 GLN B N 1
ATOM 4087 C CA . GLN B 1 258 ? 10.852 -2.041 -1.896 1 98.69 258 GLN B CA 1
ATOM 4088 C C . GLN B 1 258 ? 11.219 -2.363 -3.342 1 98.69 258 GLN B C 1
ATOM 4090 O O . GLN B 1 258 ? 12.203 -3.059 -3.598 1 98.69 258 GLN B O 1
ATOM 4095 N N . PHE B 1 259 ? 10.484 -1.79 -4.27 1 98.69 259 PHE B N 1
ATOM 4096 C CA . PHE B 1 259 ? 10.727 -1.999 -5.691 1 98.69 259 PHE B CA 1
ATOM 4097 C C . PHE B 1 259 ? 12.141 -1.559 -6.07 1 98.69 259 PHE B C 1
ATOM 4099 O O . PHE B 1 259 ? 12.875 -2.307 -6.715 1 98.69 259 PHE B O 1
ATOM 4106 N N . ASP B 1 260 ? 12.469 -0.38 -5.621 1 97.88 260 ASP B N 1
ATOM 4107 C CA . ASP B 1 260 ? 13.75 0.245 -5.949 1 97.88 260 ASP B CA 1
ATOM 4108 C C . ASP B 1 260 ? 14.922 -0.623 -5.492 1 97.88 260 ASP B C 1
ATOM 4110 O O . ASP B 1 260 ? 15.852 -0.869 -6.258 1 97.88 260 ASP B O 1
ATOM 4114 N N . GLN B 1 261 ? 14.891 -1.126 -4.305 1 97.69 261 GLN B N 1
ATOM 4115 C CA . GLN B 1 261 ? 15.953 -1.957 -3.744 1 97.69 261 GLN B CA 1
ATOM 4116 C C . GLN B 1 261 ? 16.109 -3.258 -4.527 1 97.69 261 GLN B C 1
ATOM 4118 O O . GLN B 1 261 ? 17.219 -3.662 -4.859 1 97.69 261 GLN B O 1
ATOM 4123 N N . LEU B 1 262 ? 14.961 -3.852 -4.828 1 98.5 262 LEU B N 1
ATOM 4124 C CA . LEU B 1 262 ? 14.969 -5.148 -5.492 1 98.5 262 LEU B CA 1
ATOM 4125 C C . LEU B 1 262 ? 15.398 -5.012 -6.949 1 98.5 262 LEU B C 1
ATOM 4127 O O . LEU B 1 262 ? 16.156 -5.848 -7.457 1 98.5 262 LEU B O 1
ATOM 4131 N N . ALA B 1 263 ? 14.93 -3.961 -7.59 1 98.19 263 ALA B N 1
ATOM 4132 C CA . ALA B 1 263 ? 15.383 -3.684 -8.945 1 98.19 263 ALA B CA 1
ATOM 4133 C C . ALA B 1 263 ? 16.891 -3.469 -8.992 1 98.19 263 ALA B C 1
ATOM 4135 O O . ALA B 1 263 ? 17.578 -4.016 -9.859 1 98.19 263 ALA B O 1
ATOM 4136 N N . ALA B 1 264 ? 17.391 -2.705 -8.039 1 96.88 264 ALA B N 1
ATOM 4137 C CA . ALA B 1 264 ? 18.828 -2.42 -7.98 1 96.88 264 ALA B CA 1
ATOM 4138 C C . ALA B 1 264 ? 19.625 -3.693 -7.723 1 96.88 264 ALA B C 1
ATOM 4140 O O . ALA B 1 264 ? 20.75 -3.838 -8.219 1 96.88 264 ALA B O 1
ATOM 4141 N N . ALA B 1 265 ? 19.047 -4.633 -6.949 1 97.69 265 ALA B N 1
ATOM 4142 C CA . ALA B 1 265 ? 19.719 -5.895 -6.641 1 97.69 265 ALA B CA 1
ATOM 4143 C C . ALA B 1 265 ? 19.781 -6.793 -7.867 1 97.69 265 ALA B C 1
ATOM 4145 O O . ALA B 1 265 ? 20.578 -7.742 -7.91 1 97.69 265 ALA B O 1
ATOM 4146 N N . GLY B 1 266 ? 18.859 -6.562 -8.836 1 97.88 266 GLY B N 1
ATOM 4147 C CA . GLY B 1 266 ? 18.922 -7.301 -10.086 1 97.88 266 GLY B CA 1
ATOM 4148 C C . GLY B 1 266 ? 17.922 -8.43 -10.172 1 97.88 266 GLY B C 1
ATOM 4149 O O . GLY B 1 266 ? 18.125 -9.398 -10.906 1 97.88 266 GLY B O 1
ATOM 4150 N N . VAL B 1 267 ? 16.844 -8.352 -9.438 1 98.5 267 VAL B N 1
ATOM 4151 C CA . VAL B 1 267 ? 15.828 -9.398 -9.562 1 98.5 267 VAL B CA 1
ATOM 4152 C C . VAL B 1 267 ? 15.188 -9.328 -10.945 1 98.5 267 VAL B C 1
ATOM 4154 O O . VAL B 1 267 ? 15.258 -8.305 -11.617 1 98.5 267 VAL B O 1
ATOM 4157 N N . ASP B 1 268 ? 14.578 -10.43 -11.375 1 98.75 268 ASP B N 1
ATOM 4158 C CA . ASP B 1 268 ? 14.07 -10.531 -12.734 1 98.75 268 ASP B CA 1
ATOM 4159 C C . ASP B 1 268 ? 12.609 -10.102 -12.812 1 98.75 268 ASP B C 1
ATOM 4161 O O . ASP B 1 268 ? 12.164 -9.594 -13.844 1 98.75 268 ASP B O 1
ATOM 4165 N N . GLY B 1 269 ? 11.836 -10.305 -11.828 1 98.75 269 GLY B N 1
ATOM 4166 C CA . GLY B 1 269 ? 10.43 -9.938 -11.742 1 98.75 269 GLY B CA 1
ATOM 4167 C C . GLY B 1 269 ? 10.016 -9.492 -10.352 1 98.75 269 GLY B C 1
ATOM 4168 O O . GLY B 1 269 ? 10.625 -9.883 -9.359 1 98.75 269 GLY B O 1
ATOM 4169 N N . ILE B 1 270 ? 9.023 -8.664 -10.328 1 98.88 270 ILE B N 1
ATOM 4170 C CA . ILE B 1 270 ? 8.469 -8.164 -9.078 1 98.88 270 ILE B CA 1
ATOM 4171 C C . ILE B 1 270 ? 6.949 -8.336 -9.078 1 98.88 270 ILE B C 1
ATOM 4173 O O . ILE B 1 270 ? 6.262 -7.824 -9.961 1 98.88 270 ILE B O 1
ATOM 4177 N N . ILE B 1 271 ? 6.465 -9.109 -8.18 1 98.94 271 ILE B N 1
ATOM 4178 C CA . ILE B 1 271 ? 5.035 -9.297 -7.953 1 98.94 271 ILE B CA 1
ATOM 4179 C C . ILE B 1 271 ? 4.516 -8.219 -7.008 1 98.94 271 ILE B C 1
ATOM 4181 O O . ILE B 1 271 ? 4.848 -8.219 -5.82 1 98.94 271 ILE B O 1
ATOM 4185 N N . ALA B 1 272 ? 3.715 -7.34 -7.535 1 98.88 272 ALA B N 1
ATOM 4186 C CA . ALA B 1 272 ? 3.414 -6.094 -6.836 1 98.88 272 ALA B CA 1
ATOM 4187 C C . ALA B 1 272 ? 1.912 -5.938 -6.613 1 98.88 272 ALA B C 1
ATOM 4189 O O . ALA B 1 272 ? 1.109 -6.309 -7.473 1 98.88 272 ALA B O 1
ATOM 4190 N N . ASP B 1 273 ? 1.565 -5.301 -5.516 1 98.75 273 ASP B N 1
ATOM 4191 C CA . ASP B 1 273 ? 0.165 -5.055 -5.184 1 98.75 273 ASP B CA 1
ATOM 4192 C C . ASP B 1 273 ? -0.342 -3.783 -5.859 1 98.75 273 ASP B C 1
ATOM 4194 O O . ASP B 1 273 ? -1.551 -3.559 -5.945 1 98.75 273 ASP B O 1
ATOM 4198 N N . TYR B 1 274 ? 0.554 -2.889 -6.25 1 98.69 274 TYR B N 1
ATOM 4199 C CA . TYR B 1 274 ? 0.214 -1.6 -6.84 1 98.69 274 TYR B CA 1
ATOM 4200 C C . TYR B 1 274 ? 0.968 -1.382 -8.148 1 98.69 274 TYR B C 1
ATOM 4202 O O . TYR B 1 274 ? 2.141 -1.745 -8.258 1 98.69 274 TYR B O 1
ATOM 4210 N N . PRO B 1 275 ? 0.318 -0.758 -9.125 1 98 275 PRO B N 1
ATOM 4211 C CA . PRO B 1 275 ? 1.065 -0.288 -10.289 1 98 275 PRO B CA 1
ATOM 4212 C C . PRO B 1 275 ? 1.862 0.984 -10.008 1 98 275 PRO B C 1
ATOM 4214 O O . PRO B 1 275 ? 1.584 1.688 -9.031 1 98 275 PRO B O 1
ATOM 4217 N N . GLY B 1 276 ? 2.826 1.246 -10.719 1 96.75 276 GLY B N 1
ATOM 4218 C CA . GLY B 1 276 ? 3.506 2.531 -10.672 1 96.75 276 GLY B CA 1
ATOM 4219 C C . GLY B 1 276 ? 4.547 2.615 -9.578 1 96.75 276 GLY B C 1
ATOM 4220 O O . GLY B 1 276 ? 4.934 3.711 -9.164 1 96.75 276 GLY B O 1
ATOM 4221 N N . LEU B 1 277 ? 5 1.447 -9.148 1 97.88 277 LEU B N 1
ATOM 4222 C CA . LEU B 1 277 ? 6.004 1.468 -8.086 1 97.88 277 LEU B CA 1
ATOM 4223 C C . LEU B 1 277 ? 7.391 1.744 -8.656 1 97.88 277 LEU B C 1
ATOM 4225 O O . LEU B 1 277 ? 8.312 2.096 -7.918 1 97.88 277 LEU B O 1
ATOM 4229 N N . GLU B 1 278 ? 7.48 1.539 -10.031 1 92.25 278 GLU B N 1
ATOM 4230 C CA . GLU B 1 278 ? 8.781 1.735 -10.664 1 92.25 278 GLU B CA 1
ATOM 4231 C C . GLU B 1 278 ? 9.086 3.219 -10.859 1 92.25 278 GLU B C 1
ATOM 4233 O O . GLU B 1 278 ? 8.18 4.016 -11.102 1 92.25 278 GLU B O 1
ATOM 4238 N N . ARG B 1 279 ? 10.227 3.783 -10.367 1 72.06 279 ARG B N 1
ATOM 4239 C CA . ARG B 1 279 ? 10.594 5.191 -10.484 1 72.06 279 ARG B CA 1
ATOM 4240 C C . ARG B 1 279 ? 11.195 5.488 -11.852 1 72.06 279 ARG B C 1
ATOM 4242 O O . ARG B 1 279 ? 11.82 4.617 -12.461 1 72.06 279 ARG B O 1
#

Organism: NCBI:txid148449

Solvent-accessible surface area (backbone atoms only — not comparable to full-atom values): 27900 Å² total; per-residue (Å²): 132,83,69,64,84,86,55,79,39,41,32,25,24,32,26,19,15,45,32,48,29,60,57,36,24,56,69,18,37,43,58,39,61,70,34,88,70,38,45,24,36,28,40,29,31,27,25,22,46,84,49,52,44,24,28,45,78,53,62,33,38,31,35,90,57,62,56,65,46,30,42,42,24,80,44,76,52,48,43,40,73,33,51,57,73,59,44,53,66,32,25,37,60,82,43,92,47,30,44,34,40,46,55,60,42,52,68,65,49,63,54,86,34,25,37,34,45,26,58,65,42,64,63,64,89,82,66,65,70,50,46,62,70,55,80,91,47,41,64,62,43,16,58,62,22,36,70,44,49,52,47,46,50,59,49,48,70,76,50,84,28,55,58,33,36,30,25,41,24,52,26,50,54,52,27,39,48,70,76,44,64,86,54,41,32,22,33,33,30,53,68,35,67,68,34,31,52,50,49,23,62,73,65,68,32,50,24,38,29,38,36,59,34,45,44,50,94,40,48,35,6,51,32,72,51,63,80,36,61,57,40,71,44,93,52,50,51,61,61,57,37,45,75,72,72,24,43,38,32,31,29,76,35,73,32,16,67,51,42,50,51,43,43,74,74,52,40,48,24,37,26,19,27,47,83,66,29,74,128,133,81,70,68,84,87,53,80,39,42,32,24,24,33,26,19,16,45,36,48,28,60,57,35,25,56,68,20,37,43,58,41,61,70,34,88,71,38,45,24,36,28,38,30,32,28,26,22,45,84,50,52,43,24,28,44,79,53,62,33,37,31,35,90,56,62,58,67,47,31,41,42,25,81,45,75,51,48,42,39,75,33,50,58,72,60,45,53,66,32,25,39,61,81,42,93,45,29,45,37,40,46,54,60,42,53,69,66,47,65,54,86,32,25,37,33,45,26,58,65,42,65,62,64,92,82,65,66,73,49,46,61,70,55,80,91,46,41,65,63,41,16,57,62,22,34,70,43,50,52,49,46,50,59,51,48,69,76,50,83,28,56,60,33,37,31,25,42,24,51,26,50,55,51,26,39,48,71,76,44,65,86,55,41,32,23,32,34,30,52,67,35,65,67,33,30,51,49,48,23,61,75,64,67,32,50,25,39,30,39,36,59,34,44,44,49,95,41,48,34,5,50,32,71,52,62,81,37,60,58,40,72,46,92,52,52,52,59,59,57,36,44,75,71,72,24,42,40,32,32,28,77,35,73,32,17,68,52,42,50,50,43,43,73,73,51,38,47,26,35,27,19,26,48,83,66,31,75,128

Radius of gyration: 25.45 Å; Cα contacts (8 Å, |Δi|>4): 1371; chains: 2; bounding box: 48×76×58 Å

Foldseek 3Di:
DPDDLQDAAQEEAEQLQVPPDQGQFLVSVLVSLPDPRHQEYEWEWEAALVLFIWTDAAQWQQHPDDDVNGGQWPDTDGRNNHHPVVQCCIDGRPHRTGTGTPLVSLVSHDQNHEYEYEHRDHRDPPQQFQAQDDPVCQVVLLVSNQSNLLNNVVSCVPHNHAYEYEYRGLSNLVNCCVRPVPHAYEYEHQADLPRRVVSCVVSVHQEYEYELLQAADFCSVQDDDRNYHSDGHPDRSCVVQVVSVHAYEYDDAEALNSSVRCSNSRHNYYHYSDPPSDD/DPDDQQDQAQEEAEQLQVPPDQGQFLVSVLVSLPDPRHQEYEWEWEAALVLFIWTDAAQWQQHPDDDVNGGQWPDTDGRNNHHPVVQCCIDGRPHRTGTGTPLVSLVSHDQNHEYEYEHRDHRDPPQQFQAQDDPVCQVVLLVSNQSNLLNNVVSCVPHNHAYEYEYRGLSNLVNCCVRPVPHAYEYEHQADLPRRVVSCVVSVHQEYEYELLQAADFCSVQDDDRNYHSDGHPDRSCVVQVVSVHAYEYDDAEALNSSVRCSNSRHNHYHYSDPPSDD

InterPro domains:
  IPR017946 PLC-like phosphodiesterase, TIM beta/alpha-barrel domain superfamily [G3DSA:3.20.20.190] (2-279)
  IPR017946 PLC-like phosphodiesterase, TIM beta/alpha-barrel domain superfamily [SSF51695] (9-277)
  IPR030395 Glycerophosphodiester phosphodiesterase domain [PF03009] (14-276)
  IPR030395 Glycerophosphodiester phosphodiesterase domain [PS51704] (9-279)

Sequence (558 aa):
MYRPSNSQPAVIAHRGYAGVAPENTVAAAVRAADRDDTAMIELDVQPAACGTPVVIHDEHLEGTRPRDGRPLTDADGLVWETPLEKLQETRVLGTDEAIPTLAAFLEALPDTVGVNVELKNPGTTDLRFGEALAPDERDARRDVWEPFVERVVDECRAFDGDLLFSSFCEGALASLREIAPEYAAAPLVWDDLEAGLAIADRYDCEAIHPPRNAVAGVPLATTEYAGFPAAEPAIDVLERTHEDGRAVNVWTVETWGQFDQLAAAGVDGIIADYPGLERMYRPSNSQPAVIAHRGYAGVAPENTVAAAVRAADRDDTAMIELDVQPAACGTPVVIHDEHLEGTRPRDGRPLTDADGLVWETPLEKLQETRVLGTDEAIPTLAAFLEALPDTVGVNVELKNPGTTDLRFGEALAPDERDARRDVWEPFVERVVDECRAFDGDLLFSSFCEGALASLREIAPEYAAAPLVWDDLEAGLAIADRYDCEAIHPPRNAVAGVPLATTEYAGFPAAEPAIDVLERTHEDGRAVNVWTVETWGQFDQLAAAGVDGIIADYPGLER

pLDDT: mean 96.44, std 9.02, range [24.98, 99.0]

Secondary structure (DSSP, 8-state):
----TTPPPEEEEETTTTTTS-TT-HHHHHHHHTSTTEEEEEEEEEE-TTS-EEE-SSSBTT-SS-BTTB-SBS--SBGGGS-HHHHTT--BTTSS--PPBHHHHHHTS-TTSEEEEEE--SS-S---TT-PPPHHHHHHHHHHHHHHHHHHHHHHTT--S-EEEEES-HHHHHHHHHH-TTSEEEEB-SS-HHHHHHHHHHTT-SEEB-BGGGSTTSGGGGS-BTTB-SS--SS-HHHHHHHTT-EEEEEEE-SHHHHHHHHHHT-SEEEESSS----/----TTPPPEEEEETTTTTTS-TT-HHHHHHHHTSTTEEEEEEEEEE-TTS-EEE-SSSBTT-SS-BTTB-SBS--SBGGGS-HHHHTT--BTTSS----BHHHHHHTS-TTSEEEEEE--SS-S---TT-PPPHHHHHHHHHHHHHHHHHHHHHHTT--S-EEEEES-HHHHHHHHHH-TTSEEEEB-SS-HHHHHHHHHHTT-SEEB-BGGGSTTSGGGGS-BTTB-SS--SS-HHHHHHHTT-EEEEEEE-SHHHHHHHHHHT-SEEEESSS----

Nearest PDB structures (foldseek):
  3qvq-assembly1_D  TM=8.509E-01  e=9.418E-19  Oleispira antarctica
  2pz0-assembly1_A  TM=8.759E-01  e=8.749E-17  Caldanaerobacter subterraneus subsp. tengcongensis MB4
  2otd-assembly4_D  TM=8.518E-01  e=1.943E-15  Shigella flexneri
  3blf-assembly1_A-2  TM=4.028E-01  e=1.472E-01  Leptospira interrogans
  2guu-assembly1_A-2  TM=3.241E-01  e=6.535E-01  Plasmodium vivax